Protein AF-Q22CD1-F1 (afdb_monomer_lite)

Organism: Tetrahymena thermophila (strain SB210) (NCBI:txid312017)

Foldseek 3Di:
DVPVVVVVVVVVVVVVVVVVVVVVVVVVVVVVVVVVVVVVVVVVVVVVVVVVVVVVVVVVVVVVVVVVVVVVVVVVVVVVVVVVVVVVVVVVPPDDDPVDDDPDPPPDPPPVVPPPDADADPVRHGDDDPDPDDDDDQDDDPDCVNDPHNPDDPCVPPPDDDPVVVVVVVVVVVVVPPDPVVPDPDPPDPPPPPPDPDDDDPPDDDDDDPQADPVRDGVDDPPPDDVDPDDDPPVPDDPDDPDPPCPVVVVVVVVVVVVCVVPVPDPPDQDPDPPRDHPDDVCRVVVVVPPPPPPDPPPPPPDPPPDPPDPDDPPPVDPPDPPDDPDDDDDDDPDDDDDDDDDDDDDPDDPDDDPDDPCPPPPPPPPCPPPVVVVVCVVVVNDDD

InterPro domains:
  IPR029358 Cilia-and flagella-associated protein 96 [PF15239] (91-375)
  IPR029358 Cilia-and flagella-associated protein 96 [PTHR31144] (89-378)

Radius of gyration: 51.58 Å; chains: 1; bounding box: 142×87×104 Å

Secondary structure (DSSP, 8-state):
--HHHHHHHHHHHHHHHHHHHHHHHHHHHHHHHHHHHHHHHHHHHHHHHHHHHHHHHHHHHHHHHHHHHHHHHHHHHHHHHHHHHHHHHHHHS-----SSPPPPTT-S-GGGG---PPPB-TTS-B-PPPPPP-PPPPPPSS-GGGSSS-PPPTTTTPPP--HHHHHHHHHHHHHHHS-GGGTT----S-------SS----SS-------B-TTS-B-----S--S-TTSS-TTSPPP--PPPTTHHHHHHHHHHHHHHHHTSS--TT--SSTT---SS-HHHHTT-TT-----------------TTS----S-TT--STT-TTSPPPP---SPPPPPPP------------TTSS---PPPPPGGG-HHHHHHHHHTT----

Sequence (385 aa):
MKVLFLQSKASKNIYLLKRRLIDIYKVIQLVNQFISTKQLISCKQGLIKQNQAIPLYILEIKQLMTSRSQDRDQMMATLRQQALEDAEKFADKQRFALFSQPPSLATGDDKQYEMKLHPRDETGKPVTLPKNVQAGAPKQGKVKDSYFSVLGFTTIGDPFVDPDSIRRQYELEKKKLVTQEAVFKPASGYKTIINSSYKNEPEYVHKEKNYLDSEGKVITAPRNITTNPKNGPLQKHAPYIPDPYERQRELRIKEMEEHKKKLAEKQAFRTTHHGGGAFNTGRKVFGEEGIDIKKRPQTVTKYNIIKHENPFKPSNPAKKGFNGTISKFPEYKPDPLKPLKRVDKPKDKDPFKPKHCGNLTRPTPTITCNAINIRKDIMNGRVYF

Structure (mmCIF, N/CA/C/O backbone):
data_AF-Q22CD1-F1
#
_entry.id   AF-Q22CD1-F1
#
loop_
_atom_site.group_PDB
_atom_site.id
_atom_site.type_symbol
_atom_site.label_atom_id
_atom_site.label_alt_id
_atom_site.label_comp_id
_atom_site.label_asym_id
_atom_site.label_entity_id
_atom_site.label_seq_id
_atom_site.pdbx_PDB_ins_code
_atom_site.Cartn_x
_atom_site.Cartn_y
_atom_site.Cartn_z
_atom_site.occupancy
_atom_site.B_iso_or_equiv
_atom_site.auth_seq_id
_atom_site.auth_comp_id
_atom_site.auth_asym_id
_atom_site.auth_atom_id
_atom_site.pdbx_PDB_model_num
ATOM 1 N N . MET A 1 1 ? -75.965 48.605 -46.222 1.00 50.19 1 MET A N 1
ATOM 2 C CA . MET A 1 1 ? -75.463 47.366 -46.871 1.00 50.19 1 MET A CA 1
ATOM 3 C C . MET A 1 1 ? -74.102 47.473 -47.592 1.00 50.19 1 MET A C 1
ATOM 5 O O . MET A 1 1 ? -73.558 46.432 -47.925 1.00 50.19 1 MET A O 1
ATOM 9 N N . LYS A 1 2 ? -73.479 48.650 -47.802 1.00 47.72 2 LYS A N 1
ATOM 10 C CA . LYS A 1 2 ? -72.165 48.738 -48.498 1.00 47.72 2 LYS A CA 1
ATOM 11 C C . LYS A 1 2 ? -70.929 48.353 -47.657 1.00 47.72 2 LYS A C 1
ATOM 13 O O . LYS A 1 2 ? -69.894 48.035 -48.229 1.00 47.72 2 LYS A O 1
ATOM 18 N N . VAL A 1 3 ? -71.024 48.323 -46.324 1.00 50.22 3 VAL A N 1
ATOM 19 C CA . VAL A 1 3 ? -69.860 48.082 -45.439 1.00 50.22 3 VAL A CA 1
ATOM 20 C C . VAL A 1 3 ? -69.483 46.594 -45.336 1.00 50.22 3 VAL A C 1
ATOM 22 O O . VAL A 1 3 ? -68.304 46.259 -45.274 1.00 50.22 3 VAL A O 1
ATOM 25 N N . LEU A 1 4 ? -70.453 45.677 -45.434 1.00 51.88 4 LEU A N 1
ATOM 26 C CA . LEU A 1 4 ? -70.193 44.233 -45.317 1.00 51.88 4 LEU A CA 1
ATOM 27 C C . LEU A 1 4 ? -69.525 43.624 -46.563 1.00 51.88 4 LEU A C 1
ATOM 29 O O . LEU A 1 4 ? -68.856 42.597 -46.470 1.00 51.88 4 LEU A O 1
ATOM 33 N N . PHE A 1 5 ? -69.629 44.273 -47.728 1.00 50.91 5 PHE A N 1
ATOM 34 C CA . PHE A 1 5 ? -69.023 43.756 -48.959 1.00 50.91 5 PHE A CA 1
ATOM 35 C C . PHE A 1 5 ? -67.511 44.034 -49.047 1.00 50.91 5 PHE A C 1
ATOM 37 O O . PHE A 1 5 ? -66.763 43.258 -49.644 1.00 50.91 5 PHE A O 1
ATOM 44 N N . LEU A 1 6 ? -67.034 45.109 -48.407 1.00 53.94 6 LEU A N 1
ATOM 45 C CA . LEU A 1 6 ? -65.612 45.465 -48.388 1.00 53.94 6 LEU A CA 1
ATOM 46 C C . LEU A 1 6 ? -64.797 44.569 -47.440 1.00 53.94 6 LEU A C 1
ATOM 48 O O . LEU A 1 6 ? -63.672 44.199 -47.779 1.00 53.94 6 LEU A O 1
ATOM 52 N N . GLN A 1 7 ? -65.376 44.114 -46.323 1.00 55.97 7 GLN A N 1
ATOM 53 C CA . GLN A 1 7 ? -64.688 43.190 -45.409 1.00 55.97 7 GLN A CA 1
ATOM 54 C C . GLN A 1 7 ? -64.480 41.786 -46.013 1.00 55.97 7 GLN A C 1
ATOM 56 O O . GLN A 1 7 ? -63.470 41.140 -45.732 1.00 55.97 7 GLN A O 1
ATOM 61 N N . SER A 1 8 ? -65.365 41.332 -46.909 1.00 56.78 8 SER A N 1
ATOM 62 C CA . SER A 1 8 ? -65.244 40.016 -47.561 1.00 56.78 8 SER A CA 1
ATOM 63 C C . SER A 1 8 ? -64.134 39.956 -48.626 1.00 56.78 8 SER A C 1
ATOM 65 O O . SER A 1 8 ? -63.458 38.935 -48.776 1.00 56.78 8 SER A O 1
ATOM 67 N N . LYS A 1 9 ? -63.886 41.052 -49.357 1.00 59.69 9 LYS A N 1
ATOM 68 C CA . LYS A 1 9 ? -62.790 41.100 -50.346 1.00 59.69 9 LYS A CA 1
ATOM 69 C C . LYS A 1 9 ? -61.413 41.196 -49.682 1.00 59.69 9 LYS A C 1
ATOM 71 O O . LYS A 1 9 ? -60.468 40.566 -50.157 1.00 59.69 9 LYS A O 1
ATOM 76 N N . ALA A 1 10 ? -61.307 41.919 -48.566 1.00 64.19 10 ALA A N 1
ATOM 77 C CA . ALA A 1 10 ? -60.058 42.031 -47.815 1.00 64.19 10 ALA A CA 1
ATOM 78 C C . ALA A 1 10 ? -59.622 40.683 -47.210 1.00 64.19 10 ALA A C 1
ATOM 80 O O . ALA A 1 10 ? -58.455 40.306 -47.319 1.00 64.19 10 ALA A O 1
ATOM 81 N N . SER A 1 11 ? -60.556 39.904 -46.652 1.00 64.69 11 SER A N 1
ATOM 82 C CA . SER A 1 11 ? -60.237 38.608 -46.037 1.00 64.69 11 SER A CA 1
ATOM 83 C C . SER A 1 11 ? -59.786 37.550 -47.053 1.00 64.69 11 SER A C 1
ATOM 85 O O . SER A 1 11 ? -58.837 36.809 -46.782 1.00 64.69 11 SER A O 1
ATOM 87 N N . LYS A 1 12 ? -60.375 37.523 -48.259 1.00 68.38 12 LYS A N 1
ATOM 88 C CA . LYS A 1 12 ? -59.941 36.620 -49.343 1.00 68.38 12 LYS A CA 1
ATOM 89 C C . LYS A 1 12 ? -58.530 36.939 -49.848 1.00 68.38 12 LYS A C 1
ATOM 91 O O . LYS A 1 12 ? -57.743 36.017 -50.064 1.00 68.38 12 LYS A O 1
ATOM 96 N N . ASN A 1 13 ? -58.180 38.221 -49.972 1.00 72.88 13 ASN A N 1
ATOM 97 C CA . ASN A 1 13 ? -56.830 38.623 -50.381 1.00 72.88 13 ASN A CA 1
ATOM 98 C C . ASN A 1 13 ? -55.772 38.281 -49.325 1.00 72.88 13 ASN A C 1
ATOM 100 O O . ASN A 1 13 ? -54.697 37.798 -49.679 1.00 72.88 13 ASN A O 1
ATOM 104 N N . ILE A 1 14 ? -56.086 38.442 -48.036 1.00 77.31 14 ILE A N 1
ATOM 105 C CA . ILE A 1 14 ? -55.176 38.058 -46.944 1.00 77.31 14 ILE A CA 1
ATOM 106 C C . ILE A 1 14 ? -54.930 36.542 -46.943 1.00 77.31 14 ILE A C 1
ATOM 108 O O . ILE A 1 14 ? -53.797 36.101 -46.745 1.00 77.31 14 ILE A O 1
ATOM 112 N N . TYR A 1 15 ? -55.961 35.734 -47.203 1.00 78.12 15 TYR A N 1
ATOM 113 C CA . TYR A 1 15 ? -55.813 34.280 -47.270 1.00 78.12 15 TYR A CA 1
ATOM 114 C C . TYR A 1 15 ? -54.927 33.836 -48.448 1.00 78.12 15 TYR A C 1
ATOM 116 O O . TYR A 1 15 ? -54.036 33.001 -48.277 1.00 78.12 15 TYR A O 1
ATOM 124 N N . LEU A 1 16 ? -55.107 34.442 -49.626 1.00 79.12 16 LEU A N 1
ATOM 125 C CA . LEU A 1 16 ? -54.266 34.187 -50.802 1.00 79.12 16 LEU A CA 1
ATOM 126 C C . LEU A 1 16 ? -52.798 34.576 -50.570 1.00 79.12 16 LEU A C 1
ATOM 128 O O . LEU A 1 16 ? -51.899 33.824 -50.949 1.00 79.12 16 LEU A O 1
ATOM 132 N N . LEU A 1 17 ? -52.550 35.703 -49.897 1.00 80.50 17 LEU A N 1
ATOM 133 C CA . LEU A 1 17 ? -51.204 36.142 -49.514 1.00 80.50 17 LEU A CA 1
ATOM 134 C C . LEU A 1 17 ? -50.538 35.176 -48.528 1.00 80.50 17 LEU A C 1
ATOM 136 O O . LEU A 1 17 ? -49.388 34.791 -48.734 1.00 80.50 17 LEU A O 1
ATOM 140 N N . LYS A 1 18 ? -51.267 34.722 -47.500 1.00 82.06 18 LYS A N 1
ATOM 141 C CA . LYS A 1 18 ? -50.746 33.737 -46.537 1.00 82.06 18 LYS A CA 1
ATOM 142 C C . LYS A 1 18 ? -50.394 32.409 -47.207 1.00 82.06 18 LYS A C 1
ATOM 144 O O . LYS A 1 18 ? -49.344 31.847 -46.908 1.00 82.06 18 LYS A O 1
ATOM 149 N N . ARG A 1 19 ? -51.222 31.930 -48.141 1.00 84.56 19 ARG A N 1
ATOM 150 C CA . ARG A 1 19 ? -50.946 30.688 -48.879 1.00 84.56 19 ARG A CA 1
ATOM 151 C C . ARG A 1 19 ? -49.685 30.810 -49.739 1.00 84.56 19 ARG A C 1
ATOM 153 O O . ARG A 1 19 ? -48.816 29.950 -49.651 1.00 84.56 19 ARG A O 1
ATOM 160 N N . ARG A 1 20 ? -49.529 31.921 -50.471 1.00 85.38 20 ARG A N 1
ATOM 161 C CA . ARG A 1 20 ? -48.319 32.181 -51.273 1.00 85.38 20 ARG A CA 1
ATOM 162 C C . ARG A 1 20 ? -47.053 32.279 -50.419 1.00 85.38 20 ARG A C 1
ATOM 164 O O . ARG A 1 20 ? -46.021 31.753 -50.818 1.00 85.38 20 ARG A O 1
ATOM 171 N N . LEU A 1 21 ? -47.126 32.895 -49.238 1.00 84.88 21 LEU A N 1
ATOM 172 C CA . LEU A 1 21 ? -45.987 32.968 -48.315 1.00 84.88 21 LEU A CA 1
ATOM 173 C C . LEU A 1 21 ? -45.558 31.588 -47.796 1.00 84.88 21 LEU A C 1
ATOM 175 O O . LEU A 1 21 ? -44.362 31.316 -47.711 1.00 84.88 21 LEU A O 1
ATOM 179 N N . ILE A 1 22 ? -46.514 30.704 -47.495 1.00 86.31 22 ILE A N 1
ATOM 180 C CA . ILE A 1 22 ? -46.220 29.328 -47.064 1.00 86.31 22 ILE A CA 1
ATOM 181 C C . ILE A 1 22 ? -45.537 28.540 -48.188 1.00 86.31 22 ILE A C 1
ATOM 183 O O . ILE A 1 22 ? -44.567 27.825 -47.930 1.00 86.31 22 ILE A O 1
ATOM 187 N N . ASP A 1 23 ? -46.005 28.689 -49.426 1.00 86.81 23 ASP A N 1
ATOM 188 C CA . ASP A 1 23 ? -45.422 27.988 -50.572 1.00 86.81 23 ASP A CA 1
ATOM 189 C C . ASP A 1 23 ? -43.992 28.478 -50.860 1.00 86.81 23 ASP A C 1
ATOM 191 O O . ASP A 1 23 ? -43.090 27.662 -51.052 1.00 86.81 23 ASP A O 1
ATOM 195 N N . ILE A 1 24 ? -43.738 29.790 -50.767 1.00 87.31 24 ILE A N 1
ATOM 196 C CA . ILE A 1 24 ? -42.384 30.362 -50.884 1.00 87.31 24 ILE A CA 1
ATOM 197 C C . ILE A 1 24 ? -41.462 29.811 -49.789 1.00 87.31 24 ILE A C 1
ATOM 199 O O . ILE A 1 24 ? -40.334 29.406 -50.074 1.00 87.31 24 ILE A O 1
ATOM 203 N N . TYR A 1 25 ? -41.937 29.736 -48.543 1.00 87.12 25 TYR A N 1
ATOM 204 C CA . TYR A 1 25 ? -41.134 29.220 -47.434 1.00 87.12 25 TYR A CA 1
ATOM 205 C C . TYR A 1 25 ? -40.755 27.742 -47.624 1.00 87.12 25 TYR A C 1
ATOM 207 O O . TYR A 1 25 ? -39.617 27.350 -47.358 1.00 87.12 25 TYR A O 1
ATOM 215 N N . LYS A 1 26 ? -41.674 26.921 -48.152 1.00 86.94 26 LYS A N 1
ATOM 216 C CA . LYS A 1 26 ? -41.397 25.513 -48.485 1.00 86.94 26 LYS A CA 1
ATOM 217 C C . LYS A 1 26 ? -40.354 25.370 -49.593 1.00 86.94 26 LYS A C 1
ATOM 219 O O . LYS A 1 26 ? -39.478 24.513 -49.486 1.00 86.94 26 LYS A O 1
ATOM 224 N N . VAL A 1 27 ? -40.407 26.220 -50.620 1.00 86.75 27 VAL A N 1
ATOM 225 C CA . VAL A 1 27 ? -39.402 26.224 -51.697 1.00 86.75 27 VAL A CA 1
ATOM 226 C C . VAL A 1 27 ? -38.024 26.598 -51.148 1.00 86.75 27 VAL A C 1
ATOM 228 O O . VAL A 1 27 ? -37.047 25.916 -51.451 1.00 86.75 27 VAL A O 1
ATOM 231 N N . ILE A 1 28 ? -37.938 27.608 -50.277 1.00 84.81 28 ILE A N 1
ATOM 232 C CA . ILE A 1 28 ? -36.673 28.008 -49.638 1.00 84.81 28 ILE A CA 1
ATOM 233 C C . ILE A 1 28 ? -36.089 26.859 -48.799 1.00 84.81 28 ILE A C 1
ATOM 235 O O . ILE A 1 28 ? -34.891 26.583 -48.882 1.00 84.81 28 ILE A O 1
ATOM 239 N N . GLN A 1 29 ? -36.919 26.147 -48.031 1.00 81.50 29 GLN A N 1
ATOM 240 C CA . GLN A 1 29 ? -36.463 24.985 -47.259 1.00 81.50 29 GLN A CA 1
ATOM 241 C C . GLN A 1 29 ? -35.907 23.863 -48.148 1.00 81.50 29 GLN A C 1
ATOM 243 O O . GLN A 1 29 ? -34.841 23.323 -47.845 1.00 81.50 29 GLN A O 1
ATOM 248 N N . LEU A 1 30 ? -36.575 23.548 -49.261 1.00 81.62 30 LEU A N 1
ATOM 249 C CA . LEU A 1 30 ? -36.109 22.527 -50.205 1.00 81.62 30 LEU A CA 1
ATOM 250 C C . LEU A 1 30 ? -34.791 22.920 -50.884 1.00 81.62 30 LEU A C 1
ATOM 252 O O . LEU A 1 30 ? -33.890 22.089 -51.001 1.00 81.62 30 LEU A O 1
ATOM 256 N N . VAL A 1 31 ? -34.637 24.188 -51.276 1.00 80.12 31 VAL A N 1
ATOM 257 C CA . VAL A 1 31 ? -33.388 24.692 -51.873 1.00 80.12 31 VAL A CA 1
ATOM 258 C C . VAL A 1 31 ? -32.229 24.589 -50.877 1.00 80.12 31 VAL A C 1
ATOM 260 O O . VAL A 1 31 ? -31.155 24.104 -51.236 1.00 80.12 31 VAL A O 1
ATOM 263 N N . ASN A 1 32 ? -32.452 24.945 -49.610 1.00 76.00 32 ASN A N 1
ATOM 264 C CA . ASN A 1 32 ? -31.426 24.835 -48.570 1.00 76.00 32 ASN A CA 1
ATOM 265 C C . ASN A 1 32 ? -31.007 23.376 -48.307 1.00 76.00 32 ASN A C 1
ATOM 267 O O . ASN A 1 32 ? -29.815 23.093 -48.160 1.00 76.00 32 ASN A O 1
ATOM 271 N N . GLN A 1 33 ? -31.953 22.430 -48.323 1.00 74.44 33 GLN A N 1
ATOM 272 C CA . GLN A 1 33 ? -31.639 20.997 -48.225 1.00 74.44 33 GLN A CA 1
ATOM 273 C C . GLN A 1 33 ? -30.827 20.497 -49.434 1.00 74.44 33 GLN A C 1
ATOM 275 O O . GLN A 1 33 ? -29.895 19.701 -49.281 1.00 74.44 33 GLN A O 1
ATOM 280 N N . PHE A 1 34 ? -31.118 20.995 -50.637 1.00 72.62 34 PHE A N 1
ATOM 281 C CA . PHE A 1 34 ? -30.403 20.599 -51.854 1.00 72.62 34 PHE A CA 1
ATOM 282 C C . PHE A 1 34 ? -28.965 21.143 -51.910 1.00 72.62 34 PHE A C 1
ATOM 284 O O . PHE A 1 34 ? -28.048 20.458 -52.369 1.00 72.62 34 PHE A O 1
ATOM 291 N N . ILE A 1 35 ? -28.735 22.357 -51.399 1.00 72.69 35 ILE A N 1
ATOM 292 C CA . ILE A 1 35 ? -27.390 22.948 -51.310 1.00 72.69 35 ILE A CA 1
ATOM 293 C C . ILE A 1 35 ? -26.523 22.166 -50.310 1.00 72.69 35 ILE A C 1
ATOM 295 O O . ILE A 1 35 ? -25.377 21.832 -50.620 1.00 72.69 35 ILE A O 1
ATOM 299 N N . SER A 1 36 ? -27.083 21.798 -49.152 1.00 65.62 36 SER A N 1
ATOM 300 C CA . SER A 1 36 ? -26.368 21.029 -48.123 1.00 65.62 36 SER A CA 1
ATOM 301 C C . SER A 1 36 ? -25.927 19.646 -48.624 1.00 65.62 36 SER A C 1
ATOM 303 O O . SER A 1 36 ? -24.785 19.235 -48.412 1.00 65.62 36 SER A O 1
ATOM 305 N N . THR A 1 37 ? -26.790 18.945 -49.367 1.00 66.31 37 THR A N 1
ATOM 306 C CA . THR A 1 37 ? -26.483 17.599 -49.882 1.00 66.31 37 THR A CA 1
ATOM 307 C C . THR A 1 37 ? -25.410 17.605 -50.973 1.00 66.31 37 THR A C 1
ATOM 309 O O . THR A 1 37 ? -24.531 16.739 -50.959 1.00 66.31 37 THR A O 1
ATOM 312 N N . LYS A 1 38 ? -25.392 18.604 -51.868 1.00 65.75 38 LYS A N 1
ATOM 313 C CA . LYS A 1 38 ? -24.334 18.732 -52.889 1.00 65.75 38 LYS A CA 1
ATOM 314 C C . LYS A 1 38 ? -22.950 18.987 -52.289 1.00 65.75 38 LYS A C 1
ATOM 316 O O . LYS A 1 38 ? -21.978 18.371 -52.730 1.00 65.75 38 LYS A O 1
ATOM 321 N N . GLN A 1 39 ? -22.854 19.838 -51.267 1.00 64.62 39 GLN A N 1
ATOM 322 C CA . GLN A 1 39 ? -21.579 20.096 -50.585 1.00 64.62 39 GLN A CA 1
ATOM 323 C C . GLN A 1 39 ? -21.048 18.835 -49.884 1.00 64.62 39 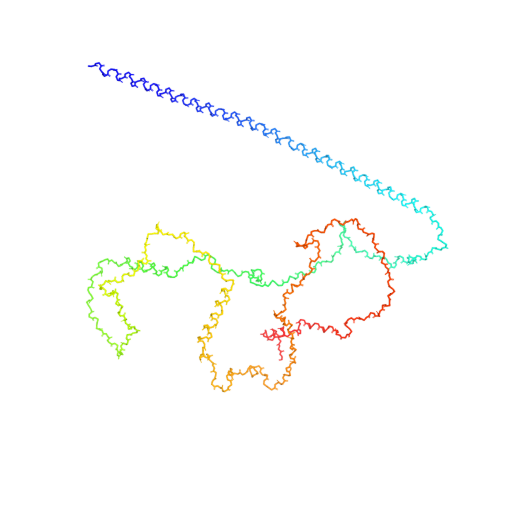GLN A C 1
ATOM 325 O O . GLN A 1 39 ? -19.860 18.523 -49.970 1.00 64.62 39 GLN A O 1
ATOM 330 N N . LEU A 1 40 ? -21.936 18.047 -49.272 1.00 61.41 40 LEU A N 1
ATOM 331 C CA . LEU A 1 40 ? -21.574 16.809 -48.577 1.00 61.41 40 LEU A CA 1
ATOM 332 C C . LEU A 1 40 ? -21.062 15.713 -49.529 1.00 61.41 40 LEU A C 1
ATOM 334 O O . LEU A 1 40 ? -20.121 14.991 -49.191 1.00 61.41 40 LEU A O 1
ATOM 338 N N . ILE A 1 41 ? -21.637 15.609 -50.732 1.00 67.62 41 ILE A N 1
ATOM 339 C CA . ILE A 1 41 ? -21.188 14.655 -51.761 1.00 67.62 41 ILE A CA 1
ATOM 340 C C . ILE A 1 41 ? -19.804 15.046 -52.302 1.00 67.62 41 ILE A C 1
ATOM 342 O O . ILE A 1 41 ? -18.929 14.183 -52.409 1.00 67.62 41 ILE A O 1
ATOM 346 N N . SER A 1 42 ? -19.567 16.338 -52.556 1.00 62.28 42 SER A N 1
ATOM 347 C CA . SER A 1 42 ? -18.259 16.838 -53.008 1.00 62.28 42 SER A CA 1
ATOM 348 C C . SER A 1 42 ? -17.151 16.577 -51.976 1.00 62.28 42 SER A C 1
ATOM 350 O O . SER A 1 42 ? -16.064 16.126 -52.337 1.00 62.28 42 SER A O 1
ATOM 352 N N . CYS A 1 43 ? -17.426 16.783 -50.682 1.00 55.88 43 CYS A N 1
ATOM 353 C CA . CYS A 1 43 ? -16.456 16.510 -49.614 1.00 55.88 43 CYS A CA 1
ATOM 354 C C . CYS A 1 43 ? -16.140 15.012 -49.463 1.00 55.88 43 CYS A C 1
ATOM 356 O O . CYS A 1 43 ? -14.978 14.641 -49.280 1.00 55.88 43 CYS A O 1
ATOM 358 N N . LYS A 1 44 ? -17.140 14.127 -49.587 1.00 60.34 44 LYS A N 1
ATOM 359 C CA . LYS A 1 44 ? -16.916 12.671 -49.511 1.00 60.34 44 LYS A CA 1
ATOM 360 C C . LYS A 1 44 ? -16.057 12.149 -50.665 1.00 60.34 44 LYS A C 1
ATOM 362 O O . LYS A 1 44 ? -15.192 11.308 -50.437 1.00 60.34 44 LYS A O 1
ATOM 367 N N . GLN A 1 45 ? -16.245 12.661 -51.881 1.00 61.44 45 GLN A N 1
ATOM 368 C CA . GLN A 1 45 ? -15.442 12.242 -53.037 1.00 61.44 45 GLN A CA 1
ATOM 369 C C . GLN A 1 45 ? -13.970 12.684 -52.929 1.00 61.44 45 GLN A C 1
ATOM 371 O O . GLN A 1 45 ? -13.085 11.941 -53.354 1.00 61.44 45 GLN A O 1
ATOM 376 N N . GLY A 1 46 ? -13.688 13.835 -52.306 1.00 55.16 46 GLY A N 1
ATOM 377 C CA . GLY A 1 46 ? -12.316 14.276 -52.019 1.00 55.16 46 GLY A CA 1
ATOM 378 C C . GLY A 1 46 ? -11.590 13.377 -51.009 1.00 55.16 46 GLY A C 1
ATOM 379 O O . GLY A 1 46 ? -10.453 12.970 -51.247 1.00 55.16 46 GLY A O 1
ATOM 380 N N . LEU A 1 47 ? -12.269 12.994 -49.923 1.00 54.59 47 LEU A N 1
ATOM 381 C CA . LEU A 1 47 ? -11.700 12.132 -48.876 1.00 54.59 47 LEU A CA 1
ATOM 382 C C . LEU A 1 47 ? -11.405 10.705 -49.362 1.00 54.59 47 LEU A C 1
ATOM 384 O O . LEU A 1 47 ? -10.407 10.110 -48.960 1.00 54.59 47 LEU A O 1
ATOM 388 N N . ILE A 1 48 ? -12.229 10.159 -50.262 1.00 60.66 48 ILE A N 1
ATOM 389 C CA . ILE A 1 48 ? -12.001 8.821 -50.833 1.00 60.66 48 ILE A CA 1
ATOM 390 C C . ILE A 1 48 ? -10.736 8.805 -51.705 1.00 60.66 48 ILE A C 1
ATOM 392 O O . ILE A 1 48 ? -9.945 7.868 -51.609 1.00 60.66 48 ILE A O 1
ATOM 396 N N . LYS A 1 49 ? -10.489 9.862 -52.491 1.00 59.62 49 LYS A N 1
ATOM 397 C CA . LYS A 1 49 ? -9.270 9.969 -53.313 1.00 59.62 49 LYS A CA 1
ATOM 398 C C . LYS A 1 49 ? -8.003 10.131 -52.467 1.00 59.62 49 LYS A C 1
ATOM 400 O O . LYS A 1 49 ? -6.979 9.545 -52.801 1.00 59.62 49 LYS A O 1
ATOM 405 N N . GLN A 1 50 ? -8.070 10.864 -51.352 1.00 58.12 50 GLN A N 1
ATOM 406 C CA . GLN A 1 50 ? -6.926 11.002 -50.440 1.00 58.12 50 GLN A CA 1
ATOM 407 C C . GLN A 1 50 ? -6.608 9.694 -49.700 1.00 58.12 50 GLN A C 1
ATOM 409 O O . GLN A 1 50 ? -5.442 9.316 -49.602 1.00 58.12 50 GLN A O 1
ATOM 414 N N . ASN A 1 51 ? -7.626 8.949 -49.259 1.00 57.59 51 ASN A N 1
ATOM 415 C CA . ASN A 1 51 ? -7.413 7.688 -48.543 1.00 57.59 51 ASN A CA 1
ATOM 416 C C . ASN A 1 51 ? -6.874 6.549 -49.424 1.00 57.59 51 ASN A C 1
ATOM 418 O O . ASN A 1 51 ? -6.237 5.640 -48.899 1.00 57.59 51 ASN A O 1
ATOM 422 N N . GLN A 1 52 ? -7.073 6.594 -50.745 1.00 62.25 52 GLN A N 1
ATOM 423 C CA . GLN A 1 52 ? -6.495 5.605 -51.667 1.00 62.25 52 GLN A CA 1
ATOM 424 C C . GLN A 1 52 ? -5.022 5.885 -52.021 1.00 62.25 52 GLN A C 1
ATOM 426 O O . GLN A 1 52 ? -4.291 4.948 -52.328 1.00 62.25 52 GLN A O 1
ATOM 431 N N . ALA A 1 53 ? -4.555 7.136 -51.930 1.00 59.06 53 ALA A N 1
ATOM 432 C CA . ALA A 1 53 ? -3.169 7.499 -52.250 1.00 59.06 53 ALA A CA 1
ATOM 433 C C . ALA A 1 53 ? -2.178 7.174 -51.114 1.00 59.06 53 ALA A C 1
ATOM 435 O O . ALA A 1 53 ? -1.048 6.761 -51.365 1.00 59.06 53 ALA A O 1
ATOM 436 N N . ILE A 1 54 ? -2.607 7.309 -49.855 1.00 65.19 54 ILE A N 1
ATOM 437 C CA . ILE A 1 54 ? -1.772 7.071 -48.664 1.00 65.19 54 ILE A CA 1
ATOM 438 C C . ILE A 1 54 ? -1.131 5.663 -48.620 1.00 65.19 54 ILE A C 1
ATOM 440 O O . ILE A 1 54 ? 0.073 5.584 -48.363 1.00 65.19 54 ILE A O 1
ATOM 444 N N . PRO A 1 55 ? -1.842 4.544 -48.877 1.00 68.81 55 PRO A N 1
ATOM 445 C CA . PRO A 1 55 ? -1.229 3.215 -48.803 1.00 68.81 55 PRO A CA 1
ATOM 446 C C . PRO A 1 55 ? -0.163 2.964 -49.881 1.00 68.81 55 PRO A C 1
ATOM 448 O O . PRO A 1 55 ? 0.784 2.222 -49.618 1.00 68.81 55 PRO A O 1
ATOM 451 N N . LEU A 1 56 ? -0.266 3.602 -51.054 1.00 71.62 56 LEU A N 1
ATOM 452 C CA . LEU A 1 56 ? 0.721 3.459 -52.132 1.00 71.62 56 LEU A CA 1
ATOM 453 C C . LEU A 1 56 ? 2.050 4.141 -51.777 1.00 71.62 56 LEU A C 1
ATOM 455 O O . LEU A 1 56 ? 3.102 3.515 -51.885 1.00 71.62 56 LEU A O 1
ATOM 459 N N . TYR A 1 57 ? 2.004 5.360 -51.230 1.00 69.31 57 TYR A N 1
ATOM 460 C CA . TYR A 1 57 ? 3.208 6.057 -50.757 1.00 69.31 57 TYR A CA 1
ATOM 461 C C . TYR A 1 57 ? 3.912 5.319 -49.609 1.00 69.31 57 TYR A C 1
ATOM 463 O O . TYR A 1 57 ? 5.140 5.291 -49.535 1.00 69.31 57 TYR A O 1
ATOM 471 N N . ILE A 1 58 ? 3.154 4.680 -48.712 1.00 70.62 58 ILE A N 1
ATOM 472 C CA . ILE A 1 58 ? 3.735 3.902 -47.606 1.00 70.62 58 ILE A CA 1
ATOM 473 C C . ILE A 1 58 ? 4.488 2.666 -48.125 1.00 70.62 58 ILE A C 1
ATOM 475 O O . ILE A 1 58 ? 5.524 2.303 -47.562 1.00 70.62 58 ILE A O 1
ATOM 479 N N . LEU A 1 59 ? 3.993 2.014 -49.181 1.00 73.75 59 LEU A N 1
ATOM 480 C CA . LEU A 1 59 ? 4.670 0.874 -49.810 1.00 73.75 59 LEU A CA 1
ATOM 481 C C . LEU A 1 59 ? 5.984 1.290 -50.481 1.00 73.75 59 LEU A C 1
ATOM 483 O O . LEU A 1 59 ? 6.999 0.621 -50.287 1.00 73.75 59 LEU A O 1
ATOM 487 N N . GLU A 1 60 ? 5.989 2.422 -51.179 1.00 74.75 60 GLU A N 1
ATOM 488 C CA . GLU A 1 60 ? 7.178 2.956 -51.853 1.00 74.75 60 GLU A CA 1
ATOM 489 C C . GLU A 1 60 ? 8.277 3.362 -50.852 1.00 74.75 60 GLU A C 1
ATOM 491 O O . GLU A 1 60 ? 9.443 2.990 -51.003 1.00 74.75 60 GLU A O 1
ATOM 496 N N . ILE A 1 61 ? 7.908 4.020 -49.745 1.00 76.00 61 ILE A N 1
ATOM 497 C CA . ILE A 1 61 ? 8.855 4.368 -48.669 1.00 76.00 61 ILE A CA 1
ATOM 498 C C . ILE A 1 61 ? 9.446 3.108 -48.021 1.00 76.00 61 ILE A C 1
ATOM 500 O O . ILE A 1 61 ? 10.641 3.070 -47.716 1.00 76.00 61 ILE A O 1
ATOM 504 N N . LYS A 1 62 ? 8.641 2.056 -47.819 1.00 73.00 62 LYS A N 1
ATOM 505 C CA . LYS A 1 62 ? 9.139 0.781 -47.277 1.00 73.00 62 LYS A CA 1
ATOM 506 C C . LYS A 1 62 ? 10.151 0.127 -48.214 1.00 73.00 62 LYS A C 1
ATOM 508 O O . LYS A 1 62 ? 11.189 -0.317 -47.730 1.00 73.00 62 LYS A O 1
ATOM 513 N N . GLN A 1 63 ? 9.889 0.124 -49.522 1.00 74.50 63 GLN A N 1
ATOM 514 C CA . GLN A 1 63 ? 10.816 -0.414 -50.523 1.00 74.50 63 GLN A CA 1
ATOM 515 C C . GLN A 1 63 ? 12.151 0.352 -50.541 1.00 74.50 63 GLN A C 1
ATOM 517 O O . GLN A 1 63 ? 13.216 -0.270 -50.538 1.00 74.50 63 GLN A O 1
ATOM 522 N N . LEU A 1 64 ? 12.110 1.687 -50.445 1.00 72.19 64 LEU A N 1
ATOM 523 C CA . LEU A 1 64 ? 13.311 2.531 -50.365 1.00 72.19 64 LEU A CA 1
ATOM 524 C C . LEU A 1 64 ? 14.124 2.324 -49.077 1.00 72.19 64 LEU A C 1
ATOM 526 O O . LEU A 1 64 ? 15.351 2.430 -49.090 1.00 72.19 64 LEU A O 1
ATOM 530 N N . MET A 1 65 ? 13.471 2.039 -47.947 1.00 71.12 65 MET A N 1
ATOM 531 C CA . MET A 1 65 ? 14.190 1.737 -46.703 1.00 71.12 65 MET A CA 1
ATOM 532 C C . MET A 1 65 ? 14.847 0.355 -46.735 1.00 71.12 65 MET A C 1
ATOM 534 O O . MET A 1 65 ? 15.952 0.197 -46.214 1.00 71.12 65 MET A O 1
ATOM 538 N N . THR A 1 66 ? 14.210 -0.636 -47.367 1.00 76.81 66 THR A N 1
ATOM 539 C CA . THR A 1 66 ? 14.790 -1.980 -47.497 1.00 76.81 66 THR A CA 1
ATOM 540 C C . THR A 1 66 ? 16.006 -2.010 -48.419 1.00 76.81 66 THR A C 1
ATOM 542 O O . THR A 1 66 ? 16.993 -2.653 -48.064 1.00 76.81 66 THR A O 1
ATOM 545 N N . SER A 1 67 ? 15.995 -1.275 -49.537 1.00 75.31 67 SER A N 1
ATOM 546 C CA . SER A 1 67 ? 17.155 -1.212 -50.441 1.00 75.31 67 SER A CA 1
ATOM 547 C C . SER A 1 67 ? 18.359 -0.535 -49.780 1.00 75.31 67 SER A C 1
ATOM 549 O O . SER A 1 67 ? 19.455 -1.086 -49.793 1.00 75.31 67 SER A O 1
ATOM 551 N N . ARG A 1 68 ? 18.143 0.575 -49.055 1.00 76.69 68 ARG A N 1
ATOM 552 C CA . ARG A 1 68 ? 19.211 1.237 -48.278 1.00 76.69 68 ARG A CA 1
ATOM 553 C C . ARG A 1 68 ? 19.847 0.338 -47.213 1.00 76.69 68 ARG A C 1
ATOM 555 O O . ARG A 1 68 ? 21.022 0.515 -46.896 1.00 76.69 68 ARG A O 1
ATOM 562 N N . SER A 1 69 ? 19.086 -0.591 -46.629 1.00 80.12 69 SER A N 1
ATOM 563 C CA . SER A 1 69 ? 19.634 -1.560 -45.672 1.00 80.12 69 SER A CA 1
ATOM 564 C C . SER A 1 69 ? 20.553 -2.563 -46.366 1.00 80.12 69 SER A C 1
ATOM 566 O O . SER A 1 69 ? 21.645 -2.825 -45.870 1.00 80.12 69 SER A O 1
ATOM 568 N N . GLN A 1 70 ? 20.139 -3.078 -47.527 1.00 84.94 70 GLN A N 1
ATOM 569 C CA . GLN A 1 70 ? 20.913 -4.059 -48.289 1.00 84.94 70 GLN A CA 1
ATOM 570 C C . GLN A 1 70 ? 22.251 -3.479 -48.765 1.00 84.94 70 GLN A C 1
ATOM 572 O O . GLN A 1 70 ? 23.282 -4.127 -48.598 1.00 84.94 70 GLN A O 1
ATOM 577 N N . ASP A 1 71 ? 22.258 -2.235 -49.252 1.00 85.12 71 ASP A N 1
ATOM 578 C CA . ASP A 1 71 ? 23.483 -1.555 -49.696 1.00 85.12 71 ASP A CA 1
ATOM 579 C C . ASP A 1 71 ? 24.488 -1.373 -48.547 1.00 85.12 71 ASP A C 1
ATOM 581 O O . ASP A 1 71 ? 25.695 -1.576 -48.702 1.00 85.12 71 ASP A O 1
ATOM 585 N N . ARG A 1 72 ? 23.991 -1.030 -47.351 1.00 81.25 72 ARG A N 1
ATOM 586 C CA . ARG A 1 72 ? 24.828 -0.875 -46.157 1.00 81.25 72 ARG A CA 1
ATOM 587 C C . ARG A 1 72 ? 25.428 -2.207 -45.709 1.00 81.25 72 ARG A C 1
ATOM 589 O O . ARG A 1 72 ? 26.597 -2.241 -45.322 1.00 81.25 72 ARG A O 1
ATOM 596 N N . ASP A 1 73 ? 24.654 -3.285 -45.752 1.00 85.69 73 ASP A N 1
ATOM 597 C CA . ASP A 1 73 ? 25.133 -4.615 -45.370 1.00 85.69 73 ASP A CA 1
ATOM 598 C C . ASP A 1 73 ? 26.194 -5.131 -46.353 1.00 85.69 73 ASP A C 1
ATOM 600 O O . ASP A 1 73 ? 27.212 -5.680 -45.922 1.00 85.69 73 ASP A O 1
ATOM 604 N N . GLN A 1 74 ? 26.022 -4.866 -47.652 1.00 93.06 74 GLN A N 1
ATOM 605 C CA . GLN A 1 74 ? 27.036 -5.152 -48.672 1.00 93.06 74 GLN A CA 1
ATOM 606 C C . GLN A 1 74 ? 28.321 -4.348 -48.431 1.00 93.06 74 GLN A C 1
ATOM 608 O O . GLN A 1 74 ? 29.407 -4.926 -48.422 1.00 93.06 74 GLN A O 1
ATOM 613 N N . MET A 1 75 ? 28.214 -3.048 -48.136 1.00 92.12 75 MET A N 1
ATOM 614 C CA . MET A 1 75 ? 29.370 -2.203 -47.803 1.00 92.12 75 MET A CA 1
ATOM 615 C C . MET A 1 75 ? 30.102 -2.672 -46.530 1.00 92.12 75 MET A C 1
ATOM 617 O O . MET A 1 75 ? 31.327 -2.615 -46.441 1.00 92.12 75 MET A O 1
ATOM 621 N N . MET A 1 76 ? 29.373 -3.160 -45.524 1.00 87.44 76 MET A N 1
ATOM 622 C CA . MET A 1 76 ? 29.987 -3.718 -44.314 1.00 87.44 76 MET A CA 1
ATOM 623 C C . MET A 1 76 ? 30.661 -5.070 -44.575 1.00 87.44 76 MET A C 1
ATOM 625 O O . MET A 1 76 ? 31.672 -5.376 -43.941 1.00 87.44 76 MET A O 1
ATOM 629 N N . ALA A 1 77 ? 30.122 -5.882 -45.486 1.00 91.50 77 ALA A N 1
ATOM 630 C CA . ALA A 1 77 ? 30.730 -7.148 -45.884 1.00 91.50 77 ALA A CA 1
ATOM 631 C C . ALA A 1 77 ? 32.056 -6.929 -46.630 1.00 91.50 77 ALA A C 1
ATOM 633 O O . ALA A 1 77 ? 33.044 -7.590 -46.306 1.00 91.50 77 ALA A O 1
ATOM 634 N N . THR A 1 78 ? 32.111 -5.955 -47.543 1.00 95.06 78 THR A N 1
ATOM 635 C CA . THR A 1 78 ? 33.346 -5.614 -48.269 1.00 95.06 78 THR A CA 1
ATOM 636 C C . THR A 1 78 ? 34.419 -5.045 -47.341 1.00 95.06 78 THR A C 1
ATOM 638 O O . THR A 1 78 ? 35.565 -5.481 -47.403 1.00 95.06 78 THR A O 1
ATOM 641 N N . LEU A 1 79 ? 34.057 -4.163 -46.398 1.00 93.06 79 LEU A N 1
ATOM 642 C CA . LEU A 1 79 ? 34.994 -3.657 -45.382 1.00 93.06 79 LEU A CA 1
ATOM 643 C C . LEU A 1 79 ? 35.580 -4.773 -44.505 1.00 93.06 79 LEU A C 1
ATOM 645 O O . LEU A 1 79 ? 36.754 -4.721 -44.140 1.00 93.06 79 LEU A O 1
ATOM 649 N N . ARG A 1 80 ? 34.781 -5.792 -44.159 1.00 90.94 80 ARG A N 1
ATOM 650 C CA . ARG A 1 80 ? 35.269 -6.956 -43.400 1.00 90.94 80 ARG A CA 1
ATOM 651 C C . ARG A 1 80 ? 36.258 -7.789 -44.209 1.00 90.94 80 ARG A C 1
ATOM 653 O O . ARG A 1 80 ? 37.268 -8.198 -43.649 1.00 90.94 80 ARG A O 1
ATOM 660 N N . GLN A 1 81 ? 35.980 -8.025 -45.490 1.00 95.06 81 GLN A N 1
ATOM 661 C CA . GLN A 1 81 ? 36.900 -8.744 -46.377 1.00 95.06 81 GLN A CA 1
ATOM 662 C C . GLN A 1 81 ? 38.223 -7.987 -46.522 1.00 95.06 81 GLN A C 1
ATOM 664 O O . GLN A 1 81 ? 39.280 -8.566 -46.294 1.00 95.06 81 GLN A O 1
ATOM 669 N N . GLN A 1 82 ? 38.164 -6.675 -46.757 1.00 95.94 82 GLN A N 1
ATOM 670 C CA . GLN A 1 82 ? 39.355 -5.832 -46.854 1.00 95.94 82 GLN A CA 1
ATOM 671 C C . GLN A 1 82 ? 40.197 -5.857 -45.566 1.00 95.94 82 GLN A C 1
ATOM 673 O O . GLN A 1 82 ? 41.418 -5.965 -45.627 1.00 95.94 82 GLN A O 1
ATOM 678 N N . ALA A 1 83 ? 39.558 -5.803 -44.393 1.00 92.31 83 ALA A N 1
ATOM 679 C CA . ALA A 1 83 ? 40.263 -5.872 -43.115 1.00 92.31 83 ALA A CA 1
ATOM 680 C C . ALA A 1 83 ? 40.975 -7.221 -42.892 1.00 92.31 83 ALA A C 1
ATOM 682 O O . ALA A 1 83 ? 42.046 -7.246 -42.284 1.00 92.31 83 ALA A O 1
ATOM 683 N N . LEU A 1 84 ? 40.395 -8.329 -43.369 1.00 92.19 84 LEU A N 1
ATOM 684 C CA . LEU A 1 84 ? 41.020 -9.654 -43.304 1.00 92.19 84 LEU A CA 1
ATOM 685 C C . LEU A 1 84 ? 42.219 -9.747 -44.252 1.00 92.19 84 LEU A C 1
ATOM 687 O O . LEU A 1 84 ? 43.297 -10.143 -43.817 1.00 92.19 84 LEU A O 1
ATOM 691 N N . GLU A 1 85 ? 42.068 -9.296 -45.497 1.00 95.38 85 GLU A N 1
ATOM 692 C CA . GLU A 1 85 ? 43.169 -9.264 -46.468 1.00 95.38 85 GLU A CA 1
ATOM 693 C C . GLU A 1 85 ? 44.339 -8.391 -45.993 1.00 95.38 85 GLU A C 1
ATOM 695 O O . GLU A 1 85 ? 45.505 -8.749 -46.168 1.00 95.38 85 GLU A O 1
ATOM 700 N N . ASP A 1 86 ? 44.057 -7.238 -45.379 1.00 92.94 86 ASP A N 1
ATOM 701 C CA . ASP A 1 86 ? 45.098 -6.371 -44.827 1.00 92.94 86 ASP A CA 1
ATOM 702 C C . ASP A 1 86 ? 45.820 -7.036 -43.649 1.00 92.94 86 ASP A C 1
ATOM 704 O O . ASP A 1 86 ? 47.042 -6.916 -43.536 1.00 92.94 86 ASP A O 1
ATOM 708 N N . ALA A 1 87 ? 45.098 -7.764 -42.789 1.00 86.06 87 ALA A N 1
ATOM 709 C CA . ALA A 1 87 ? 45.690 -8.513 -41.684 1.00 86.06 87 ALA A CA 1
ATOM 710 C C . ALA A 1 87 ? 46.621 -9.632 -42.182 1.00 86.06 87 ALA A C 1
ATOM 712 O O . ALA A 1 87 ? 47.724 -9.771 -41.650 1.00 86.06 87 ALA A O 1
ATOM 713 N N . GLU A 1 88 ? 46.228 -10.362 -43.228 1.00 88.44 88 GLU A N 1
ATOM 714 C CA . GLU A 1 88 ? 47.068 -11.379 -43.879 1.00 88.44 88 GLU A CA 1
ATOM 715 C C . GLU A 1 88 ? 48.325 -10.751 -44.493 1.00 88.44 88 GLU A C 1
ATOM 717 O O . GLU A 1 88 ? 49.446 -11.142 -44.160 1.00 88.44 88 GLU A O 1
ATOM 722 N N . LYS A 1 89 ? 48.174 -9.661 -45.258 1.00 89.75 89 LYS A N 1
ATOM 723 C CA . LYS A 1 89 ? 49.318 -8.902 -45.801 1.00 89.75 89 LYS A CA 1
ATOM 724 C C . LYS A 1 89 ? 50.240 -8.359 -44.705 1.00 89.75 89 LYS A C 1
ATOM 726 O O . LYS A 1 89 ? 51.432 -8.156 -44.943 1.00 89.75 89 LYS A O 1
ATOM 731 N N . PHE A 1 90 ? 49.713 -8.049 -43.519 1.00 83.25 90 PHE A N 1
ATOM 732 C CA . PHE A 1 90 ? 50.517 -7.628 -42.371 1.00 83.25 90 PHE A CA 1
ATOM 733 C C . PHE A 1 90 ? 51.230 -8.784 -41.672 1.00 83.25 90 PHE A C 1
ATOM 735 O O . PHE A 1 90 ? 52.311 -8.542 -41.132 1.00 83.25 90 PHE A O 1
ATOM 742 N N . ALA A 1 91 ? 50.653 -9.986 -41.676 1.00 78.94 91 ALA A N 1
ATOM 743 C CA . ALA A 1 91 ? 51.274 -11.195 -41.146 1.00 78.94 91 ALA A CA 1
ATOM 744 C C . ALA A 1 91 ? 52.440 -11.664 -42.032 1.00 78.94 91 ALA A C 1
ATOM 746 O O . ALA A 1 91 ? 53.499 -12.012 -41.508 1.00 78.94 91 ALA A O 1
ATOM 747 N N . ASP A 1 92 ? 52.285 -11.576 -43.356 1.00 79.94 92 ASP A N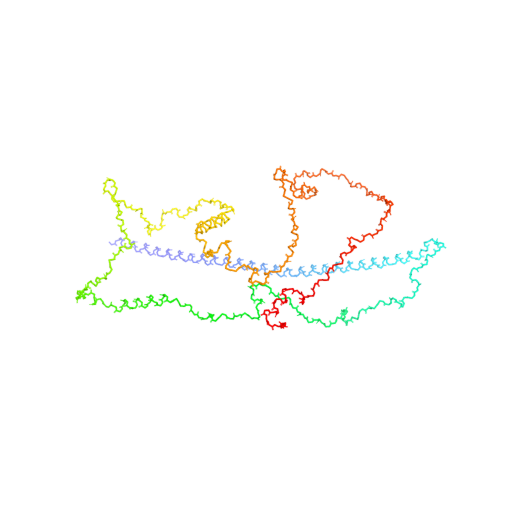 1
ATOM 748 C CA . ASP A 1 92 ? 53.317 -11.970 -44.328 1.00 79.94 92 ASP A CA 1
ATOM 749 C C . ASP A 1 92 ? 54.522 -11.029 -44.344 1.00 79.94 92 ASP A C 1
ATOM 751 O O . ASP A 1 92 ? 55.650 -11.426 -44.650 1.00 79.94 92 ASP A O 1
ATOM 755 N N . LYS A 1 93 ? 54.309 -9.759 -43.984 1.00 81.12 93 LYS A N 1
ATOM 756 C CA . LYS A 1 93 ? 55.409 -8.828 -43.735 1.00 81.12 93 LYS A CA 1
ATOM 757 C C . LYS A 1 93 ? 56.158 -9.325 -42.503 1.00 81.12 93 LYS A C 1
ATOM 759 O O . LYS A 1 93 ? 55.789 -8.972 -41.386 1.00 81.12 93 LYS A O 1
ATOM 764 N N . GLN A 1 94 ? 57.226 -10.100 -42.713 1.00 63.16 94 GLN A N 1
ATOM 765 C CA . GLN A 1 94 ? 58.227 -10.454 -41.704 1.00 63.16 94 GLN A CA 1
ATOM 766 C C . GLN A 1 94 ? 58.709 -9.178 -41.002 1.00 63.16 94 GLN A C 1
ATOM 768 O O . GLN A 1 94 ? 59.653 -8.508 -41.425 1.00 63.16 94 GLN A O 1
ATOM 773 N N . ARG A 1 95 ? 58.033 -8.800 -39.916 1.00 58.84 95 ARG A N 1
ATOM 774 C CA . ARG A 1 95 ? 58.456 -7.703 -39.058 1.00 58.84 95 ARG A CA 1
ATOM 775 C C . ARG A 1 95 ? 59.637 -8.221 -38.249 1.00 58.84 95 ARG A C 1
ATOM 777 O O . ARG A 1 95 ? 59.442 -8.872 -37.235 1.00 58.84 95 ARG A O 1
ATOM 784 N N . PHE A 1 96 ? 60.832 -7.953 -38.769 1.00 53.41 96 PHE A N 1
ATOM 785 C CA . PHE A 1 96 ? 62.110 -7.859 -38.065 1.00 53.41 96 PHE A CA 1
ATOM 786 C C . PHE A 1 96 ? 62.337 -8.878 -36.934 1.00 53.41 96 PHE A C 1
ATOM 788 O O . PHE A 1 96 ? 61.921 -8.671 -35.799 1.00 53.41 96 PHE A O 1
ATOM 795 N N . ALA A 1 97 ? 63.069 -9.942 -37.275 1.00 56.66 97 ALA A N 1
ATOM 796 C CA . ALA A 1 97 ? 63.974 -10.718 -36.421 1.00 56.66 97 ALA A CA 1
ATOM 797 C C . ALA A 1 97 ? 63.857 -10.487 -34.898 1.00 56.66 97 ALA A C 1
ATOM 799 O O . ALA A 1 97 ? 64.648 -9.762 -34.293 1.00 56.66 97 ALA A O 1
ATOM 800 N N . LEU A 1 98 ? 62.928 -11.188 -34.248 1.00 63.56 98 LEU A N 1
ATOM 801 C CA . LEU A 1 98 ? 63.127 -11.548 -32.848 1.00 63.56 98 LEU A CA 1
ATOM 802 C C . LEU A 1 98 ? 64.195 -12.649 -32.830 1.00 63.56 98 LEU A C 1
ATOM 804 O O . LEU A 1 98 ? 63.949 -13.751 -33.310 1.00 63.56 98 LEU A O 1
ATOM 808 N N . PHE A 1 99 ? 65.385 -12.345 -32.300 1.00 61.69 99 PHE A N 1
ATOM 809 C CA . PHE A 1 99 ? 66.530 -13.271 -32.205 1.00 61.69 99 PHE A CA 1
ATOM 810 C C . PHE A 1 99 ? 66.231 -14.566 -31.425 1.00 61.69 99 PHE A C 1
ATOM 812 O O . PHE A 1 99 ? 67.015 -15.508 -31.455 1.00 61.69 99 PHE A O 1
ATOM 819 N N . SER A 1 100 ? 65.092 -14.634 -30.742 1.00 69.94 100 SER A N 1
ATOM 820 C CA . SER A 1 100 ? 64.494 -15.871 -30.252 1.00 69.94 100 SER A CA 1
ATOM 821 C C . SER A 1 100 ? 62.981 -15.678 -30.167 1.00 69.94 100 SER A C 1
ATOM 823 O O . SER A 1 100 ? 62.505 -14.680 -29.621 1.00 69.94 100 SER A O 1
ATOM 825 N N . GLN A 1 101 ? 62.207 -16.609 -30.727 1.00 69.44 101 GLN A N 1
ATOM 826 C CA . GLN A 1 101 ? 60.789 -16.700 -30.392 1.00 69.44 101 GLN A CA 1
ATOM 827 C C . GLN A 1 101 ? 60.694 -17.155 -28.930 1.00 69.44 101 GLN A C 1
ATOM 829 O O . GLN A 1 101 ? 61.306 -18.170 -28.585 1.00 69.44 101 GLN A O 1
ATOM 834 N N . PRO A 1 102 ? 59.968 -16.439 -28.051 1.00 74.44 102 PRO A N 1
ATOM 835 C CA . PRO A 1 102 ? 59.707 -16.959 -26.719 1.00 74.44 102 PRO A CA 1
ATOM 836 C C . PRO A 1 102 ? 58.958 -18.294 -26.862 1.00 74.44 102 PRO A C 1
ATOM 838 O O . PRO A 1 102 ? 58.071 -18.390 -27.717 1.00 74.44 102 PRO A O 1
ATOM 841 N N . PRO A 1 103 ? 59.297 -19.324 -26.065 1.00 68.25 103 PRO A N 1
ATOM 842 C CA . PRO A 1 103 ? 58.596 -20.599 -26.115 1.00 68.25 103 PRO A CA 1
ATOM 843 C C . PRO A 1 103 ? 57.110 -20.336 -25.889 1.00 68.25 103 PRO A C 1
ATOM 845 O O . PRO A 1 103 ? 56.725 -19.679 -24.916 1.00 68.25 103 PRO A O 1
ATOM 848 N N . SER A 1 104 ? 56.271 -20.774 -26.827 1.00 72.31 104 SER A N 1
ATOM 849 C CA . SER A 1 104 ? 54.846 -20.505 -26.708 1.00 72.31 104 SER A CA 1
ATOM 850 C C . SER A 1 104 ? 54.309 -21.271 -25.499 1.00 72.31 104 SER A C 1
ATOM 852 O O . SER A 1 104 ? 54.562 -22.464 -25.347 1.00 72.31 104 SER A O 1
ATOM 854 N N . LEU A 1 105 ? 53.540 -20.592 -24.650 1.00 69.62 105 LEU A N 1
ATOM 855 C CA . LEU A 1 105 ? 52.887 -21.194 -23.482 1.00 69.62 105 LEU A CA 1
ATOM 856 C C . LEU A 1 105 ? 51.856 -22.281 -23.851 1.00 69.62 105 LEU A C 1
ATOM 858 O O . LEU A 1 105 ? 51.293 -22.900 -22.956 1.00 69.62 105 LEU A O 1
ATOM 862 N N . ALA A 1 106 ? 51.595 -22.490 -25.144 1.00 67.75 106 ALA A N 1
ATOM 863 C CA . ALA A 1 106 ? 50.558 -23.365 -25.674 1.00 67.75 106 ALA A CA 1
ATOM 864 C C . ALA A 1 106 ? 51.102 -24.456 -26.623 1.00 67.75 106 ALA A C 1
ATOM 866 O O . ALA A 1 106 ? 50.349 -24.972 -27.438 1.00 67.75 106 ALA A O 1
ATOM 867 N N . THR A 1 107 ? 52.394 -24.818 -26.564 1.00 57.38 107 THR A N 1
ATOM 868 C CA . THR A 1 107 ? 52.903 -25.997 -27.299 1.00 57.38 107 THR A CA 1
ATOM 869 C C . THR A 1 107 ? 52.970 -27.202 -26.370 1.00 57.38 107 THR A C 1
ATOM 871 O O . THR A 1 107 ? 53.947 -27.388 -25.649 1.00 57.38 107 THR A O 1
ATOM 874 N N . GLY A 1 108 ? 51.929 -28.028 -26.384 1.00 59.69 108 GLY A N 1
ATOM 875 C CA . GLY A 1 108 ? 51.941 -29.320 -25.702 1.00 59.69 108 GLY A CA 1
ATOM 876 C C . GLY A 1 108 ? 50.541 -29.778 -25.324 1.00 59.69 108 GLY A C 1
ATOM 877 O O . GLY A 1 108 ? 50.015 -29.349 -24.307 1.00 59.69 108 GLY A O 1
ATOM 878 N N . ASP A 1 109 ? 49.979 -30.671 -26.138 1.00 56.47 109 ASP A N 1
ATOM 879 C CA . ASP A 1 109 ? 48.726 -31.399 -25.905 1.00 56.47 109 ASP A CA 1
ATOM 880 C C . ASP A 1 109 ? 47.423 -30.576 -25.851 1.00 56.47 109 ASP A C 1
ATOM 882 O O . ASP A 1 109 ? 46.717 -30.530 -24.842 1.00 56.47 109 ASP A O 1
ATOM 886 N N . ASP A 1 110 ? 46.980 -30.092 -27.017 1.00 58.41 110 ASP A N 1
ATOM 887 C CA . ASP A 1 110 ? 45.596 -29.616 -27.223 1.00 58.41 110 ASP A CA 1
ATOM 888 C C . ASP A 1 110 ? 44.540 -30.690 -26.882 1.00 58.41 110 ASP A C 1
ATOM 890 O O . ASP A 1 110 ? 43.390 -30.376 -26.575 1.00 58.41 110 ASP A O 1
ATOM 894 N N . LYS A 1 111 ? 44.932 -31.973 -26.874 1.00 65.19 111 LYS A N 1
ATOM 895 C CA . LYS A 1 111 ? 44.056 -33.107 -26.539 1.00 65.19 111 LYS A CA 1
ATOM 896 C C . LYS A 1 111 ? 43.688 -33.183 -25.055 1.00 65.19 111 LYS A C 1
ATOM 898 O O . LYS A 1 111 ? 42.659 -33.764 -24.719 1.00 65.19 111 LYS A O 1
ATOM 903 N N . GLN A 1 112 ? 44.493 -32.612 -24.155 1.00 65.31 112 GLN A N 1
ATOM 904 C CA . GLN A 1 112 ? 44.163 -32.592 -22.720 1.00 65.31 112 GLN A CA 1
ATOM 905 C C . GLN A 1 112 ? 43.129 -31.513 -22.374 1.00 65.31 112 GLN A C 1
ATOM 907 O O . GLN A 1 112 ? 42.435 -31.624 -21.361 1.00 65.31 112 GLN A O 1
ATOM 912 N N . TYR A 1 113 ? 42.987 -30.504 -23.237 1.00 67.44 113 TYR A N 1
ATOM 913 C CA . TYR A 1 113 ? 42.060 -29.388 -23.074 1.00 67.44 113 TYR A CA 1
ATOM 914 C C . TYR A 1 113 ? 40.976 -29.369 -24.155 1.00 67.44 113 TYR A C 1
ATOM 916 O O . TYR A 1 113 ? 40.503 -28.298 -24.539 1.00 67.44 113 TYR A O 1
ATOM 924 N N . GLU A 1 114 ? 40.513 -30.540 -24.606 1.00 74.44 114 GLU A N 1
ATOM 925 C CA . GLU A 1 114 ? 39.254 -30.607 -25.344 1.00 74.44 114 GLU A CA 1
ATOM 926 C C . GLU A 1 114 ? 38.142 -30.049 -24.447 1.00 74.44 114 GLU A C 1
ATOM 928 O O . GLU A 1 114 ? 37.693 -30.675 -23.479 1.00 74.44 114 GLU A O 1
ATOM 933 N N . MET A 1 115 ? 37.723 -28.813 -24.733 1.00 72.00 115 MET A N 1
ATOM 934 C CA . MET A 1 115 ? 36.599 -28.195 -24.051 1.00 72.00 115 MET A CA 1
ATOM 935 C C . MET A 1 115 ? 35.388 -29.091 -24.280 1.00 72.00 115 MET A C 1
ATOM 937 O O . MET A 1 115 ? 34.877 -29.178 -25.394 1.00 72.00 115 MET A O 1
ATOM 941 N N . LYS A 1 116 ? 34.920 -29.761 -23.223 1.00 81.31 116 LYS A N 1
ATOM 942 C CA . LYS A 1 116 ? 33.692 -30.556 -23.272 1.00 81.31 116 LYS A CA 1
ATOM 943 C C . LYS A 1 116 ? 32.532 -29.628 -23.621 1.00 81.31 116 LYS A C 1
ATOM 945 O O . LYS A 1 116 ? 31.999 -28.933 -22.756 1.00 81.31 116 LYS A O 1
ATOM 950 N N . LEU A 1 117 ? 32.165 -29.590 -24.898 1.00 81.62 117 LEU A N 1
ATOM 951 C CA . LEU A 1 117 ? 31.001 -28.855 -25.365 1.00 81.62 117 LEU A CA 1
ATOM 952 C C . LEU A 1 117 ? 29.761 -29.548 -24.801 1.00 81.62 117 LEU A C 1
ATOM 954 O O . LEU A 1 117 ? 29.597 -30.760 -24.933 1.00 81.62 117 LEU A O 1
ATOM 958 N N . HIS A 1 118 ? 28.886 -28.787 -24.148 1.00 85.81 118 HIS A N 1
ATOM 959 C CA . HIS A 1 118 ? 27.600 -29.325 -23.721 1.00 85.81 118 HIS A CA 1
ATOM 960 C C . HIS A 1 118 ? 26.810 -29.776 -24.959 1.00 85.81 118 HIS A C 1
ATOM 962 O O . HIS A 1 118 ? 26.766 -29.014 -25.933 1.00 85.81 118 HIS A O 1
ATOM 968 N N . PRO A 1 119 ? 26.186 -30.971 -24.938 1.00 88.56 119 PRO A N 1
ATOM 969 C CA . PRO A 1 119 ? 25.368 -31.430 -26.053 1.00 88.56 119 PRO A CA 1
ATOM 970 C C . PRO A 1 119 ? 24.291 -30.385 -26.352 1.00 88.56 119 PRO A C 1
ATOM 972 O O . PRO A 1 119 ? 23.725 -29.783 -25.433 1.00 88.56 119 PRO A O 1
ATOM 975 N N . ARG A 1 120 ? 24.045 -30.135 -27.638 1.00 92.06 120 ARG A N 1
ATOM 976 C CA . ARG A 1 120 ? 23.005 -29.224 -28.120 1.00 92.06 120 ARG A CA 1
ATOM 977 C C . ARG A 1 120 ? 21.982 -30.014 -28.927 1.00 92.06 120 ARG A C 1
ATOM 979 O O . ARG A 1 120 ? 22.365 -30.921 -29.656 1.00 92.06 120 ARG A O 1
ATOM 986 N N . ASP A 1 121 ? 20.714 -29.651 -28.797 1.00 91.31 121 ASP A N 1
ATOM 987 C CA . ASP A 1 121 ? 19.624 -30.194 -29.608 1.00 91.31 121 ASP A CA 1
ATOM 988 C C . ASP A 1 121 ? 19.748 -29.745 -31.078 1.00 91.31 121 ASP A C 1
ATOM 990 O O . ASP A 1 121 ? 20.502 -28.821 -31.391 1.00 91.31 121 ASP A O 1
ATOM 994 N N . GLU A 1 122 ? 18.930 -30.309 -31.974 1.00 93.31 122 GLU A N 1
ATOM 995 C CA . GLU A 1 122 ? 18.822 -29.908 -33.395 1.00 93.31 122 GLU A CA 1
ATOM 996 C C . GLU A 1 122 ? 18.545 -28.401 -33.584 1.00 93.31 122 GLU A C 1
ATOM 998 O O . GLU A 1 122 ? 18.876 -27.806 -34.605 1.00 93.31 122 GLU A O 1
ATOM 1003 N N . THR A 1 123 ? 17.980 -27.750 -32.562 1.00 89.06 123 THR A N 1
ATOM 1004 C CA . THR A 1 123 ? 17.704 -26.303 -32.524 1.00 89.06 123 THR A CA 1
ATOM 1005 C C . THR A 1 123 ? 18.867 -25.458 -31.986 1.00 89.06 123 THR A C 1
ATOM 1007 O O . THR A 1 123 ? 18.728 -24.245 -31.815 1.00 89.06 123 THR A O 1
ATOM 1010 N N . GLY A 1 124 ? 20.008 -26.076 -31.668 1.00 90.38 124 GLY A N 1
ATOM 1011 C CA . GLY A 1 124 ? 21.203 -25.409 -31.147 1.00 90.38 124 GLY A CA 1
ATOM 1012 C C . GLY A 1 124 ? 21.126 -24.992 -29.673 1.00 90.38 124 GLY A C 1
ATOM 1013 O O . GLY A 1 124 ? 22.032 -24.308 -29.189 1.00 90.38 124 GLY A O 1
ATOM 1014 N N . LYS A 1 125 ? 20.076 -25.385 -28.941 1.00 90.19 125 LYS A N 1
ATOM 1015 C CA . LYS A 1 125 ? 19.946 -25.136 -27.495 1.00 90.19 125 LYS A CA 1
ATOM 1016 C C . LYS A 1 125 ? 20.672 -26.223 -26.696 1.00 90.19 125 LYS A C 1
ATOM 1018 O O . LYS A 1 125 ? 20.647 -27.372 -27.114 1.00 90.19 125 LYS A O 1
ATOM 1023 N N . PRO A 1 126 ? 21.326 -25.897 -25.568 1.00 90.56 126 PRO A N 1
ATOM 1024 C CA . PRO A 1 126 ? 21.970 -26.900 -24.726 1.00 90.56 126 PRO A CA 1
ATOM 1025 C C . PRO A 1 126 ? 20.932 -27.866 -24.139 1.00 90.56 126 PRO A C 1
ATOM 1027 O O . PRO A 1 126 ? 19.926 -27.415 -23.586 1.00 90.56 126 PRO A O 1
ATOM 1030 N N . VAL A 1 127 ? 21.201 -29.172 -24.225 1.00 91.06 127 VAL A N 1
ATOM 1031 C CA . VAL A 1 127 ? 20.361 -30.218 -23.628 1.00 91.06 127 VAL A CA 1
ATOM 1032 C C . VAL A 1 127 ? 20.416 -30.054 -22.114 1.00 91.06 127 VAL A C 1
ATOM 1034 O O . VAL A 1 127 ? 21.423 -30.339 -21.464 1.00 91.06 127 VAL A O 1
ATOM 1037 N N . THR A 1 128 ? 19.337 -29.528 -21.548 1.00 86.06 128 THR A N 1
ATOM 1038 C CA . THR A 1 128 ? 19.185 -29.360 -20.099 1.00 86.06 128 THR A CA 1
ATOM 1039 C C . THR A 1 128 ? 18.455 -30.566 -19.523 1.00 86.06 128 THR A C 1
ATOM 1041 O O . THR A 1 128 ? 17.546 -31.103 -20.150 1.00 86.06 128 THR A O 1
ATOM 1044 N N . LEU A 1 129 ? 18.852 -31.004 -18.326 1.00 85.19 129 LEU A N 1
ATOM 1045 C CA . LEU A 1 129 ? 18.120 -32.035 -17.586 1.00 85.19 129 LEU A CA 1
ATOM 1046 C C . LEU A 1 129 ? 16.657 -31.597 -17.374 1.00 85.19 129 LEU A C 1
ATOM 1048 O O . LEU A 1 129 ? 16.396 -30.390 -17.283 1.00 85.19 129 LEU A O 1
ATOM 1052 N N . PRO A 1 130 ? 15.701 -32.542 -17.264 1.00 86.56 130 PRO A N 1
ATOM 1053 C CA . PRO A 1 130 ? 14.317 -32.206 -16.955 1.00 86.56 130 PRO A CA 1
ATOM 1054 C C . PRO A 1 130 ? 14.259 -31.328 -15.702 1.00 86.56 130 PRO A C 1
ATOM 1056 O O . PRO A 1 130 ? 14.973 -31.549 -14.723 1.00 86.56 130 PRO A O 1
ATOM 1059 N N . LYS A 1 131 ? 13.432 -30.282 -15.758 1.00 87.25 131 LYS A N 1
ATOM 1060 C CA . LYS A 1 131 ? 13.343 -29.276 -14.699 1.00 87.25 131 LYS A CA 1
ATOM 1061 C C . LYS A 1 131 ? 12.987 -29.955 -13.373 1.00 87.25 131 LYS A C 1
ATOM 1063 O O . LYS A 1 131 ? 11.987 -30.663 -13.297 1.00 87.25 131 LYS A O 1
ATOM 1068 N N . ASN A 1 132 ? 13.782 -29.707 -12.331 1.00 89.56 132 ASN A N 1
ATOM 1069 C CA . ASN A 1 132 ? 13.486 -30.187 -10.978 1.00 89.56 132 ASN A CA 1
ATOM 1070 C C . ASN A 1 132 ? 12.073 -29.764 -10.539 1.00 89.56 132 ASN A C 1
ATOM 1072 O O . ASN A 1 132 ? 11.577 -28.710 -10.957 1.00 89.56 132 ASN A O 1
ATOM 1076 N N . VAL A 1 133 ? 11.452 -30.567 -9.664 1.00 89.12 133 VAL A N 1
ATOM 1077 C CA . VAL A 1 133 ? 10.124 -30.296 -9.091 1.00 89.12 133 VAL A CA 1
ATOM 1078 C C . VAL A 1 133 ? 10.083 -28.865 -8.554 1.00 89.12 133 VAL A C 1
ATOM 1080 O O . VAL A 1 133 ? 10.846 -28.494 -7.661 1.00 89.12 133 VAL A O 1
ATOM 1083 N N . GLN A 1 134 ? 9.207 -28.038 -9.125 1.00 87.69 134 GLN A N 1
ATOM 1084 C CA . GLN A 1 134 ? 9.087 -26.641 -8.728 1.00 87.69 134 GLN A CA 1
ATOM 1085 C C . GLN A 1 134 ? 8.264 -26.542 -7.441 1.00 87.69 134 GLN A C 1
ATOM 1087 O O . GLN A 1 134 ? 7.038 -26.593 -7.476 1.00 87.69 134 GLN A O 1
ATOM 1092 N N . ALA A 1 135 ? 8.933 -26.365 -6.304 1.00 89.56 135 ALA A N 1
ATOM 1093 C CA . ALA A 1 135 ? 8.283 -25.960 -5.063 1.00 89.56 135 ALA A CA 1
ATOM 1094 C C . ALA A 1 135 ? 8.243 -24.424 -4.983 1.00 89.56 135 ALA A C 1
ATOM 1096 O O . ALA A 1 135 ? 9.283 -23.765 -4.959 1.00 89.56 135 ALA A O 1
ATOM 1097 N N . GLY A 1 136 ? 7.042 -23.841 -4.969 1.00 90.62 136 GLY A N 1
ATOM 1098 C CA . GLY A 1 136 ? 6.859 -22.412 -4.711 1.00 90.62 136 GLY A CA 1
ATOM 1099 C C . GLY A 1 136 ? 7.037 -22.085 -3.226 1.00 90.62 136 GLY A C 1
ATOM 1100 O O . GLY A 1 136 ? 6.708 -22.895 -2.362 1.00 90.62 136 GLY A O 1
ATOM 1101 N N . ALA A 1 137 ? 7.532 -20.886 -2.915 1.00 92.75 137 ALA A N 1
ATOM 1102 C CA . ALA A 1 137 ? 7.553 -20.405 -1.535 1.00 92.75 137 ALA A CA 1
ATOM 1103 C C . ALA A 1 137 ? 6.112 -20.223 -1.010 1.00 92.75 137 ALA A C 1
ATOM 1105 O O . ALA A 1 137 ? 5.251 -19.753 -1.763 1.00 92.75 137 ALA A O 1
ATOM 1106 N N . PRO A 1 138 ? 5.827 -20.550 0.266 1.00 93.62 138 PRO A N 1
ATOM 1107 C CA . PRO A 1 138 ? 4.503 -20.333 0.835 1.00 93.62 138 PRO A CA 1
ATOM 1108 C C . PRO A 1 138 ? 4.181 -18.835 0.845 1.00 93.62 138 PRO A C 1
ATOM 1110 O O . PRO A 1 138 ? 4.952 -18.022 1.362 1.00 93.62 138 PRO A O 1
ATOM 1113 N N . LYS A 1 139 ? 3.032 -18.462 0.274 1.00 95.06 139 LYS A N 1
ATOM 1114 C CA . LYS A 1 139 ? 2.545 -17.079 0.298 1.00 95.06 139 LYS A CA 1
ATOM 1115 C C . LYS A 1 139 ? 2.187 -16.700 1.741 1.00 95.06 139 LYS A C 1
ATOM 1117 O O . LYS A 1 139 ? 1.456 -17.425 2.409 1.00 95.06 139 LYS A O 1
ATOM 1122 N N . GLN A 1 140 ? 2.702 -15.570 2.222 1.00 92.44 140 GLN A N 1
ATOM 1123 C CA . GLN A 1 140 ? 2.400 -15.036 3.555 1.00 92.44 140 GLN A CA 1
ATOM 1124 C C . GLN A 1 140 ? 1.331 -13.937 3.473 1.00 92.44 140 GLN A C 1
ATOM 1126 O O . GLN A 1 140 ? 1.291 -13.181 2.505 1.00 92.44 140 GLN A O 1
ATOM 1131 N N . GLY A 1 141 ? 0.499 -13.816 4.510 1.00 92.19 141 GLY A N 1
ATOM 1132 C CA . GLY A 1 141 ? -0.490 -12.742 4.651 1.00 92.19 141 GLY A CA 1
ATOM 1133 C C . GLY A 1 141 ? -1.939 -13.228 4.679 1.00 92.19 141 GLY A C 1
ATOM 1134 O O . GLY A 1 141 ? -2.207 -14.420 4.753 1.00 92.19 141 GLY A O 1
ATOM 1135 N N . LYS A 1 142 ? -2.881 -12.276 4.661 1.00 90.12 142 LYS A N 1
ATOM 1136 C CA . LYS A 1 142 ? -4.333 -12.524 4.574 1.00 90.12 142 LYS A CA 1
ATOM 1137 C C . LYS A 1 142 ? -4.815 -12.309 3.135 1.00 90.12 142 LYS A C 1
ATOM 1139 O O . LYS A 1 142 ? -5.670 -11.465 2.881 1.00 90.12 142 LYS A O 1
ATOM 1144 N N . VAL A 1 143 ? -4.193 -13.002 2.182 1.00 91.25 143 VAL A N 1
ATOM 1145 C CA . VAL A 1 143 ? -4.505 -12.895 0.744 1.00 91.25 143 VAL A CA 1
ATOM 1146 C C . VAL A 1 143 ? -5.237 -14.166 0.319 1.00 91.25 143 VAL A C 1
ATOM 1148 O O . VAL A 1 143 ? -4.936 -15.235 0.829 1.00 91.25 143 VAL A O 1
ATOM 1151 N N . LYS A 1 144 ? -6.198 -14.094 -0.611 1.00 90.69 144 LYS A N 1
ATOM 1152 C CA . LYS A 1 144 ? -6.969 -15.283 -1.039 1.00 90.69 144 LYS A CA 1
ATOM 1153 C C . LYS A 1 144 ? -6.063 -16.451 -1.464 1.00 90.69 144 LYS A C 1
ATOM 1155 O O . LYS A 1 144 ? -6.315 -17.586 -1.084 1.00 90.69 144 LYS A O 1
ATOM 1160 N N . ASP A 1 145 ? -4.959 -16.141 -2.136 1.00 92.00 145 ASP A N 1
ATOM 1161 C CA . ASP A 1 145 ? -3.970 -17.109 -2.614 1.00 92.00 145 ASP A CA 1
ATOM 1162 C C . ASP A 1 145 ? -3.116 -17.781 -1.526 1.00 92.00 145 ASP A C 1
ATOM 1164 O O . ASP A 1 145 ? -2.389 -18.725 -1.830 1.00 92.00 145 ASP A O 1
ATOM 1168 N N . SER A 1 146 ? -3.103 -17.266 -0.291 1.00 93.81 146 SER A N 1
ATOM 1169 C CA . SER A 1 146 ? -2.368 -17.913 0.806 1.00 93.81 146 SER A CA 1
ATOM 1170 C C . SER A 1 146 ? -3.154 -19.058 1.443 1.00 93.81 146 SER A C 1
ATOM 1172 O O . SER A 1 146 ? -2.587 -19.823 2.219 1.00 93.81 146 SER A O 1
ATOM 1174 N N . TYR A 1 147 ? -4.450 -19.171 1.147 1.00 93.31 147 TYR A N 1
ATOM 1175 C CA . TYR A 1 147 ? -5.293 -20.265 1.619 1.00 93.31 147 TYR A CA 1
ATOM 1176 C C . TYR A 1 147 ? -5.272 -21.421 0.612 1.00 93.31 147 TYR A C 1
ATOM 1178 O O . TYR A 1 147 ? -5.201 -21.201 -0.593 1.00 93.31 147 TYR A O 1
ATOM 1186 N N . PHE A 1 148 ? -5.359 -22.661 1.101 1.00 92.69 148 PHE A N 1
ATOM 1187 C CA . PHE A 1 148 ? -5.416 -23.857 0.244 1.00 92.69 148 PHE A CA 1
ATOM 1188 C C . PHE A 1 148 ? -6.657 -23.884 -0.654 1.00 92.69 148 PHE A C 1
ATOM 1190 O O . PHE A 1 148 ? -6.616 -24.378 -1.776 1.00 92.69 148 PHE A O 1
ATOM 1197 N N . SER A 1 149 ? -7.757 -23.334 -0.154 1.00 92.31 149 SER A N 1
ATOM 1198 C CA . SER A 1 149 ? -8.990 -23.089 -0.884 1.00 92.31 149 SER A CA 1
ATOM 1199 C C . SER A 1 149 ? -9.609 -21.802 -0.353 1.00 92.31 149 SER A C 1
ATOM 1201 O O . SER A 1 149 ? -9.486 -21.466 0.829 1.00 92.31 149 SER A O 1
ATOM 1203 N N . VAL A 1 150 ? -10.257 -21.047 -1.236 1.00 87.69 150 VAL A N 1
ATOM 1204 C CA . VAL A 1 150 ? -11.080 -19.917 -0.810 1.00 87.69 150 VAL A CA 1
ATOM 1205 C C . VAL A 1 150 ? -12.335 -20.522 -0.197 1.00 87.69 150 VAL A C 1
ATOM 1207 O O . VAL A 1 150 ? -13.140 -21.106 -0.919 1.00 87.69 150 VAL A O 1
ATOM 1210 N N . LEU A 1 151 ? -12.482 -20.427 1.126 1.00 84.50 151 LEU A N 1
ATOM 1211 C CA . LEU A 1 151 ? -13.721 -20.818 1.796 1.00 84.50 151 LEU A CA 1
ATOM 1212 C C . LEU A 1 151 ? -14.877 -20.063 1.130 1.00 84.50 151 LEU A C 1
ATOM 1214 O O . LEU A 1 151 ? -14.889 -18.830 1.114 1.00 84.50 151 LEU A O 1
ATOM 1218 N N . GLY A 1 152 ? -15.811 -20.802 0.533 1.00 82.00 152 GLY A N 1
ATOM 1219 C CA . GLY A 1 152 ? -17.045 -20.223 0.024 1.00 82.00 152 GLY A CA 1
ATOM 1220 C C . GLY A 1 152 ? -17.811 -19.621 1.195 1.00 82.00 152 GLY A C 1
ATOM 1221 O O . GLY A 1 152 ? -18.004 -20.279 2.215 1.00 82.00 152 GLY A O 1
ATOM 1222 N N . PHE A 1 153 ? -18.216 -18.360 1.080 1.00 85.81 153 PHE A N 1
ATOM 1223 C CA . PHE A 1 153 ? -19.129 -17.786 2.057 1.00 85.81 153 PHE A CA 1
ATOM 1224 C C . PHE A 1 153 ? -20.491 -18.449 1.854 1.00 85.81 153 PHE A C 1
ATOM 1226 O O . PHE A 1 153 ? -21.057 -18.370 0.765 1.00 85.81 153 PHE A O 1
ATOM 1233 N N . THR A 1 154 ? -21.014 -19.097 2.895 1.00 85.69 154 THR A N 1
ATOM 1234 C CA . THR A 1 154 ? -22.337 -19.746 2.878 1.00 85.69 154 THR A CA 1
ATOM 1235 C C . THR A 1 154 ? -23.478 -18.760 2.646 1.00 85.69 154 THR A C 1
ATOM 1237 O O . THR A 1 154 ? -24.576 -19.171 2.317 1.00 85.69 154 THR A O 1
ATOM 1240 N N . THR A 1 155 ? -23.207 -17.465 2.794 1.00 82.88 155 THR A N 1
ATOM 1241 C CA . THR A 1 155 ? -24.171 -16.370 2.675 1.00 82.88 155 THR A CA 1
ATOM 1242 C C . THR A 1 155 ? -24.249 -15.764 1.271 1.00 82.88 155 THR A C 1
ATOM 1244 O O . THR A 1 155 ? -24.976 -14.794 1.065 1.00 82.88 155 THR A O 1
ATOM 1247 N N . ILE A 1 156 ? -23.497 -16.274 0.287 1.00 83.75 156 ILE A N 1
ATOM 1248 C CA . ILE A 1 156 ? -23.607 -15.790 -1.098 1.00 83.75 156 ILE A CA 1
ATOM 1249 C C . ILE A 1 156 ? -24.907 -16.332 -1.695 1.00 83.75 156 ILE A C 1
ATOM 1251 O O . ILE A 1 156 ? -24.984 -17.505 -2.044 1.00 83.75 156 ILE A O 1
ATOM 1255 N N . GLY A 1 157 ? -25.902 -15.458 -1.841 1.00 89.06 157 GLY A N 1
ATOM 1256 C CA . GLY A 1 157 ? -27.211 -15.786 -2.416 1.00 89.06 157 GLY A CA 1
ATOM 1257 C C . GLY A 1 157 ? -28.372 -15.649 -1.435 1.00 89.06 157 GLY A C 1
ATOM 1258 O O . GLY A 1 157 ? -29.510 -15.525 -1.880 1.00 89.06 157 GLY A O 1
ATOM 1259 N N . ASP A 1 158 ? -28.092 -15.572 -0.134 1.00 90.62 158 ASP A N 1
ATOM 1260 C CA . ASP A 1 158 ? -29.125 -15.342 0.871 1.00 90.62 158 ASP A CA 1
ATOM 1261 C C . ASP A 1 158 ? -29.434 -13.840 0.968 1.00 90.62 158 ASP A C 1
ATOM 1263 O O . ASP A 1 158 ? -28.540 -13.046 1.293 1.00 90.62 158 ASP A O 1
ATOM 1267 N N . PRO A 1 159 ? -30.676 -13.402 0.683 1.00 89.50 159 PRO A N 1
ATOM 1268 C CA . PRO A 1 159 ? -31.056 -12.018 0.900 1.00 89.50 159 PRO A CA 1
ATOM 1269 C C . PRO A 1 159 ? -30.974 -11.718 2.396 1.00 89.50 159 PRO A C 1
ATOM 1271 O O . PRO A 1 159 ? -31.564 -12.406 3.226 1.00 89.50 159 PRO A O 1
ATOM 1274 N N . PHE A 1 160 ? -30.232 -10.674 2.748 1.00 91.88 160 PHE A N 1
ATOM 1275 C CA . PHE A 1 160 ? -30.140 -10.224 4.128 1.00 91.88 160 PHE A CA 1
ATOM 1276 C C . PHE A 1 160 ? -31.508 -9.719 4.613 1.00 91.88 160 PHE A C 1
ATOM 1278 O O . PHE A 1 160 ? -32.086 -8.814 4.007 1.00 91.88 160 PHE A O 1
ATOM 1285 N N . VAL A 1 161 ? -32.013 -10.292 5.710 1.00 90.69 161 VAL A N 1
ATOM 1286 C CA . VAL A 1 161 ? -33.269 -9.875 6.346 1.00 90.69 161 VAL A CA 1
ATOM 1287 C C . VAL A 1 161 ? -32.980 -9.344 7.746 1.00 90.69 161 VAL A C 1
ATOM 1289 O O . VAL A 1 161 ? -32.591 -10.094 8.639 1.00 90.69 161 VAL A O 1
ATOM 1292 N N . ASP A 1 162 ? -33.205 -8.046 7.944 1.00 90.38 162 ASP A N 1
ATOM 1293 C CA . ASP A 1 162 ? -33.082 -7.413 9.255 1.00 90.38 162 ASP A CA 1
ATOM 1294 C C . ASP A 1 162 ? -34.174 -7.924 10.216 1.00 90.38 162 ASP A C 1
ATOM 1296 O O . ASP A 1 162 ? -35.366 -7.732 9.937 1.00 90.38 162 ASP A O 1
ATOM 1300 N N . PRO A 1 163 ? -33.825 -8.496 11.386 1.00 89.69 163 PRO A N 1
ATOM 1301 C CA .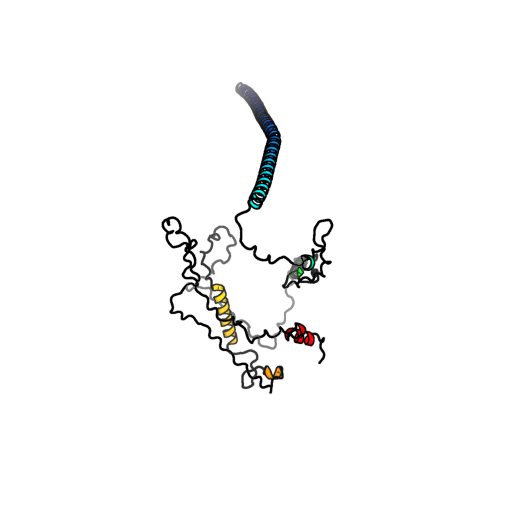 PRO A 1 163 ? -34.817 -8.988 12.347 1.00 89.69 163 PRO A CA 1
ATOM 1302 C C . PRO A 1 163 ? -35.713 -7.860 12.881 1.00 89.69 163 PRO A C 1
ATOM 1304 O O . PRO A 1 163 ? -36.894 -8.069 13.167 1.00 89.69 163 PRO A O 1
ATOM 1307 N N . ASP A 1 164 ? -35.181 -6.640 12.956 1.00 90.94 164 ASP A N 1
ATOM 1308 C CA . ASP A 1 164 ? -35.938 -5.455 13.360 1.00 90.94 164 ASP A CA 1
ATOM 1309 C C . ASP A 1 164 ? -36.951 -5.012 12.299 1.00 90.94 164 ASP A C 1
ATOM 1311 O O . ASP A 1 164 ? -38.018 -4.504 12.646 1.00 90.94 164 ASP A O 1
ATOM 1315 N N . SER A 1 165 ? -36.656 -5.225 11.012 1.00 91.81 165 SER A N 1
ATOM 1316 C CA . SER A 1 165 ? -37.597 -4.936 9.924 1.00 91.81 165 SER A CA 1
ATOM 1317 C C . SER A 1 165 ? -38.838 -5.826 10.039 1.00 91.81 165 SER A C 1
ATOM 1319 O O . SER A 1 165 ? -39.961 -5.318 10.023 1.00 91.81 165 SER A O 1
ATOM 1321 N N . ILE A 1 166 ? -38.636 -7.128 10.287 1.00 91.81 166 ILE A N 1
ATOM 1322 C CA . ILE A 1 166 ? -39.721 -8.096 10.530 1.00 91.81 166 ILE A CA 1
ATOM 1323 C C . ILE A 1 166 ? -40.575 -7.658 11.728 1.00 91.81 166 ILE A C 1
ATOM 1325 O O . ILE A 1 166 ? -41.802 -7.618 11.638 1.00 91.81 166 ILE A O 1
ATOM 1329 N N . ARG A 1 167 ? -39.943 -7.275 12.847 1.00 91.25 167 ARG A N 1
ATOM 1330 C CA . ARG A 1 167 ? -40.662 -6.808 14.047 1.00 91.25 167 ARG A CA 1
ATOM 1331 C C . ARG A 1 167 ? -41.486 -5.550 13.780 1.00 91.25 167 ARG A C 1
ATOM 1333 O O . ARG A 1 167 ? -42.637 -5.486 14.200 1.00 91.25 167 ARG A O 1
ATOM 1340 N N . ARG A 1 168 ? -40.938 -4.570 13.053 1.00 93.00 168 ARG A N 1
ATOM 1341 C CA . ARG A 1 168 ? -41.669 -3.340 12.700 1.00 93.00 168 ARG A CA 1
ATOM 1342 C C . ARG A 1 168 ? -42.864 -3.621 11.796 1.00 93.00 168 ARG A C 1
ATOM 1344 O O . ARG A 1 168 ? -43.919 -3.024 11.999 1.00 93.00 168 ARG A O 1
ATOM 1351 N N . GLN A 1 169 ? -42.711 -4.509 10.815 1.00 93.06 169 GLN A N 1
ATOM 1352 C CA . GLN A 1 169 ? -43.814 -4.920 9.944 1.00 93.06 169 GLN A CA 1
ATOM 1353 C C . GLN A 1 169 ? -44.911 -5.622 10.746 1.00 93.06 169 GLN A C 1
ATOM 1355 O O . GLN A 1 169 ? -46.072 -5.234 10.646 1.00 93.06 169 GLN A O 1
ATOM 1360 N N . TYR A 1 170 ? -44.531 -6.542 11.633 1.00 95.56 170 TYR A N 1
ATOM 1361 C CA . TYR A 1 170 ? -45.460 -7.209 12.541 1.00 95.56 170 TYR A CA 1
ATOM 1362 C C . TYR A 1 170 ? -46.206 -6.220 13.452 1.00 95.56 170 TYR A C 1
ATOM 1364 O O . TYR A 1 170 ? -47.424 -6.301 13.608 1.00 95.56 170 TYR A O 1
ATOM 1372 N N . GLU A 1 171 ? -45.514 -5.235 14.030 1.00 93.38 171 GLU A N 1
ATOM 1373 C CA . GLU A 1 171 ? -46.155 -4.190 14.838 1.00 93.38 171 GLU A CA 1
ATOM 1374 C C . GLU A 1 171 ? -47.104 -3.306 14.022 1.00 93.38 171 GLU A C 1
ATOM 1376 O O . GLU A 1 171 ? -48.160 -2.913 14.522 1.00 93.38 171 GLU A O 1
ATOM 1381 N N . LEU A 1 172 ? -46.744 -2.981 12.778 1.00 93.69 172 LEU A N 1
ATOM 1382 C CA . LEU A 1 172 ? -47.598 -2.223 11.864 1.00 93.69 172 LEU A CA 1
ATOM 1383 C C . LEU A 1 172 ? -48.861 -3.006 11.506 1.00 93.69 172 LEU A C 1
ATOM 1385 O O . LEU A 1 172 ? -49.950 -2.436 11.540 1.00 93.69 172 LEU A O 1
ATOM 1389 N N . GLU A 1 173 ? -48.741 -4.294 11.198 1.00 93.81 173 GLU A N 1
ATOM 1390 C CA . GLU A 1 173 ? -49.881 -5.177 10.935 1.00 93.81 173 GLU A CA 1
ATOM 1391 C C . GLU A 1 173 ? -50.768 -5.322 12.171 1.00 93.81 173 GLU A C 1
ATOM 1393 O O . GLU A 1 173 ? -51.983 -5.144 12.085 1.00 93.81 173 GLU A O 1
ATOM 1398 N N . LYS A 1 174 ? -50.164 -5.511 13.347 1.00 92.12 174 LYS A N 1
ATOM 1399 C CA . LYS A 1 174 ? -50.888 -5.549 14.620 1.00 92.12 174 LYS A CA 1
ATOM 1400 C C . LYS A 1 174 ? -51.649 -4.249 14.881 1.00 92.12 174 LYS A C 1
ATOM 1402 O O . LYS A 1 174 ? -52.795 -4.300 15.311 1.00 92.12 174 LYS A O 1
ATOM 1407 N N . LYS A 1 175 ? -51.047 -3.088 14.601 1.00 86.12 175 LYS A N 1
ATOM 1408 C CA . LYS A 1 175 ? -51.713 -1.778 14.726 1.00 86.12 175 LYS A CA 1
ATOM 1409 C C . LYS A 1 175 ? -52.851 -1.605 13.719 1.00 86.12 175 LYS A C 1
ATOM 1411 O O . LYS A 1 175 ? -53.867 -1.028 14.081 1.00 86.12 175 LYS A O 1
ATOM 1416 N N . LYS A 1 176 ? -52.710 -2.117 12.491 1.00 87.62 176 LYS A N 1
ATOM 1417 C CA . LYS A 1 176 ? -53.778 -2.100 11.472 1.00 87.62 176 LYS A CA 1
ATOM 1418 C C . LYS A 1 176 ? -54.972 -2.977 11.856 1.00 87.62 176 LYS A C 1
ATOM 1420 O O . LYS A 1 176 ? -56.094 -2.644 11.497 1.00 87.62 176 LYS A O 1
ATOM 1425 N N . LEU A 1 177 ? -54.734 -4.072 12.581 1.00 83.19 177 LEU A N 1
ATOM 1426 C CA . LEU A 1 177 ? -55.781 -4.978 13.066 1.00 83.19 177 LEU A CA 1
ATOM 1427 C C . LEU A 1 177 ? -56.587 -4.405 14.244 1.00 83.19 177 LEU A C 1
ATOM 1429 O O . LEU A 1 177 ? -57.672 -4.903 14.533 1.00 83.19 177 LEU A O 1
ATOM 1433 N N . VAL A 1 178 ? -56.093 -3.362 14.921 1.00 77.38 178 VAL A N 1
ATOM 1434 C CA . VAL A 1 178 ? -56.867 -2.645 15.942 1.00 77.38 178 VAL A CA 1
ATOM 1435 C C . VAL A 1 178 ? -57.864 -1.725 15.234 1.00 77.38 178 VAL A C 1
ATOM 1437 O O . VAL A 1 178 ? -57.537 -0.606 14.842 1.00 77.38 178 VAL A O 1
ATOM 1440 N N . THR A 1 179 ? -59.092 -2.207 15.051 1.00 70.62 179 THR A N 1
ATOM 1441 C CA . THR A 1 179 ? -60.212 -1.408 14.546 1.00 70.62 179 THR A CA 1
ATOM 1442 C C . THR A 1 179 ? -60.584 -0.313 15.554 1.00 70.62 179 THR A C 1
ATOM 1444 O O . THR A 1 179 ? -60.532 -0.511 16.770 1.00 70.62 179 THR A O 1
ATOM 1447 N N . GLN A 1 180 ? -60.949 0.875 15.058 1.00 64.25 180 GLN A N 1
ATOM 1448 C CA . GLN A 1 180 ? -61.224 2.068 15.879 1.00 64.25 180 GLN A CA 1
ATOM 1449 C C . GLN A 1 180 ? -62.375 1.885 16.891 1.00 64.25 180 GLN A C 1
ATOM 1451 O O . GLN A 1 180 ? -62.464 2.643 17.853 1.00 64.25 180 GLN A O 1
ATOM 1456 N N . GLU A 1 181 ? -63.209 0.853 16.739 1.00 60.56 181 GLU A N 1
ATOM 1457 C CA . GLU A 1 181 ? -64.287 0.519 17.681 1.00 60.56 181 GLU A CA 1
ATOM 1458 C C . GLU A 1 181 ? -63.783 -0.027 19.031 1.00 60.56 181 GLU A C 1
ATOM 1460 O O . GLU A 1 181 ? -64.514 -0.009 20.019 1.00 60.56 181 GLU A O 1
ATOM 1465 N N . ALA A 1 182 ? -62.519 -0.453 19.131 1.00 60.81 182 ALA A N 1
ATOM 1466 C CA . ALA A 1 182 ? -61.938 -0.928 20.390 1.00 60.81 182 ALA A CA 1
ATOM 1467 C C . ALA A 1 182 ? -61.458 0.202 21.336 1.00 60.81 182 ALA A C 1
ATOM 1469 O O . ALA A 1 182 ? -60.950 -0.087 22.422 1.00 60.81 182 ALA A O 1
ATOM 1470 N N . VAL A 1 183 ? -61.587 1.481 20.952 1.00 59.25 183 VAL A N 1
ATOM 1471 C CA . VAL A 1 183 ? -60.859 2.606 21.585 1.00 59.25 183 VAL A CA 1
ATOM 1472 C C . VAL A 1 183 ? -61.538 3.206 22.824 1.00 59.25 183 VAL A C 1
ATOM 1474 O O . VAL A 1 183 ? -60.969 4.087 23.461 1.00 59.25 183 VAL A O 1
ATOM 1477 N N . PHE A 1 184 ? -62.683 2.703 23.283 1.00 53.62 184 PHE A N 1
ATOM 1478 C CA . PHE A 1 184 ? -63.218 3.187 24.562 1.00 53.62 184 PHE A CA 1
ATOM 1479 C C . PHE A 1 184 ? -63.861 2.100 25.411 1.00 53.62 184 PHE A C 1
ATOM 1481 O O . PHE A 1 184 ? -65.035 2.158 25.762 1.00 53.62 184 PHE A O 1
ATOM 1488 N N . LYS A 1 185 ? -63.056 1.117 25.820 1.00 65.62 185 LYS A N 1
ATOM 1489 C CA . LYS A 1 185 ? -63.299 0.507 27.128 1.00 65.62 185 LYS A CA 1
ATOM 1490 C C . LYS A 1 185 ? -62.625 1.416 28.161 1.00 65.62 185 LYS A C 1
ATOM 1492 O O . LYS A 1 185 ? -61.393 1.384 28.232 1.00 65.62 185 LYS A O 1
ATOM 1497 N N . PRO A 1 186 ? -63.363 2.253 28.928 1.00 60.53 186 PRO A N 1
ATOM 1498 C CA . PRO A 1 186 ? -62.769 2.878 30.104 1.00 60.53 186 PRO A CA 1
ATOM 1499 C C . PRO A 1 186 ? -62.164 1.751 30.938 1.00 60.53 186 PRO A C 1
ATOM 1501 O O . PRO A 1 186 ? -62.713 0.650 30.952 1.00 60.53 186 PRO A O 1
ATOM 1504 N N . ALA A 1 187 ? 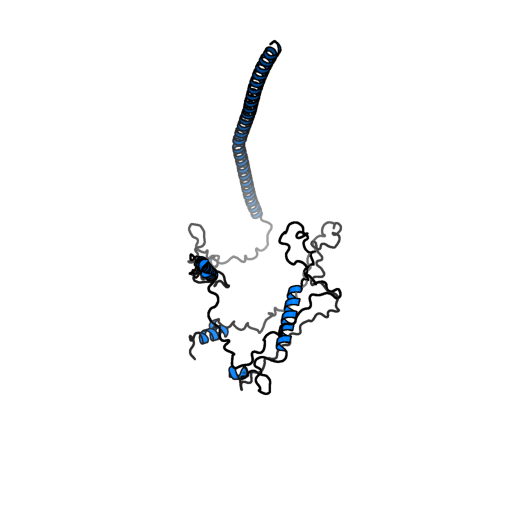-61.010 1.987 31.559 1.00 58.66 187 ALA A N 1
ATOM 1505 C CA . ALA A 1 187 ? -60.317 0.987 32.361 1.00 58.66 187 ALA A CA 1
ATOM 1506 C C . ALA A 1 187 ? -61.198 0.568 33.557 1.00 58.66 187 ALA A C 1
ATOM 1508 O O . ALA A 1 187 ? -61.018 1.047 34.672 1.00 58.66 187 ALA A O 1
ATOM 1509 N N . SER A 1 188 ? -62.186 -0.300 33.326 1.00 54.81 188 SER A N 1
ATOM 1510 C CA . SER A 1 188 ? -63.147 -0.796 34.309 1.00 54.81 188 SER A CA 1
ATOM 1511 C C . SER A 1 188 ? -62.496 -1.918 35.108 1.00 54.81 188 SER A C 1
ATOM 1513 O O . SER A 1 188 ? -62.895 -3.080 35.080 1.00 54.81 188 SER A O 1
ATOM 1515 N N . GLY A 1 189 ? -61.408 -1.563 35.764 1.00 55.81 189 GLY A N 1
ATOM 1516 C CA . GLY A 1 189 ? -60.648 -2.435 36.623 1.00 55.81 189 GLY A CA 1
ATOM 1517 C C . GLY A 1 189 ? -59.790 -1.529 37.463 1.00 55.81 189 GLY A C 1
ATOM 1518 O O . GLY A 1 189 ? -58.745 -1.072 37.004 1.00 55.81 189 GLY A O 1
ATOM 1519 N N . TYR A 1 190 ? -60.275 -1.228 38.664 1.00 59.06 190 TYR A N 1
ATOM 1520 C CA . TYR A 1 190 ? -59.496 -0.624 39.731 1.00 59.06 190 TYR A CA 1
ATOM 1521 C C . TYR A 1 190 ? -58.175 -1.389 39.818 1.00 59.06 190 TYR A C 1
ATOM 1523 O O . TYR A 1 190 ? -58.127 -2.508 40.327 1.00 59.06 190 TYR A O 1
ATOM 1531 N N . LYS A 1 191 ? -57.102 -0.835 39.246 1.00 60.19 191 LYS A N 1
ATOM 1532 C CA . LYS A 1 191 ? -55.765 -1.378 39.452 1.00 60.19 191 LYS A CA 1
ATOM 1533 C C . LYS A 1 191 ? -55.452 -1.079 40.905 1.00 60.19 191 LYS A C 1
ATOM 1535 O O . LYS A 1 191 ? -55.063 0.037 41.237 1.00 60.19 191 LYS A O 1
ATOM 1540 N N . THR A 1 192 ? -55.695 -2.055 41.772 1.00 56.69 192 THR A N 1
ATOM 1541 C CA . THR A 1 192 ? -55.163 -2.054 43.128 1.00 56.69 192 THR A CA 1
ATOM 1542 C C . THR A 1 192 ? -53.666 -1.850 42.987 1.00 56.69 192 THR A C 1
ATOM 1544 O O . THR A 1 192 ? -52.978 -2.690 42.405 1.00 56.69 192 THR A O 1
ATOM 1547 N N . ILE A 1 193 ? -53.184 -0.689 43.418 1.00 61.50 193 ILE A N 1
ATOM 1548 C CA . ILE A 1 193 ? -51.762 -0.378 43.440 1.00 61.50 193 ILE A CA 1
ATOM 1549 C C . ILE A 1 193 ? -51.159 -1.397 44.405 1.00 61.50 193 ILE A C 1
ATOM 1551 O O . ILE A 1 193 ? -51.344 -1.300 45.616 1.00 61.50 193 ILE A O 1
ATOM 1555 N N . ILE A 1 194 ? -50.529 -2.440 43.864 1.00 59.25 194 ILE A N 1
ATOM 1556 C CA . ILE A 1 194 ? -49.780 -3.404 44.663 1.00 59.25 194 ILE A CA 1
ATOM 1557 C C . ILE A 1 194 ? -48.547 -2.638 45.129 1.00 59.25 194 ILE A C 1
ATOM 1559 O O . ILE A 1 194 ? -47.559 -2.523 44.406 1.00 59.25 194 ILE A O 1
ATOM 1563 N N . ASN A 1 195 ? -48.657 -2.026 46.306 1.00 60.44 195 ASN A N 1
ATOM 1564 C CA . ASN A 1 195 ? -47.544 -1.365 46.963 1.00 60.44 195 ASN A CA 1
ATOM 1565 C C . ASN A 1 195 ? -46.468 -2.427 47.209 1.00 60.44 195 ASN A C 1
ATOM 1567 O O . ASN A 1 195 ? -46.691 -3.381 47.953 1.00 60.44 195 ASN A O 1
ATOM 1571 N N . SER A 1 196 ? -45.312 -2.289 46.562 1.00 67.00 196 SER A N 1
ATOM 1572 C CA . SER A 1 196 ? -44.143 -3.103 46.883 1.00 67.00 196 SER A CA 1
ATOM 1573 C C . SER A 1 196 ? -43.794 -2.920 48.361 1.00 67.00 196 SER A C 1
ATOM 1575 O O . SER A 1 196 ? -43.809 -1.798 48.863 1.00 67.00 196 SER A O 1
ATOM 1577 N N . SER A 1 197 ? -43.432 -4.000 49.058 1.00 76.00 197 SER A N 1
ATOM 1578 C CA . SER A 1 197 ? -43.052 -3.979 50.483 1.00 76.00 197 SER A CA 1
ATOM 1579 C C . SER A 1 197 ? -41.812 -3.125 50.793 1.00 76.00 197 SER A C 1
ATOM 1581 O O . SER A 1 197 ? -41.489 -2.899 51.955 1.00 76.00 197 SER A O 1
ATOM 1583 N N . TYR A 1 198 ? -41.118 -2.649 49.761 1.00 73.25 198 TYR A N 1
ATOM 1584 C CA . TYR A 1 198 ? -39.960 -1.776 49.857 1.00 73.25 198 TYR A CA 1
ATOM 1585 C C . TYR A 1 198 ? -40.352 -0.345 49.488 1.00 73.25 198 TYR A C 1
ATOM 1587 O O . TYR A 1 198 ? -41.065 -0.124 48.503 1.00 73.25 198 TYR A O 1
ATOM 1595 N N . LYS A 1 199 ? -39.869 0.630 50.272 1.00 72.38 199 LYS A N 1
ATOM 1596 C CA . LYS A 1 199 ? -39.948 2.053 49.922 1.00 72.38 199 LYS A CA 1
ATOM 1597 C C . LYS A 1 199 ? -39.231 2.247 48.588 1.00 72.38 199 LYS A C 1
ATOM 1599 O O . LYS A 1 199 ? -38.042 1.974 48.486 1.00 72.38 199 LYS A O 1
ATOM 1604 N N . ASN A 1 200 ? -39.968 2.694 47.578 1.00 72.94 200 ASN A N 1
ATOM 1605 C CA . ASN A 1 200 ? -39.395 3.027 46.285 1.00 72.94 200 ASN A CA 1
ATOM 1606 C C . ASN A 1 200 ? -38.602 4.331 46.444 1.00 72.94 200 ASN A C 1
ATOM 1608 O O . ASN A 1 200 ? -39.193 5.401 46.603 1.00 72.94 200 ASN A O 1
ATOM 1612 N N . GLU A 1 201 ? -37.276 4.233 46.487 1.00 76.88 201 GLU A N 1
ATOM 1613 C CA . GLU A 1 201 ? -36.411 5.405 46.417 1.00 76.88 201 GLU A CA 1
ATOM 1614 C C . GLU A 1 201 ? -36.418 5.896 44.963 1.00 76.88 201 GLU A C 1
ATOM 1616 O O . GLU A 1 201 ? -36.074 5.128 44.064 1.00 76.88 201 GLU A O 1
ATOM 1621 N N . PRO A 1 202 ? -36.854 7.137 44.680 1.00 77.06 202 PRO A N 1
ATOM 1622 C CA . PRO A 1 202 ? -36.877 7.633 43.315 1.00 77.06 202 PRO A CA 1
ATOM 1623 C C . PRO A 1 202 ? -35.442 7.687 42.781 1.00 77.06 202 PRO A C 1
ATOM 1625 O O . PRO A 1 202 ? -34.633 8.500 43.221 1.00 77.06 202 PRO A O 1
ATOM 1628 N N . GLU A 1 203 ? -35.148 6.836 41.798 1.00 76.62 203 GLU A N 1
ATOM 1629 C CA . GLU A 1 203 ? -33.836 6.696 41.144 1.00 76.62 203 GLU A CA 1
ATOM 1630 C C . GLU A 1 203 ? -33.335 8.021 40.527 1.00 76.62 203 GLU A C 1
ATOM 1632 O O . GLU A 1 203 ? -32.147 8.210 40.270 1.00 76.62 203 GLU A O 1
ATOM 1637 N N . TYR A 1 204 ? -34.249 8.977 40.323 1.00 72.69 204 TYR A N 1
ATOM 1638 C CA . TYR A 1 204 ? -33.970 10.300 39.791 1.00 72.69 204 TYR A CA 1
ATOM 1639 C C . TYR A 1 204 ? -34.724 11.383 40.571 1.00 72.69 204 TYR A C 1
ATOM 1641 O O . TYR A 1 204 ? -35.947 11.499 40.490 1.00 72.69 204 TYR A O 1
ATOM 1649 N N . VAL A 1 205 ? -33.987 12.234 41.288 1.00 78.19 205 VAL A N 1
ATOM 1650 C CA . VAL A 1 205 ? -34.541 13.470 41.855 1.00 78.19 205 VAL A CA 1
ATOM 1651 C C . VAL A 1 205 ? -34.755 14.448 40.705 1.00 78.19 205 VAL A C 1
ATOM 1653 O O . VAL A 1 205 ? -33.798 15.022 40.177 1.00 78.19 205 VAL A O 1
ATOM 1656 N N . HIS A 1 206 ? -36.011 14.618 40.287 1.00 75.44 206 HIS A N 1
ATOM 1657 C CA . HIS A 1 206 ? -36.366 15.594 39.266 1.00 75.44 206 HIS A CA 1
ATOM 1658 C C . HIS A 1 206 ? -36.039 16.999 39.779 1.00 75.44 206 HIS A C 1
ATOM 1660 O O . HIS A 1 206 ? -36.723 17.540 40.642 1.00 75.44 206 HIS A O 1
ATOM 1666 N N . LYS A 1 207 ? -34.955 17.586 39.270 1.00 81.19 207 LYS A N 1
ATOM 1667 C CA . LYS A 1 207 ? -34.644 18.993 39.513 1.00 81.19 207 LYS A CA 1
ATOM 1668 C C . LYS A 1 207 ? -35.528 19.821 38.597 1.00 81.19 207 LYS A C 1
ATOM 1670 O O . LYS A 1 207 ? -35.286 19.853 37.388 1.00 81.19 207 LYS A O 1
ATOM 1675 N N . GLU A 1 208 ? -36.532 20.473 39.171 1.00 80.88 208 GLU A N 1
ATOM 1676 C CA . GLU A 1 208 ? -37.319 21.477 38.464 1.00 80.88 208 GLU A CA 1
ATOM 1677 C C . GLU A 1 208 ? -36.367 22.562 37.955 1.00 80.88 208 GLU A C 1
ATOM 1679 O O . GLU A 1 208 ? -35.677 23.240 38.719 1.00 80.88 208 GLU A O 1
ATOM 1684 N N . LYS A 1 209 ? -36.252 22.673 36.633 1.00 79.44 209 LYS A N 1
ATOM 1685 C CA . LYS A 1 209 ? -35.495 23.753 36.010 1.00 79.44 209 LYS A CA 1
ATOM 1686 C C . LYS A 1 209 ? -36.449 24.926 35.859 1.00 79.44 209 LYS A C 1
ATOM 1688 O O . LYS A 1 209 ? -37.412 24.832 35.103 1.00 79.44 209 LYS A O 1
ATOM 1693 N N . ASN A 1 210 ? -36.173 26.025 36.554 1.00 82.19 210 ASN A N 1
ATOM 1694 C CA . ASN A 1 210 ? -36.855 27.285 36.294 1.00 82.19 210 ASN A CA 1
ATOM 1695 C C . ASN A 1 210 ? -36.402 27.804 34.931 1.00 82.19 210 ASN A C 1
ATOM 1697 O O . ASN A 1 210 ? -35.268 28.241 34.763 1.00 82.19 210 ASN A O 1
ATOM 1701 N N . TYR A 1 211 ? -37.299 27.728 33.953 1.00 81.56 211 TYR A N 1
ATOM 1702 C CA . TYR A 1 211 ? -37.107 28.312 32.628 1.00 81.56 211 TYR A CA 1
ATOM 1703 C C . TYR A 1 211 ? -37.588 29.764 32.583 1.00 81.56 211 TYR A C 1
ATOM 1705 O O . TYR A 1 211 ? -37.896 30.242 31.507 1.00 81.56 211 TYR A O 1
ATOM 1713 N N . LEU A 1 212 ? -37.728 30.447 33.719 1.00 89.38 212 LEU A N 1
ATOM 1714 C CA . LEU A 1 212 ? -38.171 31.838 33.784 1.00 89.38 212 LEU A CA 1
ATOM 1715 C C . LEU A 1 212 ? -36.961 32.731 34.059 1.00 89.38 212 LEU A C 1
ATOM 1717 O O . LEU A 1 212 ? -36.209 32.475 34.999 1.00 89.38 212 LEU A O 1
ATOM 1721 N N . ASP A 1 213 ? -36.788 33.767 33.246 1.00 84.69 213 ASP A N 1
ATOM 1722 C CA . ASP A 1 213 ? -35.827 34.841 33.491 1.00 84.69 213 ASP A CA 1
ATOM 1723 C C . ASP A 1 213 ? -36.258 35.700 34.691 1.00 84.69 213 ASP A C 1
ATOM 1725 O O . ASP A 1 213 ? -37.403 35.637 35.148 1.00 84.69 213 ASP A O 1
ATOM 1729 N N . SER A 1 214 ? -35.364 36.566 35.175 1.00 88.19 214 SER A N 1
ATOM 1730 C CA . SER A 1 214 ? -35.642 37.517 36.266 1.00 88.19 214 SER A CA 1
ATOM 1731 C C . SER A 1 214 ? -36.825 38.460 35.997 1.00 88.19 214 SER A C 1
ATOM 1733 O O . SER A 1 214 ? -37.364 39.044 36.929 1.00 88.19 214 SER A O 1
ATOM 1735 N N . GLU A 1 215 ? -37.248 38.592 34.739 1.00 84.19 215 GLU A N 1
ATOM 1736 C CA . GLU A 1 215 ? -38.406 39.385 34.301 1.00 84.19 215 GLU A CA 1
ATOM 1737 C C . GLU A 1 215 ? -39.693 38.546 34.142 1.00 84.19 215 GLU A C 1
ATOM 1739 O O . GLU A 1 215 ? -40.704 39.039 33.645 1.00 84.19 215 GLU A O 1
ATOM 1744 N N . GLY A 1 216 ? -39.675 37.261 34.523 1.00 88.69 216 GLY A N 1
ATOM 1745 C CA . GLY A 1 216 ? -40.831 36.360 34.423 1.00 88.69 216 GLY A CA 1
ATOM 1746 C C . GLY A 1 216 ? -41.119 35.851 33.006 1.00 88.69 216 GLY A C 1
ATOM 1747 O O . GLY A 1 216 ? -42.184 35.288 32.751 1.00 88.69 216 GLY A O 1
ATOM 1748 N N . LYS A 1 217 ? -40.184 36.030 32.067 1.00 86.31 217 LYS A N 1
ATOM 1749 C CA . LYS A 1 217 ? -40.309 35.545 30.687 1.00 86.31 217 LYS A CA 1
ATOM 1750 C C . LYS A 1 217 ? -39.706 34.149 30.548 1.00 86.31 217 LYS A C 1
ATOM 1752 O O . LYS A 1 217 ? -38.649 33.875 31.102 1.00 86.31 217 LYS A O 1
ATOM 1757 N N . VAL A 1 218 ? -40.364 33.259 29.802 1.00 88.25 218 VAL A N 1
ATOM 1758 C CA . VAL A 1 218 ? -39.860 31.894 29.585 1.00 88.25 218 VAL A CA 1
ATOM 1759 C C . VAL A 1 218 ? -38.643 31.923 28.651 1.00 88.25 218 VAL A C 1
ATOM 1761 O O . VAL A 1 218 ? -38.763 32.345 27.500 1.00 88.25 218 VAL A O 1
ATOM 1764 N N . ILE A 1 219 ? -37.497 31.428 29.125 1.00 81.62 219 ILE A N 1
ATOM 1765 C CA . ILE A 1 219 ? -36.271 31.156 28.370 1.00 81.62 219 ILE A CA 1
ATOM 1766 C C . ILE A 1 219 ? -36.579 30.066 27.344 1.00 81.62 219 ILE A C 1
ATOM 1768 O O . ILE A 1 219 ? -36.392 28.866 27.566 1.00 81.62 219 ILE A O 1
ATOM 1772 N N . THR A 1 220 ? -37.083 30.474 26.187 1.00 79.31 220 THR A N 1
ATOM 1773 C CA . THR A 1 220 ? -37.202 29.585 25.038 1.00 79.31 220 THR A CA 1
ATOM 1774 C C . THR A 1 220 ? -35.805 29.329 24.495 1.00 79.31 220 THR A C 1
ATOM 1776 O O . THR A 1 220 ? -35.166 30.241 23.968 1.00 79.31 220 THR A O 1
ATOM 1779 N N . ALA A 1 221 ? -35.325 28.089 24.614 1.00 77.25 221 ALA A N 1
ATOM 1780 C CA . ALA A 1 221 ? -34.103 27.666 23.945 1.00 77.25 221 ALA A CA 1
ATOM 1781 C C . ALA A 1 221 ? -34.179 28.004 22.440 1.00 77.25 221 ALA A C 1
ATOM 1783 O O . ALA A 1 221 ? -35.268 27.950 21.852 1.00 77.25 221 ALA A O 1
ATOM 1784 N N . PRO A 1 222 ? -33.052 28.347 21.793 1.00 77.19 222 PRO A N 1
ATOM 1785 C CA . PRO A 1 222 ? -33.032 28.597 20.359 1.00 77.19 222 PRO A CA 1
ATOM 1786 C C . PRO A 1 222 ? -33.627 27.398 19.609 1.00 77.19 222 PRO A C 1
ATOM 1788 O O . PRO A 1 222 ? -33.410 26.239 19.964 1.00 77.19 222 PRO A O 1
ATOM 1791 N N . ARG A 1 223 ? -34.433 27.684 18.583 1.00 72.75 223 ARG A N 1
ATOM 1792 C CA . ARG A 1 223 ? -35.207 26.690 17.830 1.00 72.75 223 ARG A CA 1
ATOM 1793 C C . ARG A 1 223 ? -34.245 25.732 17.108 1.00 72.75 223 ARG A C 1
ATOM 1795 O O . ARG A 1 223 ? -33.777 26.036 16.018 1.00 72.75 223 ARG A O 1
ATOM 1802 N N . ASN A 1 224 ? -33.945 24.586 17.722 1.00 65.56 224 ASN A N 1
ATOM 1803 C CA . ASN A 1 224 ? -32.866 23.681 17.292 1.00 65.56 224 ASN A CA 1
ATOM 1804 C C . ASN A 1 224 ? -33.065 23.018 15.917 1.00 65.56 224 ASN A C 1
ATOM 1806 O O . ASN A 1 224 ? -32.120 22.442 15.388 1.00 65.56 224 ASN A O 1
ATOM 1810 N N . ILE A 1 225 ? -34.262 23.070 15.323 1.00 54.69 225 ILE A N 1
ATOM 1811 C CA . ILE A 1 225 ? -34.522 22.518 13.989 1.00 54.69 225 ILE A CA 1
ATOM 1812 C C . ILE A 1 225 ? -35.483 23.452 13.252 1.00 54.69 225 ILE A C 1
ATOM 1814 O O . ILE A 1 225 ? -36.696 23.426 13.463 1.00 54.69 225 ILE A O 1
ATOM 1818 N N . THR A 1 226 ? -34.952 24.283 12.361 1.00 55.50 226 THR A N 1
ATOM 1819 C CA . THR A 1 226 ? -35.732 24.842 11.257 1.00 55.50 226 THR A CA 1
ATOM 1820 C C . THR A 1 226 ? -35.776 23.787 10.155 1.00 55.50 226 THR A C 1
ATOM 1822 O O . THR A 1 226 ? -34.792 23.537 9.469 1.00 55.50 226 THR A O 1
ATOM 1825 N N . THR A 1 227 ? -36.930 23.152 9.954 1.00 57.28 227 THR A N 1
ATOM 1826 C CA . THR A 1 227 ? -37.176 22.143 8.900 1.00 57.28 227 THR A CA 1
ATOM 1827 C C . THR A 1 227 ? -37.111 22.702 7.470 1.00 57.28 227 THR A C 1
ATOM 1829 O O . THR A 1 227 ? -37.490 22.024 6.519 1.00 57.28 227 THR A O 1
ATOM 1832 N N . ASN A 1 228 ? -36.626 23.932 7.288 1.00 60.91 228 ASN A N 1
ATOM 1833 C CA . ASN A 1 228 ? -36.523 24.595 5.999 1.00 60.91 228 ASN A CA 1
ATOM 1834 C C . ASN A 1 228 ? -35.042 24.904 5.696 1.00 60.91 228 ASN A C 1
ATOM 1836 O O . ASN A 1 228 ? -34.529 25.922 6.166 1.00 60.91 228 ASN A O 1
ATOM 1840 N N . PRO A 1 229 ? -34.333 24.062 4.919 1.00 59.22 229 PRO A N 1
ATOM 1841 C CA . PRO A 1 229 ? -32.891 24.196 4.673 1.00 59.22 229 PRO A CA 1
ATOM 1842 C C . PRO A 1 229 ? -32.526 25.353 3.727 1.00 59.22 229 PRO A C 1
ATOM 1844 O O . PRO A 1 229 ? -31.412 25.408 3.214 1.00 59.22 229 PRO A O 1
ATOM 1847 N N . LYS A 1 230 ? -33.456 26.270 3.433 1.00 57.72 230 LYS A N 1
ATOM 1848 C CA . LYS A 1 230 ? -33.350 27.103 2.235 1.00 57.72 230 LYS A CA 1
ATOM 1849 C C . LYS A 1 230 ? -32.441 28.327 2.311 1.00 57.72 230 LYS A C 1
ATOM 1851 O O . LYS A 1 230 ? -32.100 28.783 1.238 1.00 57.72 230 LYS A O 1
ATOM 1856 N N . ASN A 1 231 ? -32.003 28.849 3.462 1.00 52.41 231 ASN A N 1
ATOM 1857 C CA . ASN A 1 231 ? -31.262 30.133 3.474 1.00 52.41 231 ASN A CA 1
ATOM 1858 C C . ASN A 1 231 ? -30.214 30.284 4.599 1.00 52.41 231 ASN A C 1
ATOM 1860 O O . ASN A 1 231 ? -30.083 31.350 5.194 1.00 52.41 231 ASN A O 1
ATOM 1864 N N . GLY A 1 232 ? -29.455 29.231 4.910 1.00 61.53 232 GLY A N 1
ATOM 1865 C CA . GLY A 1 232 ? -28.276 29.339 5.782 1.00 61.53 232 GLY A CA 1
ATOM 1866 C C . GLY A 1 232 ? -26.980 29.168 4.984 1.00 61.53 232 GLY A C 1
ATOM 1867 O O . GLY A 1 232 ? -26.983 28.395 4.026 1.00 61.53 232 GLY A O 1
ATOM 1868 N N . PRO A 1 233 ? -25.857 29.812 5.360 1.00 58.91 233 PRO A N 1
ATOM 1869 C CA . PRO A 1 233 ? -24.549 29.616 4.732 1.00 58.91 233 PRO A CA 1
ATOM 1870 C C . PRO A 1 233 ? -23.944 28.240 5.080 1.00 58.91 233 PRO A C 1
ATOM 1872 O O . PRO A 1 233 ? -22.806 28.144 5.525 1.00 58.91 233 PRO A O 1
ATOM 1875 N N . LEU A 1 234 ? -24.687 27.158 4.840 1.00 57.00 234 LEU A N 1
ATOM 1876 C CA . LEU A 1 234 ? -24.221 25.768 4.908 1.00 57.00 234 LEU A CA 1
ATOM 1877 C C . LEU A 1 234 ? -23.144 25.462 3.846 1.00 57.00 234 LEU A C 1
ATOM 1879 O O . LEU A 1 234 ? -22.531 24.403 3.882 1.00 57.00 234 LEU A O 1
ATOM 1883 N N . GLN A 1 235 ? -22.890 26.397 2.922 1.00 60.12 235 GLN A N 1
ATOM 1884 C CA . GLN A 1 235 ? -21.793 26.352 1.947 1.00 60.12 235 GLN A CA 1
ATOM 1885 C C . GLN A 1 235 ? -20.516 27.066 2.410 1.00 60.12 235 GLN A C 1
ATOM 1887 O O . GLN A 1 235 ? -19.502 26.999 1.716 1.00 60.12 235 GLN A O 1
ATOM 1892 N N . LYS A 1 236 ? -20.515 27.750 3.563 1.00 69.31 236 LYS A N 1
ATOM 1893 C CA . LYS A 1 236 ? -19.253 28.233 4.131 1.00 69.31 236 LYS A CA 1
ATOM 1894 C C . LYS A 1 236 ? -18.552 27.026 4.731 1.00 69.31 236 LYS A C 1
ATOM 1896 O O . LYS A 1 236 ? -18.839 26.634 5.859 1.00 69.31 236 LYS A O 1
ATOM 1901 N N . HIS A 1 237 ? -17.664 26.416 3.949 1.00 73.12 237 HIS A N 1
ATOM 1902 C CA . HIS A 1 237 ? -16.695 25.471 4.481 1.00 73.12 237 HIS A CA 1
ATOM 1903 C C . HIS A 1 237 ? -16.073 26.102 5.727 1.00 73.12 237 HIS A C 1
ATOM 1905 O O . HIS A 1 237 ? -15.676 27.271 5.691 1.00 73.12 237 HIS A O 1
ATOM 1911 N N . ALA A 1 238 ? -16.058 25.360 6.837 1.00 77.75 238 ALA A N 1
ATOM 1912 C CA . ALA A 1 238 ? -15.355 25.811 8.027 1.00 77.75 238 ALA A CA 1
ATOM 1913 C C . ALA A 1 238 ? -13.941 26.242 7.597 1.00 77.75 238 ALA A C 1
ATOM 1915 O O . ALA A 1 238 ? -13.345 25.545 6.765 1.00 77.75 238 ALA A O 1
ATOM 1916 N N . PRO A 1 239 ? -13.430 27.390 8.083 1.00 80.12 239 PRO A N 1
ATOM 1917 C CA . PRO A 1 239 ? -12.081 27.818 7.745 1.00 80.12 239 PRO A CA 1
ATOM 1918 C C . PRO A 1 239 ? -11.145 26.639 7.997 1.00 80.12 239 PRO A C 1
ATOM 1920 O O . PRO A 1 239 ? -11.210 26.020 9.059 1.00 80.12 239 PRO A O 1
ATOM 1923 N N . TYR A 1 240 ? -10.360 26.271 6.983 1.00 78.12 240 TYR A N 1
ATOM 1924 C CA . TYR A 1 240 ? -9.447 25.140 7.067 1.00 78.12 240 TYR A CA 1
ATOM 1925 C C . TYR A 1 240 ? -8.448 25.414 8.191 1.00 78.12 240 TYR A C 1
ATOM 1927 O O . TYR A 1 240 ? -7.517 26.201 8.038 1.00 78.12 240 TYR A O 1
ATOM 1935 N N . ILE A 1 241 ? -8.684 24.795 9.345 1.00 83.38 241 ILE A N 1
ATOM 1936 C CA . ILE A 1 241 ? -7.726 24.749 10.439 1.00 83.38 241 ILE A CA 1
ATOM 1937 C C . ILE A 1 241 ? -6.800 23.586 10.082 1.00 83.38 241 ILE A C 1
ATOM 1939 O O . ILE A 1 241 ? -7.286 22.451 10.031 1.00 83.38 241 ILE A O 1
ATOM 1943 N N . PRO A 1 242 ? -5.513 23.834 9.771 1.00 79.56 242 PRO A N 1
ATOM 1944 C CA . PRO A 1 242 ? -4.580 22.760 9.472 1.00 79.56 242 PRO A CA 1
ATOM 1945 C C . PRO A 1 242 ? -4.558 21.809 10.663 1.00 79.56 242 PRO A C 1
ATOM 1947 O O . PRO A 1 242 ? -4.310 22.234 11.792 1.00 79.56 242 PRO A O 1
ATOM 1950 N N . ASP A 1 243 ? -4.877 20.540 10.412 1.00 80.25 243 ASP A N 1
ATOM 1951 C CA . ASP A 1 243 ? -4.870 19.537 11.466 1.00 80.25 243 ASP A CA 1
ATOM 1952 C C . ASP A 1 243 ? -3.425 19.434 11.974 1.00 80.25 243 ASP A C 1
ATOM 1954 O O . ASP A 1 243 ? -2.533 19.154 11.161 1.00 80.25 243 ASP A O 1
ATOM 1958 N N . PRO A 1 244 ? -3.136 19.739 13.256 1.00 85.19 244 PRO A N 1
ATOM 1959 C CA . PRO A 1 244 ? -1.783 19.610 13.764 1.00 85.19 244 PRO A CA 1
ATOM 1960 C C . PRO A 1 244 ? -1.309 18.191 13.461 1.00 85.19 244 PRO A C 1
ATOM 1962 O O . PRO A 1 244 ? -1.992 17.219 13.778 1.00 85.19 244 PRO A O 1
ATOM 1965 N N . TYR A 1 245 ? -0.147 18.074 12.812 1.00 82.06 245 TYR A N 1
ATOM 1966 C CA . TYR A 1 245 ? 0.406 16.801 12.330 1.00 82.06 245 TYR A CA 1
ATOM 1967 C C . TYR A 1 245 ? 0.452 15.724 13.434 1.00 82.06 245 TYR A C 1
ATOM 1969 O O . TYR A 1 245 ? 0.403 14.525 13.164 1.00 82.06 245 TYR A O 1
ATOM 1977 N N . GLU A 1 246 ? 0.486 16.157 14.698 1.00 87.62 246 GLU A N 1
ATOM 1978 C CA . GLU A 1 246 ? 0.507 15.309 15.883 1.00 87.62 246 GLU A CA 1
ATOM 1979 C C . GLU A 1 246 ? -0.865 15.043 16.537 1.00 87.62 246 GLU A C 1
ATOM 1981 O O . GLU A 1 246 ? -0.897 14.357 17.556 1.00 87.62 246 GLU A O 1
ATOM 1986 N N . ARG A 1 247 ? -2.012 15.464 15.973 1.00 86.50 247 ARG A N 1
ATOM 1987 C CA . ARG A 1 247 ? -3.343 15.281 16.604 1.00 86.50 247 ARG A CA 1
ATOM 1988 C C . ARG A 1 247 ? -3.611 13.830 17.010 1.00 86.50 247 ARG A C 1
ATOM 1990 O O . ARG A 1 247 ? -4.076 13.565 18.115 1.00 86.50 247 ARG A O 1
ATOM 1997 N N . GLN A 1 248 ? -3.302 12.871 16.136 1.00 82.12 248 GLN A N 1
ATOM 1998 C CA . GLN A 1 248 ? -3.482 11.446 16.446 1.00 82.12 248 GLN A CA 1
ATOM 1999 C C . GLN A 1 248 ? -2.567 10.972 17.583 1.00 82.12 248 GLN A C 1
ATOM 2001 O O . GLN A 1 248 ? -2.944 10.100 18.368 1.00 82.12 248 GLN A O 1
ATOM 2006 N N . ARG A 1 249 ? -1.359 11.534 17.679 1.00 88.44 249 ARG A N 1
ATOM 2007 C CA . ARG A 1 249 ? -0.409 11.230 18.750 1.00 88.44 249 ARG A CA 1
ATOM 2008 C C . ARG A 1 249 ? -0.888 11.822 20.073 1.00 88.44 249 ARG A C 1
ATOM 2010 O O . ARG A 1 249 ? -0.873 11.114 21.074 1.00 88.44 249 ARG A O 1
ATOM 2017 N N . GLU A 1 250 ? -1.360 13.064 20.065 1.00 91.25 250 GLU A N 1
ATOM 2018 C CA . GLU A 1 250 ? -1.929 13.735 21.237 1.00 91.25 250 GLU A CA 1
ATOM 2019 C C . GLU A 1 250 ? -3.183 13.025 21.755 1.00 91.25 250 GLU A C 1
ATOM 2021 O O . GLU A 1 250 ? -3.299 12.802 22.959 1.00 91.25 250 GLU A O 1
ATOM 2026 N N . LEU A 1 251 ? -4.088 12.607 20.862 1.00 92.56 251 LEU A N 1
ATOM 2027 C CA . LEU A 1 251 ? -5.267 11.814 21.230 1.00 92.56 251 LEU A CA 1
ATOM 2028 C C . LEU A 1 251 ? -4.866 10.500 21.903 1.00 92.56 251 LEU A C 1
ATOM 2030 O O . LEU A 1 251 ? -5.372 10.182 22.974 1.00 92.56 251 LEU A O 1
ATOM 2034 N N . ARG A 1 252 ? -3.884 9.786 21.340 1.00 90.38 252 ARG A N 1
ATOM 2035 C CA . ARG A 1 252 ? -3.372 8.541 21.929 1.00 90.38 252 ARG A CA 1
ATOM 2036 C C . ARG A 1 252 ? -2.743 8.761 23.308 1.00 90.38 252 ARG A C 1
ATOM 2038 O O . ARG A 1 252 ? -2.873 7.906 24.182 1.00 90.38 252 ARG A O 1
ATOM 2045 N N . ILE A 1 253 ? -2.041 9.878 23.508 1.00 94.50 253 ILE A N 1
ATOM 2046 C CA . ILE A 1 253 ? -1.459 10.237 24.809 1.00 94.50 253 ILE A CA 1
ATOM 2047 C C . ILE A 1 253 ? -2.576 10.519 25.820 1.00 94.50 253 ILE A C 1
ATOM 2049 O O . ILE A 1 253 ? -2.567 9.924 26.896 1.00 94.50 253 ILE A O 1
ATOM 2053 N N . LYS A 1 254 ? -3.577 11.328 25.448 1.00 96.44 254 LYS A N 1
ATOM 2054 C CA . LYS A 1 254 ? -4.731 11.643 26.306 1.00 96.44 254 LYS A CA 1
ATOM 2055 C C . LYS A 1 254 ? -5.530 10.401 26.689 1.00 96.44 254 LYS A C 1
ATOM 2057 O O . LYS A 1 254 ? -5.822 10.215 27.864 1.00 96.44 254 LYS A O 1
ATOM 2062 N N . GLU A 1 255 ? -5.819 9.509 25.744 1.00 94.81 255 GLU A N 1
ATOM 2063 C CA . GLU A 1 255 ? -6.499 8.236 26.027 1.00 94.81 255 GLU A CA 1
ATOM 2064 C C . GLU A 1 255 ? -5.704 7.371 27.015 1.00 94.81 255 GLU A C 1
ATOM 2066 O O . GLU A 1 255 ? -6.272 6.780 27.935 1.00 94.81 255 GLU A O 1
ATOM 2071 N N . MET A 1 256 ? -4.377 7.318 26.865 1.00 92.31 256 MET A N 1
ATOM 2072 C CA . MET A 1 256 ? -3.506 6.566 27.768 1.00 92.31 256 MET A CA 1
ATOM 2073 C C . MET A 1 256 ? -3.469 7.177 29.173 1.00 92.31 256 MET A C 1
ATOM 2075 O O . MET A 1 256 ? -3.460 6.442 30.162 1.00 92.31 256 MET A O 1
ATOM 2079 N N . GLU A 1 257 ? -3.448 8.503 29.273 1.00 93.38 257 GLU A N 1
ATOM 2080 C CA . GLU A 1 257 ? -3.509 9.231 30.541 1.00 93.38 257 GLU A CA 1
ATOM 2081 C C . GLU A 1 257 ? -4.865 9.062 31.225 1.00 93.38 257 GLU A C 1
ATOM 2083 O O . GLU A 1 257 ? -4.907 8.742 32.412 1.00 93.38 257 GLU A O 1
ATOM 2088 N N . GLU A 1 258 ? -5.970 9.182 30.488 1.00 93.56 258 GLU A N 1
ATOM 2089 C CA . GLU A 1 258 ? -7.317 8.921 30.999 1.00 93.56 258 GLU A CA 1
ATOM 2090 C C . GLU A 1 258 ? -7.470 7.478 31.469 1.00 93.56 258 GLU A C 1
ATOM 2092 O O . GLU A 1 258 ? -8.044 7.234 32.529 1.00 93.56 258 GLU A O 1
ATOM 2097 N N . HIS A 1 259 ? -6.933 6.516 30.720 1.00 86.56 259 HIS A N 1
ATOM 2098 C CA . HIS A 1 259 ? -6.931 5.114 31.115 1.00 86.56 259 HIS A CA 1
ATOM 2099 C C . HIS A 1 259 ? -6.116 4.896 32.397 1.00 86.56 259 HIS A C 1
ATOM 2101 O O . HIS A 1 259 ? -6.598 4.259 33.333 1.00 86.56 259 HIS A O 1
ATOM 2107 N N . LYS A 1 260 ? -4.917 5.484 32.500 1.00 84.06 260 LYS A N 1
ATOM 2108 C CA . LYS A 1 260 ? -4.101 5.439 33.727 1.00 84.06 260 LYS A CA 1
ATOM 2109 C C . LYS A 1 260 ? -4.794 6.116 34.911 1.00 84.06 260 LYS A C 1
ATOM 2111 O O . LYS A 1 260 ? -4.730 5.595 36.019 1.00 84.06 260 LYS A O 1
ATOM 2116 N N . LYS A 1 261 ? -5.489 7.232 34.681 1.00 89.19 261 LYS A N 1
ATOM 2117 C CA . LYS A 1 261 ? -6.263 7.953 35.699 1.00 89.19 261 LYS A CA 1
ATOM 2118 C C . LYS A 1 261 ? -7.495 7.161 36.145 1.00 89.19 261 LYS A C 1
ATOM 2120 O O . LYS A 1 261 ? -7.798 7.135 37.329 1.00 89.19 261 LYS A O 1
ATOM 2125 N N . LYS A 1 262 ? -8.175 6.461 35.232 1.00 86.12 262 LYS A N 1
ATOM 2126 C CA . LYS A 1 262 ? -9.268 5.526 35.563 1.00 86.12 262 LYS A CA 1
ATOM 2127 C C . LYS A 1 262 ? -8.761 4.304 36.341 1.00 86.12 262 LYS A C 1
ATOM 2129 O O . LYS A 1 262 ? -9.488 3.772 37.171 1.00 86.12 262 LYS A O 1
ATOM 2134 N N . LEU A 1 263 ? -7.508 3.900 36.119 1.00 76.56 263 LEU A N 1
ATOM 2135 C CA . LEU A 1 263 ? -6.821 2.836 36.860 1.00 76.56 263 LEU A CA 1
ATOM 2136 C C . LEU A 1 263 ? -6.224 3.281 38.211 1.00 76.56 263 LEU A C 1
ATOM 2138 O O . LEU A 1 263 ? -5.638 2.440 38.889 1.00 76.56 263 LEU A O 1
ATOM 2142 N N . ALA A 1 264 ? -6.349 4.562 38.591 1.00 64.31 264 ALA A N 1
ATOM 2143 C CA . ALA A 1 264 ? -5.518 5.229 39.602 1.00 64.31 264 ALA A CA 1
ATOM 2144 C C . ALA A 1 264 ? -5.319 4.477 40.933 1.00 64.31 264 ALA A C 1
ATOM 2146 O O . ALA A 1 264 ? -4.220 4.531 41.472 1.00 64.31 264 ALA A O 1
ATOM 2147 N N . GLU A 1 265 ? -6.323 3.769 41.462 1.00 61.69 265 GLU A N 1
ATOM 2148 C CA . GLU A 1 265 ? -6.227 3.180 42.816 1.00 61.69 265 GLU A CA 1
ATOM 2149 C C . GLU A 1 265 ? -6.616 1.702 42.906 1.00 61.69 265 GLU A C 1
ATOM 2151 O O . GLU A 1 265 ? -6.130 0.977 43.773 1.00 61.69 265 GLU A O 1
ATOM 2156 N N . LYS A 1 266 ? -7.440 1.206 41.983 1.00 61.66 266 LYS A N 1
ATOM 2157 C CA . LYS A 1 266 ? -7.815 -0.209 41.924 1.00 61.66 266 LYS A CA 1
ATOM 2158 C C . LYS A 1 266 ? -7.061 -0.854 40.773 1.00 61.66 266 LYS A C 1
ATOM 2160 O O . LYS A 1 266 ? -7.603 -1.018 39.683 1.00 61.66 266 LYS A O 1
ATOM 2165 N N . GLN A 1 267 ? -5.806 -1.238 41.013 1.00 60.53 267 GLN A N 1
ATOM 2166 C CA . GLN A 1 267 ? -5.183 -2.254 40.166 1.00 60.53 267 GLN A CA 1
ATOM 2167 C C . GLN A 1 267 ? -6.063 -3.499 40.250 1.00 60.53 267 GLN A C 1
ATOM 2169 O O . GLN A 1 267 ? -6.085 -4.182 41.275 1.00 60.53 267 GLN A O 1
ATOM 2174 N N . ALA A 1 268 ? -6.835 -3.750 39.192 1.00 59.78 268 ALA A N 1
ATOM 2175 C CA . ALA A 1 268 ? -7.638 -4.949 39.083 1.00 59.78 268 ALA A CA 1
ATOM 2176 C C . ALA A 1 268 ? -6.688 -6.139 39.278 1.00 59.78 268 ALA A C 1
ATOM 2178 O O . ALA A 1 268 ? -5.744 -6.315 38.509 1.00 59.78 268 ALA A O 1
ATOM 2179 N N . PHE A 1 269 ? -6.917 -6.903 40.349 1.00 58.50 269 PHE A N 1
ATOM 2180 C CA . PHE A 1 269 ? -6.191 -8.130 40.689 1.00 58.50 269 PHE A CA 1
ATOM 2181 C C . PHE A 1 269 ? -4.776 -7.971 41.274 1.00 58.50 269 PHE A C 1
ATOM 2183 O O . PHE A 1 269 ? -3.922 -8.832 41.055 1.00 58.50 269 PHE A O 1
ATOM 2190 N N . ARG A 1 270 ? -4.511 -6.940 42.091 1.00 53.19 270 ARG A N 1
ATOM 2191 C CA . ARG A 1 270 ? -3.372 -7.030 43.023 1.00 53.19 270 ARG A CA 1
ATOM 2192 C C . ARG A 1 270 ? -3.686 -8.046 44.123 1.00 53.19 270 ARG A C 1
ATOM 2194 O O . ARG A 1 270 ? -4.638 -7.880 44.878 1.00 53.19 270 ARG A O 1
ATOM 2201 N N . THR A 1 271 ? -2.883 -9.100 44.208 1.00 59.19 271 THR A N 1
ATOM 2202 C CA . THR A 1 271 ? -2.955 -10.066 45.309 1.00 59.19 271 THR A CA 1
ATOM 2203 C C . THR A 1 271 ? -2.585 -9.373 46.620 1.00 59.19 271 THR A C 1
ATOM 2205 O O . THR A 1 271 ? -1.671 -8.550 46.623 1.00 59.19 271 THR A O 1
ATOM 2208 N N . THR A 1 272 ? -3.217 -9.737 47.737 1.00 65.19 272 THR A N 1
ATOM 2209 C CA . THR A 1 272 ? -2.891 -9.232 49.088 1.00 65.19 272 THR A CA 1
ATOM 2210 C C . THR A 1 272 ? -1.512 -9.672 49.605 1.00 65.19 272 THR A C 1
ATOM 2212 O O . THR A 1 272 ? -1.121 -9.300 50.707 1.00 65.19 272 THR A O 1
ATOM 2215 N N . HIS A 1 273 ? -0.748 -10.444 48.825 1.00 66.19 273 HIS A N 1
ATOM 2216 C CA . HIS A 1 273 ? 0.592 -10.891 49.184 1.00 66.19 273 HIS A CA 1
ATOM 2217 C C . HIS A 1 273 ? 1.594 -9.722 49.183 1.00 66.19 273 HIS A C 1
ATOM 2219 O O . HIS A 1 273 ? 1.696 -8.963 48.211 1.00 66.19 273 HIS A O 1
ATOM 2225 N N . HIS A 1 274 ? 2.389 -9.604 50.254 1.00 63.50 274 HIS A N 1
ATOM 2226 C CA . HIS A 1 274 ? 3.503 -8.655 50.327 1.00 63.50 274 HIS A CA 1
ATOM 2227 C C . HIS A 1 274 ? 4.449 -8.874 49.134 1.00 63.50 274 HIS A C 1
ATOM 2229 O O . HIS A 1 274 ? 4.967 -9.972 48.943 1.00 63.50 274 HIS A O 1
ATOM 2235 N N . GLY A 1 275 ? 4.634 -7.846 48.302 1.00 70.31 275 GLY A N 1
ATOM 2236 C CA . GLY A 1 275 ? 5.498 -7.897 47.114 1.00 70.31 275 GLY A CA 1
ATOM 2237 C C . GLY A 1 275 ? 4.809 -7.550 45.792 1.00 70.31 275 GLY A C 1
ATOM 2238 O O . GLY A 1 275 ? 5.501 -7.311 44.807 1.00 70.31 275 GLY A O 1
ATOM 2239 N N . GLY A 1 276 ? 3.472 -7.463 45.752 1.00 60.12 276 GLY A N 1
ATOM 2240 C CA . GLY A 1 276 ? 2.738 -6.910 44.602 1.00 60.12 276 GLY A CA 1
ATOM 2241 C C . GLY A 1 276 ? 2.912 -7.668 43.275 1.00 60.12 276 GLY A C 1
ATOM 2242 O O . GLY A 1 276 ? 2.680 -7.081 42.217 1.00 60.12 276 GLY A O 1
ATOM 2243 N N . GLY A 1 277 ? 3.340 -8.933 43.323 1.00 65.12 277 GLY A N 1
ATOM 2244 C CA . GLY A 1 277 ? 3.446 -9.827 42.168 1.00 65.12 277 GLY A CA 1
ATOM 2245 C C . GLY A 1 277 ? 2.143 -10.582 41.887 1.00 65.12 277 GLY A C 1
ATOM 2246 O O . GLY A 1 277 ? 1.220 -10.570 42.695 1.00 65.12 277 GLY A O 1
ATOM 2247 N N . ALA A 1 278 ? 2.056 -11.245 40.733 1.00 69.31 278 ALA A N 1
ATOM 2248 C CA . ALA A 1 278 ? 0.987 -12.209 40.464 1.00 69.31 278 ALA A CA 1
ATOM 2249 C C . ALA A 1 278 ? 1.112 -13.438 41.390 1.00 69.31 278 ALA A C 1
ATOM 2251 O O . ALA A 1 278 ? 2.212 -13.738 41.853 1.00 69.31 278 ALA A O 1
ATOM 2252 N N . PHE A 1 279 ? 0.009 -14.173 41.612 1.00 62.16 279 PHE A N 1
ATOM 2253 C CA . PHE A 1 279 ? -0.068 -15.339 42.519 1.00 62.16 279 PHE A CA 1
ATOM 2254 C C . PHE A 1 279 ? 1.043 -16.384 42.320 1.00 62.16 279 PHE A C 1
ATOM 2256 O O . PHE A 1 279 ? 1.409 -17.067 43.270 1.00 62.16 279 PHE A O 1
ATOM 2263 N N . ASN A 1 280 ? 1.607 -16.478 41.114 1.00 74.88 280 ASN A N 1
ATOM 2264 C CA . ASN A 1 280 ? 2.799 -17.265 40.837 1.00 74.88 280 ASN A CA 1
ATOM 2265 C C . ASN A 1 280 ? 3.854 -16.375 40.171 1.00 74.88 280 ASN A C 1
ATOM 2267 O O . ASN A 1 280 ? 3.579 -15.712 39.167 1.00 74.88 280 ASN A O 1
ATOM 2271 N N . THR A 1 281 ? 5.082 -16.378 40.693 1.00 74.00 281 THR A N 1
ATOM 2272 C CA . THR A 1 281 ? 6.217 -15.785 39.980 1.00 74.00 281 THR A CA 1
ATOM 2273 C C . THR A 1 281 ? 6.410 -16.563 38.678 1.00 74.00 281 THR A C 1
ATOM 2275 O O . THR A 1 281 ? 6.306 -17.787 38.668 1.00 74.00 281 THR A O 1
ATOM 2278 N N . GLY A 1 282 ? 6.681 -15.881 37.557 1.00 73.81 282 GLY A N 1
ATOM 2279 C CA . GLY A 1 282 ? 6.883 -16.567 36.269 1.00 73.81 282 GLY A CA 1
ATOM 2280 C C . GLY A 1 282 ? 7.918 -17.693 36.372 1.00 73.81 282 GLY A C 1
ATOM 2281 O O . GLY A 1 282 ? 7.724 -18.761 35.808 1.00 73.81 282 GLY A O 1
ATOM 2282 N N . ARG A 1 283 ? 8.944 -17.505 37.213 1.00 76.62 283 ARG A N 1
ATOM 2283 C CA . ARG A 1 283 ? 9.928 -18.541 37.551 1.00 76.62 283 ARG A CA 1
ATOM 2284 C C . ARG A 1 283 ? 9.300 -19.811 38.122 1.00 76.62 283 ARG A C 1
ATOM 2286 O O . ARG A 1 283 ? 9.650 -20.892 37.671 1.00 76.62 283 ARG A O 1
ATOM 2293 N N . LYS A 1 284 ? 8.354 -19.692 39.055 1.00 80.19 284 LYS A N 1
ATOM 2294 C CA . LYS A 1 284 ? 7.634 -20.834 39.628 1.00 80.19 284 LYS A CA 1
ATOM 2295 C C . LYS A 1 284 ? 6.727 -21.518 38.603 1.00 80.19 284 LYS A C 1
ATOM 2297 O O . LYS A 1 284 ? 6.693 -22.739 38.545 1.00 80.19 284 LYS A O 1
ATOM 2302 N N . VAL A 1 285 ? 6.044 -20.746 37.748 1.00 82.75 285 VAL A N 1
ATOM 2303 C CA . VAL A 1 285 ? 5.188 -21.299 36.673 1.00 82.75 285 VAL A CA 1
ATOM 2304 C C . VAL A 1 285 ? 6.001 -22.102 35.656 1.00 82.75 285 VAL A C 1
ATOM 2306 O O . VAL A 1 285 ? 5.544 -23.140 35.189 1.00 82.75 285 VAL A O 1
ATOM 2309 N N . PHE A 1 286 ? 7.204 -21.637 35.319 1.00 80.38 286 PHE A N 1
ATOM 2310 C CA . PHE A 1 286 ? 8.075 -22.287 34.339 1.00 80.38 286 PHE A CA 1
ATOM 2311 C C . PHE A 1 286 ? 9.076 -23.281 34.953 1.00 80.38 286 PHE A C 1
ATOM 2313 O O . PHE A 1 286 ? 9.934 -23.780 34.231 1.00 80.38 286 PHE A O 1
ATOM 2320 N N . GLY A 1 287 ? 8.987 -23.581 36.257 1.00 84.00 287 GLY A N 1
ATOM 2321 C CA . GLY A 1 287 ? 9.909 -24.507 36.929 1.00 84.00 287 GLY A CA 1
ATOM 2322 C C . GLY A 1 287 ? 11.366 -24.023 36.978 1.00 84.00 287 GLY A C 1
ATOM 2323 O O . GLY A 1 287 ? 12.279 -24.823 37.140 1.00 84.00 287 GLY A O 1
ATOM 2324 N N . GLU A 1 288 ? 11.601 -22.717 36.831 1.00 77.88 288 GLU A N 1
ATOM 2325 C CA . GLU A 1 288 ? 12.928 -22.087 36.907 1.00 77.88 288 GLU A CA 1
ATOM 2326 C C . GLU A 1 288 ? 13.335 -21.741 38.354 1.00 77.88 288 GLU A C 1
ATOM 2328 O O . GLU A 1 288 ? 14.380 -21.128 38.590 1.00 77.88 288 GLU A O 1
ATOM 2333 N N . GLU A 1 289 ? 12.504 -22.088 39.340 1.00 77.69 289 GLU A N 1
ATOM 2334 C CA . GLU A 1 289 ? 12.841 -21.973 40.759 1.00 77.69 289 GLU A CA 1
ATOM 2335 C C . GLU A 1 289 ? 13.997 -22.935 41.091 1.00 77.69 289 GLU A C 1
ATOM 2337 O O . GLU A 1 289 ? 13.869 -24.146 40.959 1.00 77.69 289 GLU A O 1
ATOM 2342 N N . GLY A 1 290 ? 15.154 -22.384 41.477 1.00 78.81 290 GLY A N 1
ATOM 2343 C CA . GLY A 1 290 ? 16.368 -23.150 41.798 1.00 78.81 290 GLY A CA 1
ATOM 2344 C C . GLY A 1 290 ? 17.395 -23.264 40.665 1.00 78.81 290 GLY A C 1
ATOM 2345 O O . GLY A 1 290 ? 18.507 -23.727 40.907 1.00 78.81 290 GLY A O 1
ATOM 2346 N N . ILE A 1 291 ? 17.083 -22.797 39.449 1.00 74.31 291 ILE A N 1
ATOM 2347 C CA . ILE A 1 291 ? 18.055 -22.761 38.348 1.00 74.31 291 ILE A CA 1
ATOM 2348 C C . ILE A 1 291 ? 18.758 -21.400 38.349 1.00 74.31 291 ILE A C 1
ATOM 2350 O O . ILE A 1 291 ? 18.196 -20.386 37.924 1.00 74.31 291 ILE A O 1
ATOM 2354 N N . ASP A 1 292 ? 20.017 -21.378 38.790 1.00 77.62 292 ASP A N 1
ATOM 2355 C CA . ASP A 1 292 ? 20.885 -20.198 38.722 1.00 77.62 292 ASP A CA 1
ATOM 2356 C C . ASP A 1 292 ? 21.322 -19.923 37.273 1.00 77.62 292 ASP A C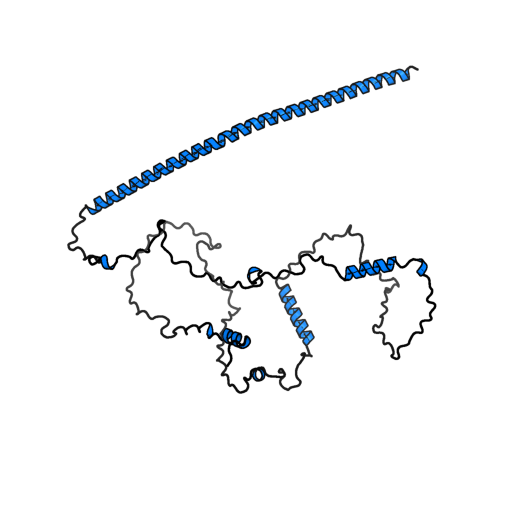 1
ATOM 2358 O O . ASP A 1 292 ? 22.454 -20.167 36.841 1.00 77.62 292 ASP A O 1
ATOM 2362 N N . ILE A 1 293 ? 20.394 -19.393 36.472 1.00 77.56 293 ILE A N 1
ATOM 2363 C CA . ILE A 1 293 ? 20.702 -18.892 35.135 1.00 77.56 293 ILE A CA 1
ATOM 2364 C C . ILE A 1 293 ? 21.558 -17.636 35.314 1.00 77.56 293 ILE A C 1
ATOM 2366 O O . ILE A 1 293 ? 21.040 -16.541 35.559 1.00 77.56 293 ILE A O 1
ATOM 2370 N N . LYS A 1 294 ? 22.882 -17.782 35.167 1.00 79.25 294 LYS A N 1
ATOM 2371 C CA . LYS A 1 294 ? 23.813 -16.648 35.083 1.00 79.25 294 LYS A CA 1
ATOM 2372 C C . LYS A 1 294 ? 23.315 -15.706 33.987 1.00 79.25 294 LYS A C 1
ATOM 2374 O O . LYS A 1 294 ? 23.402 -16.021 32.798 1.00 79.25 294 LYS A O 1
ATOM 2379 N N . LYS A 1 295 ? 22.758 -14.554 34.382 1.00 74.50 295 LYS A N 1
ATOM 2380 C CA . LYS A 1 295 ? 22.316 -13.526 33.434 1.00 74.50 295 LYS A CA 1
ATOM 2381 C C . LYS A 1 295 ? 23.521 -13.174 32.572 1.00 74.50 295 LYS A C 1
ATOM 2383 O O . LYS A 1 295 ? 24.561 -12.781 33.099 1.00 74.50 295 LYS A O 1
ATOM 2388 N N . ARG A 1 296 ? 23.398 -13.346 31.252 1.00 72.06 296 ARG A N 1
ATOM 2389 C CA . ARG A 1 296 ? 24.442 -12.893 30.328 1.00 72.06 296 ARG A CA 1
ATOM 2390 C C . ARG A 1 296 ? 24.703 -11.415 30.625 1.00 72.06 296 ARG A C 1
ATOM 2392 O O . ARG A 1 296 ? 23.719 -10.683 30.773 1.00 72.06 296 ARG A O 1
ATOM 2399 N N . PRO A 1 297 ? 25.970 -10.981 30.734 1.00 79.12 297 PRO A N 1
ATOM 2400 C CA . PRO A 1 297 ? 26.268 -9.573 30.932 1.00 79.12 297 PRO A CA 1
ATOM 2401 C C . PRO A 1 297 ? 25.580 -8.805 29.806 1.00 79.12 297 PRO A C 1
ATOM 2403 O O . PRO A 1 297 ? 25.860 -9.034 28.628 1.00 79.12 297 PRO A O 1
ATOM 2406 N N . GLN A 1 298 ? 24.604 -7.967 30.159 1.00 74.38 298 GLN A N 1
ATOM 2407 C CA . GLN A 1 298 ? 23.964 -7.112 29.175 1.00 74.38 298 GLN A CA 1
ATOM 2408 C C . GLN A 1 298 ? 25.033 -6.143 28.688 1.00 74.38 298 GLN A C 1
ATOM 2410 O O . GLN A 1 298 ? 25.490 -5.274 29.428 1.00 74.38 298 GLN A O 1
ATOM 2415 N N . THR A 1 299 ? 25.462 -6.315 27.442 1.00 71.25 299 THR A N 1
ATOM 2416 C CA . THR A 1 299 ? 26.252 -5.307 26.750 1.00 71.25 299 THR A CA 1
ATOM 2417 C C . THR A 1 299 ? 25.391 -4.060 26.662 1.00 71.25 299 THR A C 1
ATOM 2419 O O . THR A 1 299 ? 24.461 -4.006 25.857 1.00 71.25 299 THR A O 1
ATOM 2422 N N . VAL A 1 300 ? 25.662 -3.078 27.520 1.00 74.44 300 VAL A N 1
ATOM 2423 C CA . VAL A 1 300 ? 25.028 -1.765 27.436 1.00 74.44 300 VAL A CA 1
ATOM 2424 C C . VAL A 1 300 ? 25.475 -1.174 26.106 1.00 74.44 300 VAL A C 1
ATOM 2426 O O . VAL A 1 300 ? 26.608 -0.707 25.970 1.00 74.44 300 VAL A O 1
ATOM 2429 N N . THR A 1 301 ? 24.623 -1.259 25.086 1.00 69.69 301 THR A N 1
ATOM 2430 C CA . THR A 1 301 ? 24.844 -0.565 23.822 1.00 69.69 301 THR A CA 1
ATOM 2431 C C . THR A 1 301 ? 24.864 0.918 24.142 1.00 69.69 301 THR A C 1
ATOM 2433 O O . THR A 1 301 ? 23.826 1.520 24.408 1.00 69.69 301 THR A O 1
ATOM 2436 N N . LYS A 1 302 ? 26.067 1.498 24.174 1.00 72.81 302 LYS A N 1
ATOM 2437 C CA . LYS A 1 302 ? 26.254 2.941 24.288 1.00 72.81 302 LYS A CA 1
ATOM 2438 C C . LYS A 1 302 ? 25.667 3.563 23.026 1.00 72.81 302 LYS A C 1
ATOM 2440 O O . LYS A 1 302 ? 26.321 3.601 21.986 1.00 72.81 302 LYS A O 1
ATOM 2445 N N . TYR A 1 303 ? 24.409 3.986 23.096 1.00 70.94 303 TYR A N 1
ATOM 2446 C CA . TYR A 1 303 ? 23.815 4.789 22.042 1.00 70.94 303 TYR A CA 1
ATOM 2447 C C . TYR A 1 303 ? 24.623 6.076 21.951 1.00 70.94 303 TYR A C 1
ATOM 2449 O O . TYR A 1 303 ? 24.847 6.751 22.957 1.00 70.94 303 TYR A O 1
ATOM 2457 N N . ASN A 1 304 ? 25.103 6.391 20.752 1.00 70.19 304 ASN A N 1
ATOM 2458 C CA . ASN A 1 304 ? 25.817 7.631 20.497 1.00 70.19 304 ASN A CA 1
ATOM 2459 C C . ASN A 1 304 ? 24.771 8.757 20.465 1.00 70.19 304 ASN A C 1
ATOM 2461 O O . ASN A 1 304 ? 24.318 9.168 19.399 1.00 70.19 304 ASN A O 1
ATOM 2465 N N . ILE A 1 305 ? 24.288 9.157 21.646 1.00 74.81 305 ILE A N 1
ATOM 2466 C CA . ILE A 1 305 ? 23.312 10.234 21.804 1.00 74.81 305 ILE A CA 1
ATOM 2467 C C . ILE A 1 305 ? 24.018 11.507 21.350 1.00 74.81 305 ILE A C 1
ATOM 2469 O O . ILE A 1 305 ? 24.923 12.015 22.014 1.00 74.81 305 ILE A O 1
ATOM 2473 N N . ILE A 1 306 ? 23.646 11.973 20.162 1.00 66.25 306 ILE A N 1
ATOM 2474 C CA . ILE A 1 306 ? 24.135 13.222 19.593 1.00 66.25 306 ILE A CA 1
ATOM 2475 C C . ILE A 1 306 ? 23.737 14.324 20.577 1.00 66.25 306 ILE A C 1
ATOM 2477 O O . ILE A 1 306 ? 22.553 14.544 20.812 1.00 66.25 306 ILE A O 1
ATOM 2481 N N . LYS A 1 307 ? 24.721 14.991 21.187 1.00 77.38 307 LYS A N 1
ATOM 2482 C CA . LYS A 1 307 ? 24.478 16.150 22.055 1.00 77.38 307 LYS A CA 1
ATOM 2483 C C . LYS A 1 307 ? 23.740 17.209 21.227 1.00 77.38 307 LYS A C 1
ATOM 2485 O O . LYS A 1 307 ? 24.298 17.693 20.244 1.00 77.38 307 LYS A O 1
ATOM 2490 N N . HIS A 1 308 ? 22.505 17.538 21.609 1.00 66.94 308 HIS A N 1
ATOM 2491 C CA . HIS A 1 308 ? 21.611 18.447 20.873 1.00 66.94 308 HIS A CA 1
ATOM 2492 C C . HIS A 1 308 ? 22.150 19.883 20.718 1.00 66.94 308 HIS A C 1
ATOM 2494 O O . HIS A 1 308 ? 21.633 20.640 19.908 1.00 66.94 308 HIS A O 1
ATOM 2500 N N . GLU A 1 309 ? 23.211 20.231 21.449 1.00 74.56 309 GLU A N 1
ATOM 2501 C CA . GLU A 1 309 ? 23.929 21.511 21.368 1.00 74.56 309 GLU A CA 1
ATOM 2502 C C . GLU A 1 309 ? 24.811 21.636 20.113 1.00 74.56 309 GLU A C 1
ATOM 2504 O O . GLU A 1 309 ? 25.221 22.732 19.740 1.00 74.56 309 GLU A O 1
ATOM 2509 N N . ASN A 1 310 ? 25.130 20.525 19.438 1.00 72.00 310 ASN A N 1
ATOM 2510 C CA . ASN A 1 310 ? 25.920 20.595 18.216 1.00 72.00 310 ASN A CA 1
ATOM 2511 C C . ASN A 1 310 ? 25.035 21.025 17.035 1.00 72.00 310 ASN A C 1
ATOM 2513 O O . ASN A 1 310 ? 24.017 20.374 16.783 1.00 72.00 310 ASN A O 1
ATOM 2517 N N . PRO A 1 311 ? 25.433 22.051 16.257 1.00 74.81 311 PRO A N 1
ATOM 2518 C CA . PRO A 1 311 ? 24.688 22.467 15.077 1.00 74.81 311 PRO A CA 1
ATOM 2519 C C . PRO A 1 311 ? 24.486 21.277 14.139 1.00 74.81 311 PRO A C 1
ATOM 2521 O O . PRO A 1 311 ? 25.416 20.504 13.882 1.00 74.81 311 PRO A O 1
ATOM 2524 N N . PHE A 1 312 ? 23.248 21.120 13.663 1.00 70.31 312 PHE A N 1
ATOM 2525 C CA . PHE A 1 312 ? 22.818 20.014 12.815 1.00 70.31 312 PHE A CA 1
ATOM 2526 C C . PHE A 1 312 ? 23.736 19.902 11.595 1.00 70.31 312 PHE A C 1
ATOM 2528 O O . PHE A 1 312 ? 23.656 20.694 10.658 1.00 70.31 312 PHE A O 1
ATOM 2535 N N . LYS A 1 313 ? 24.631 18.910 11.604 1.00 68.12 313 LYS A N 1
ATOM 2536 C CA . LYS A 1 313 ? 25.406 18.541 10.422 1.00 68.12 313 LYS A CA 1
ATOM 2537 C C . LYS A 1 313 ? 24.506 17.626 9.592 1.00 68.12 313 LYS A C 1
ATOM 2539 O O . LYS A 1 313 ? 24.290 16.491 10.022 1.00 68.12 313 LYS A O 1
ATOM 2544 N N . PRO A 1 314 ? 23.953 18.073 8.446 1.00 68.06 314 PRO A N 1
ATOM 2545 C CA . PRO A 1 314 ? 23.226 17.170 7.564 1.00 68.06 314 PRO A CA 1
ATOM 2546 C C . PRO A 1 314 ? 24.138 15.985 7.246 1.00 68.06 314 PRO A C 1
ATOM 2548 O O . PRO A 1 314 ? 25.342 16.165 7.075 1.00 68.06 314 PRO A O 1
ATOM 2551 N N . SER A 1 315 ? 23.580 14.776 7.180 1.00 65.31 315 SER A N 1
ATOM 2552 C CA . SER A 1 315 ? 24.328 13.514 7.030 1.00 65.31 315 SER A CA 1
ATOM 2553 C C . SER A 1 315 ? 25.256 13.465 5.810 1.00 65.31 315 SER A C 1
ATOM 2555 O O . SER A 1 315 ? 26.093 12.573 5.702 1.00 65.31 315 SER A O 1
ATOM 2557 N N . ASN A 1 316 ? 25.127 14.427 4.895 1.00 62.12 316 ASN A N 1
ATOM 2558 C CA . ASN A 1 316 ? 25.975 14.577 3.730 1.00 62.12 316 ASN A CA 1
ATOM 2559 C C . ASN A 1 316 ? 26.223 16.073 3.430 1.00 62.12 316 ASN A C 1
ATOM 2561 O O . ASN A 1 316 ? 25.600 16.632 2.525 1.00 62.12 316 ASN A O 1
ATOM 2565 N N . PRO A 1 317 ? 27.095 16.759 4.195 1.00 61.44 317 PRO A N 1
ATOM 2566 C CA . PRO A 1 317 ? 27.265 18.212 4.102 1.00 61.44 317 PRO A CA 1
ATOM 2567 C C . PRO A 1 317 ? 27.983 18.660 2.818 1.00 61.44 317 PRO A C 1
ATOM 2569 O O . PRO A 1 317 ? 28.100 19.852 2.556 1.00 61.44 317 PRO A O 1
ATOM 2572 N N . ALA A 1 318 ? 28.458 17.719 1.998 1.00 51.38 318 ALA A N 1
ATOM 2573 C CA . ALA A 1 318 ? 29.200 17.998 0.780 1.00 51.38 318 ALA A CA 1
ATOM 2574 C C . ALA A 1 318 ? 28.751 17.098 -0.380 1.00 51.38 318 ALA A C 1
ATOM 2576 O O . ALA A 1 318 ? 29.553 16.360 -0.947 1.00 51.38 318 ALA A O 1
ATOM 2577 N N . LYS A 1 319 ? 27.499 17.226 -0.837 1.00 55.88 319 LYS A N 1
ATOM 2578 C CA . LYS A 1 319 ? 27.219 16.975 -2.263 1.00 55.88 319 LYS A CA 1
ATOM 2579 C C . LYS A 1 319 ? 27.794 18.135 -3.092 1.00 55.88 319 LYS A C 1
ATOM 2581 O O . LYS A 1 319 ? 27.058 18.930 -3.664 1.00 55.88 319 LYS A O 1
ATOM 2586 N N . LYS A 1 320 ? 29.125 18.259 -3.116 1.00 52.19 320 LYS A N 1
ATOM 2587 C CA . LYS A 1 320 ?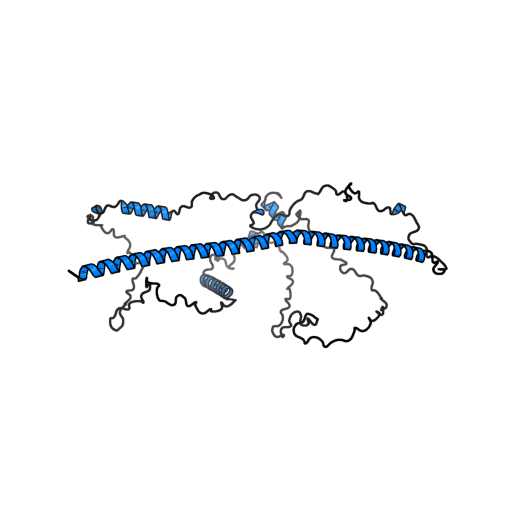 29.849 19.072 -4.100 1.00 52.19 320 LYS A CA 1
ATOM 2588 C C . LYS A 1 320 ? 29.958 18.242 -5.378 1.00 52.19 320 LYS A C 1
ATOM 2590 O O . LYS A 1 320 ? 30.537 17.161 -5.356 1.00 52.19 320 LYS A O 1
ATOM 2595 N N . GLY A 1 321 ? 29.379 18.726 -6.472 1.00 58.78 321 GLY A N 1
ATOM 2596 C CA . GLY A 1 321 ? 29.399 18.049 -7.768 1.00 58.78 321 GLY A CA 1
ATOM 2597 C C . GLY A 1 321 ? 28.319 18.578 -8.709 1.00 58.78 321 GLY A C 1
ATOM 2598 O O . GLY A 1 321 ? 27.487 19.384 -8.307 1.00 58.78 321 GLY A O 1
ATOM 2599 N N . PHE A 1 322 ? 28.331 18.087 -9.948 1.00 52.38 322 PHE A N 1
ATOM 2600 C CA . PHE A 1 322 ? 27.476 18.507 -11.070 1.00 52.38 322 PHE A CA 1
ATOM 2601 C C . PHE A 1 322 ? 25.961 18.533 -10.763 1.00 52.38 322 PHE A C 1
ATOM 2603 O O . PHE A 1 322 ? 25.227 19.303 -11.365 1.00 52.38 322 PHE A O 1
ATOM 2610 N N . ASN A 1 323 ? 25.507 17.757 -9.770 1.00 57.91 323 ASN A N 1
ATOM 2611 C CA . ASN A 1 323 ? 24.097 17.661 -9.370 1.00 57.91 323 ASN A CA 1
ATOM 2612 C C . ASN A 1 323 ? 23.741 18.488 -8.110 1.00 57.91 323 ASN A C 1
ATOM 2614 O O . ASN A 1 323 ? 22.672 18.291 -7.532 1.00 57.91 323 ASN A O 1
ATOM 2618 N N . GLY A 1 324 ? 24.636 19.356 -7.622 1.00 62.31 324 GLY A N 1
ATOM 2619 C CA . GLY A 1 324 ? 24.399 20.218 -6.457 1.00 62.31 324 GLY A CA 1
ATOM 2620 C C . GLY A 1 324 ? 23.775 21.558 -6.856 1.00 62.31 324 GLY A C 1
ATOM 2621 O O . GLY A 1 324 ? 24.453 22.421 -7.398 1.00 62.31 324 GLY A O 1
ATOM 2622 N N . THR A 1 325 ? 22.494 21.753 -6.557 1.00 54.47 325 THR A N 1
ATOM 2623 C CA . THR A 1 325 ? 21.630 22.831 -7.080 1.00 54.47 325 THR A CA 1
ATOM 2624 C C . THR A 1 325 ? 21.808 24.233 -6.467 1.00 54.47 325 THR A C 1
ATOM 2626 O O . THR A 1 325 ? 20.986 25.099 -6.744 1.00 54.47 325 THR A O 1
ATOM 2629 N N . ILE A 1 326 ? 22.830 24.501 -5.637 1.00 57.53 326 ILE A N 1
ATOM 2630 C CA . ILE A 1 326 ? 22.901 25.769 -4.863 1.00 57.53 326 ILE A CA 1
ATOM 2631 C C . ILE A 1 326 ? 24.175 26.609 -5.104 1.00 57.53 326 ILE A C 1
ATOM 2633 O O . ILE A 1 326 ? 24.192 27.794 -4.781 1.00 57.53 326 ILE A O 1
ATOM 2637 N N . SER A 1 327 ? 25.231 26.086 -5.732 1.00 61.56 327 SER A N 1
ATOM 2638 C CA . SER A 1 327 ? 26.390 26.915 -6.125 1.00 61.56 327 SER A CA 1
ATOM 2639 C C . SER A 1 327 ? 26.315 27.323 -7.598 1.00 61.56 327 SER A C 1
ATOM 2641 O O . SER A 1 327 ? 25.933 26.501 -8.428 1.00 61.56 327 SER A O 1
ATOM 2643 N N . LYS A 1 328 ? 26.721 28.564 -7.924 1.00 63.28 328 LYS A N 1
ATOM 2644 C CA . LYS A 1 328 ? 26.874 29.051 -9.310 1.00 63.28 328 LYS A CA 1
ATOM 2645 C C . LYS A 1 328 ? 27.628 28.006 -10.143 1.00 63.28 328 LYS A C 1
ATOM 2647 O O . LYS A 1 328 ? 28.669 27.513 -9.704 1.00 63.28 328 LYS A O 1
ATOM 2652 N N . PHE A 1 329 ? 27.071 27.653 -11.304 1.00 56.03 329 PHE A N 1
ATOM 2653 C CA . PHE A 1 329 ? 27.696 26.743 -12.267 1.00 56.03 329 PHE A CA 1
ATOM 2654 C C . PHE A 1 329 ? 29.151 27.183 -12.507 1.00 56.03 329 PHE A C 1
ATOM 2656 O O . PHE A 1 329 ? 29.381 28.387 -12.641 1.00 56.03 329 PHE A O 1
ATOM 2663 N N . PRO A 1 330 ? 30.137 26.266 -12.505 1.00 65.88 330 PRO A N 1
ATOM 2664 C CA . PRO A 1 330 ? 31.530 26.654 -12.676 1.00 65.88 330 PRO A CA 1
ATOM 2665 C C . PRO A 1 330 ? 31.711 27.360 -14.021 1.00 65.88 330 PRO A C 1
ATOM 2667 O O . PRO A 1 330 ? 31.290 26.846 -15.057 1.00 65.88 330 PRO A O 1
ATOM 2670 N N . GLU A 1 331 ? 32.331 28.538 -13.970 1.00 72.31 331 GLU A N 1
ATOM 2671 C CA . GLU A 1 331 ? 32.768 29.303 -15.133 1.00 72.31 331 GLU A CA 1
ATOM 2672 C C . GLU A 1 331 ? 33.631 28.396 -16.025 1.00 72.31 331 GLU A C 1
ATOM 2674 O O . GLU A 1 331 ? 34.428 27.597 -15.521 1.00 72.31 331 GLU A O 1
ATOM 2679 N N . TYR A 1 332 ? 33.366 28.446 -17.332 1.00 64.31 332 TYR A N 1
ATOM 2680 C CA . TYR A 1 332 ? 33.889 27.546 -18.362 1.00 64.31 332 TYR A CA 1
ATOM 2681 C C . TYR A 1 332 ? 35.350 27.141 -18.109 1.00 64.31 332 TYR A C 1
ATOM 2683 O O . TYR A 1 332 ? 36.247 27.982 -18.079 1.00 64.31 332 TYR A O 1
ATOM 2691 N N . LYS A 1 333 ? 35.594 25.838 -17.916 1.00 62.47 333 LYS A N 1
ATOM 2692 C CA . LYS A 1 333 ? 36.954 25.308 -17.766 1.00 62.47 333 LYS A CA 1
ATOM 2693 C C . LYS A 1 333 ? 37.547 25.052 -19.157 1.00 62.47 333 LYS A C 1
ATOM 2695 O O . LYS A 1 333 ? 36.930 24.289 -19.899 1.00 62.47 333 LYS A O 1
ATOM 2700 N N . PRO A 1 334 ? 38.712 25.633 -19.507 1.00 68.50 334 PRO A N 1
ATOM 2701 C CA . PRO A 1 334 ? 39.421 25.281 -20.736 1.00 68.50 334 PRO A CA 1
ATOM 2702 C C . PRO A 1 334 ? 39.812 23.795 -20.727 1.00 68.50 334 PRO A C 1
ATOM 2704 O O . PRO A 1 334 ? 39.901 23.188 -19.655 1.00 68.50 334 PRO A O 1
ATOM 2707 N N . ASP A 1 335 ? 39.999 23.232 -21.926 1.00 67.38 335 ASP A N 1
ATOM 2708 C CA . ASP A 1 335 ? 40.129 21.794 -22.198 1.00 67.38 335 ASP A CA 1
ATOM 2709 C C . ASP A 1 335 ? 40.957 21.018 -21.157 1.00 67.38 335 ASP A C 1
ATOM 2711 O O . ASP A 1 335 ? 42.002 21.493 -20.695 1.00 67.38 335 ASP A O 1
ATOM 2715 N N . PRO A 1 336 ? 40.511 19.807 -20.766 1.00 70.75 336 PRO A N 1
ATOM 2716 C CA . PRO A 1 336 ? 41.103 19.076 -19.656 1.00 70.75 336 PRO A CA 1
ATOM 2717 C C . PRO A 1 336 ? 42.591 18.796 -19.898 1.00 70.75 336 PRO A C 1
ATOM 2719 O O . PRO A 1 336 ? 42.985 18.223 -20.915 1.00 70.75 336 PRO A O 1
ATOM 2722 N N . LEU A 1 337 ? 43.419 19.169 -18.915 1.00 66.94 337 LEU A N 1
ATOM 2723 C CA . LEU A 1 337 ? 44.851 18.872 -18.892 1.00 66.94 337 LEU A CA 1
ATOM 2724 C C . LEU A 1 337 ? 45.089 17.368 -19.103 1.00 66.94 337 LEU A C 1
ATOM 2726 O O . LEU A 1 337 ? 44.411 16.529 -18.503 1.00 66.94 337 LEU A O 1
ATOM 2730 N N . LYS A 1 338 ? 46.072 17.046 -19.958 1.00 66.62 338 LYS A N 1
ATOM 2731 C CA . LYS A 1 338 ? 46.448 15.674 -20.336 1.00 66.62 338 LYS A CA 1
ATOM 2732 C C . LYS A 1 338 ? 46.571 14.775 -19.092 1.00 66.62 338 LYS A C 1
ATOM 2734 O O . LYS A 1 338 ? 47.151 15.205 -18.093 1.00 66.62 338 LYS A O 1
ATOM 2739 N N . PRO A 1 339 ? 46.064 13.530 -19.140 1.00 67.31 339 PRO A N 1
ATOM 2740 C CA . PRO A 1 339 ? 46.026 12.652 -17.977 1.00 67.31 339 PRO A CA 1
ATOM 2741 C C . PRO A 1 339 ? 47.437 12.406 -17.430 1.00 67.31 339 PRO A C 1
ATOM 2743 O O . PRO A 1 339 ? 48.331 11.969 -18.157 1.00 67.31 339 PRO A O 1
ATOM 2746 N N . LEU A 1 340 ? 47.632 12.682 -16.136 1.00 59.59 340 LEU A N 1
ATOM 2747 C CA . LEU A 1 340 ? 48.886 12.394 -15.443 1.00 59.59 340 LEU A CA 1
ATOM 2748 C C . LEU A 1 340 ? 49.152 10.883 -15.454 1.00 59.59 340 LEU A C 1
ATOM 2750 O O . LEU A 1 340 ? 48.351 10.095 -14.944 1.00 59.59 340 LEU A O 1
ATOM 2754 N N . LYS A 1 341 ? 50.304 10.483 -16.010 1.00 65.44 341 LYS A N 1
ATOM 2755 C CA . LYS A 1 341 ? 50.806 9.108 -15.913 1.00 65.44 341 LYS A CA 1
ATOM 2756 C C . LYS A 1 341 ? 51.022 8.766 -14.438 1.00 65.44 341 LYS A C 1
ATOM 2758 O O . LYS A 1 341 ? 51.724 9.475 -13.721 1.00 65.44 341 LYS A O 1
ATOM 2763 N N . ARG A 1 342 ? 50.386 7.685 -13.986 1.00 54.19 342 ARG A N 1
ATOM 2764 C CA . ARG A 1 342 ? 50.506 7.176 -12.617 1.00 54.19 342 ARG A CA 1
ATOM 2765 C C . ARG A 1 342 ? 51.958 6.758 -12.373 1.00 54.19 342 ARG A C 1
ATOM 2767 O O . ARG A 1 342 ? 52.474 5.915 -13.095 1.00 54.19 342 ARG A O 1
ATOM 2774 N N . VAL A 1 343 ? 52.601 7.350 -11.369 1.00 60.06 343 VAL A N 1
ATOM 2775 C CA . VAL A 1 343 ? 53.895 6.877 -10.865 1.00 60.06 343 VAL A CA 1
ATOM 2776 C C . VAL A 1 343 ? 53.610 5.703 -9.935 1.00 60.06 343 VAL A C 1
ATOM 2778 O O . VAL A 1 343 ? 52.989 5.879 -8.881 1.00 60.06 343 VAL A O 1
ATOM 2781 N N . ASP A 1 344 ? 54.005 4.502 -10.348 1.00 57.28 344 ASP A N 1
ATOM 2782 C CA . ASP A 1 344 ? 53.874 3.298 -9.536 1.00 57.28 344 ASP A CA 1
ATOM 2783 C C . ASP A 1 344 ? 54.823 3.389 -8.340 1.00 57.28 344 ASP A C 1
ATOM 2785 O O . ASP A 1 344 ? 56.043 3.350 -8.476 1.00 57.28 344 ASP A O 1
ATOM 2789 N N . LYS A 1 345 ? 54.256 3.543 -7.141 1.00 61.16 345 LYS A N 1
ATOM 2790 C CA . LYS A 1 345 ? 55.035 3.445 -5.906 1.00 61.16 345 LYS A CA 1
ATOM 2791 C C . LYS A 1 345 ? 55.415 1.976 -5.669 1.00 61.16 345 LYS A C 1
ATOM 2793 O O . LYS A 1 345 ? 54.544 1.114 -5.850 1.00 61.16 345 LYS A O 1
ATOM 2798 N N . PRO A 1 346 ? 56.657 1.678 -5.242 1.00 62.00 346 PRO A N 1
ATOM 2799 C CA . PRO A 1 346 ? 57.074 0.319 -4.914 1.00 62.00 346 PRO A CA 1
ATOM 2800 C C . PRO A 1 346 ? 56.172 -0.224 -3.801 1.00 62.00 346 PRO A C 1
ATOM 2802 O O . PRO A 1 346 ? 55.977 0.412 -2.766 1.00 62.00 346 PRO A O 1
ATOM 2805 N N . LYS A 1 347 ? 55.524 -1.360 -4.070 1.00 54.34 347 LYS A N 1
ATOM 2806 C CA . LYS A 1 347 ? 54.594 -2.001 -3.141 1.00 54.34 347 LYS A CA 1
ATOM 2807 C C . LYS A 1 347 ? 55.364 -2.997 -2.284 1.00 54.34 347 LYS A C 1
ATOM 2809 O O . LYS A 1 347 ? 55.418 -4.171 -2.644 1.00 54.34 347 LYS A O 1
ATOM 2814 N N . ASP A 1 348 ? 55.839 -2.560 -1.127 1.00 61.72 348 ASP A N 1
ATOM 2815 C CA . ASP A 1 348 ? 56.060 -3.477 -0.008 1.00 61.72 348 ASP A CA 1
ATOM 2816 C C . ASP A 1 348 ? 54.676 -3.915 0.486 1.00 61.72 348 ASP A C 1
ATOM 2818 O O . ASP A 1 348 ? 54.031 -3.273 1.316 1.00 61.72 348 ASP A O 1
ATOM 2822 N N . LYS A 1 349 ? 54.123 -4.946 -0.163 1.00 56.94 349 LYS A N 1
ATOM 2823 C CA . LYS A 1 349 ? 52.842 -5.527 0.234 1.00 56.94 349 LYS A CA 1
ATOM 2824 C C . LYS A 1 349 ? 53.085 -6.342 1.493 1.00 56.94 349 LYS A C 1
ATOM 2826 O O . LYS A 1 349 ? 53.686 -7.409 1.419 1.00 56.94 349 LYS A O 1
ATOM 2831 N N . ASP A 1 350 ? 52.553 -5.872 2.613 1.00 61.38 350 ASP A N 1
ATOM 2832 C CA . ASP A 1 350 ? 52.368 -6.717 3.787 1.00 61.38 350 ASP A CA 1
ATOM 2833 C C . ASP A 1 350 ? 51.642 -8.017 3.372 1.00 61.38 350 ASP A C 1
ATOM 2835 O O . ASP A 1 350 ? 50.663 -7.953 2.608 1.00 61.38 350 ASP A O 1
ATOM 2839 N N . PRO A 1 351 ? 52.100 -9.199 3.828 1.00 68.88 351 PRO A N 1
ATOM 2840 C CA . PRO A 1 351 ? 51.484 -10.468 3.478 1.00 68.88 351 PRO A CA 1
ATOM 2841 C C . PRO A 1 351 ? 50.009 -10.456 3.879 1.00 68.88 351 PRO A C 1
ATOM 2843 O O . PRO A 1 351 ? 49.628 -9.995 4.957 1.00 68.88 351 PRO A O 1
ATOM 2846 N N . PHE A 1 352 ? 49.167 -10.946 2.971 1.00 62.94 352 PHE A N 1
ATOM 2847 C CA . PHE A 1 352 ? 47.717 -10.976 3.115 1.00 62.94 352 PHE A CA 1
ATOM 2848 C C . PHE A 1 352 ? 47.315 -11.601 4.459 1.00 62.94 352 PHE A C 1
ATOM 2850 O O . PHE A 1 352 ? 47.422 -12.810 4.644 1.00 62.94 352 PHE A O 1
ATOM 2857 N N . LYS A 1 353 ? 46.831 -10.776 5.396 1.00 64.19 353 LYS A N 1
ATOM 2858 C CA . LYS A 1 353 ? 46.168 -11.234 6.622 1.00 64.19 353 LYS A CA 1
ATOM 2859 C C . LYS A 1 353 ? 44.664 -11.352 6.340 1.00 64.19 353 LYS A C 1
ATOM 2861 O O . LYS A 1 353 ? 44.009 -10.317 6.168 1.00 64.19 353 LYS A O 1
ATOM 2866 N N . PRO A 1 354 ? 44.082 -12.565 6.291 1.00 64.44 354 PRO A N 1
ATOM 2867 C CA . PRO A 1 354 ? 42.636 -12.727 6.214 1.00 64.44 354 PRO A CA 1
ATOM 2868 C C . PRO A 1 354 ? 41.995 -12.037 7.423 1.00 64.44 354 PRO A C 1
ATOM 2870 O O . PRO A 1 354 ? 42.373 -12.291 8.564 1.00 64.44 354 PRO A O 1
ATOM 2873 N N . LYS A 1 355 ? 41.005 -11.167 7.197 1.00 55.06 355 LYS A N 1
ATOM 2874 C CA . LYS A 1 355 ? 40.348 -10.376 8.260 1.00 55.06 355 LYS A CA 1
ATOM 2875 C C . LYS A 1 355 ? 39.629 -11.218 9.334 1.00 55.06 355 LYS A C 1
ATOM 2877 O O . LYS A 1 355 ? 39.158 -10.657 10.318 1.00 55.06 355 LYS A O 1
ATOM 2882 N N . HIS A 1 356 ? 39.556 -12.542 9.171 1.00 55.91 356 HIS A N 1
ATOM 2883 C CA . HIS A 1 356 ? 38.831 -13.466 10.043 1.00 55.91 356 HIS A CA 1
ATOM 2884 C C . HIS A 1 356 ? 39.604 -14.776 10.285 1.00 55.91 356 HIS A C 1
ATOM 2886 O O . HIS A 1 356 ? 39.097 -15.864 10.033 1.00 55.91 356 HIS A O 1
ATOM 2892 N N . CYS A 1 357 ? 40.834 -14.696 10.793 1.00 49.47 357 CYS A N 1
ATOM 2893 C CA . CYS A 1 357 ? 41.518 -15.866 11.352 1.00 49.47 357 CYS A CA 1
ATOM 2894 C C . CYS A 1 357 ? 40.937 -16.195 12.743 1.00 49.47 357 CYS A C 1
ATOM 2896 O O . CYS A 1 357 ? 41.430 -15.684 13.743 1.00 49.47 357 CYS A O 1
ATOM 2898 N N . GLY A 1 358 ? 39.867 -17.000 12.821 1.00 53.91 358 GLY A N 1
ATOM 2899 C CA . GLY A 1 358 ? 39.469 -17.664 14.079 1.00 53.91 358 GLY A CA 1
ATOM 2900 C C . GLY A 1 358 ? 37.972 -17.747 14.390 1.00 53.91 358 GLY A C 1
ATOM 2901 O O . GLY A 1 358 ? 37.546 -18.694 15.042 1.00 53.91 358 GLY A O 1
ATOM 2902 N N . ASN A 1 359 ? 37.142 -16.839 13.872 1.00 57.38 359 ASN A N 1
ATOM 2903 C CA . ASN A 1 359 ? 35.685 -16.978 13.969 1.00 57.38 359 ASN A CA 1
ATOM 2904 C C . ASN A 1 359 ? 35.170 -17.687 12.719 1.00 57.38 359 ASN A C 1
ATOM 2906 O O . ASN A 1 359 ? 34.527 -17.079 11.864 1.00 57.38 359 ASN A O 1
ATOM 2910 N N . LEU A 1 360 ? 35.478 -18.983 12.622 1.00 59.22 360 LEU A N 1
ATOM 2911 C CA . LEU A 1 360 ? 34.705 -19.898 11.789 1.00 59.22 360 LEU A CA 1
ATOM 2912 C C . LEU A 1 360 ? 33.235 -19.649 12.129 1.00 59.22 360 LEU A C 1
ATOM 2914 O O . LEU A 1 360 ? 32.827 -19.745 13.290 1.00 59.22 360 LEU A O 1
ATOM 2918 N N . THR A 1 361 ? 32.468 -19.225 11.127 1.00 55.75 361 THR A N 1
ATOM 2919 C CA . THR A 1 361 ? 31.022 -19.065 11.224 1.00 55.75 361 THR A CA 1
ATOM 2920 C C . THR A 1 361 ? 30.483 -20.318 11.881 1.00 55.75 361 THR A C 1
ATOM 2922 O O . THR A 1 361 ? 30.629 -21.403 11.319 1.00 55.75 361 THR A O 1
ATOM 2925 N N . ARG A 1 362 ? 29.923 -20.183 13.090 1.00 59.31 362 ARG A N 1
ATOM 2926 C CA . ARG A 1 362 ? 29.211 -21.289 13.729 1.00 59.31 362 ARG A CA 1
ATOM 2927 C C . ARG A 1 362 ? 28.270 -21.860 12.669 1.00 59.31 362 ARG A C 1
ATOM 2929 O O . ARG A 1 362 ? 27.522 -21.052 12.108 1.00 59.31 362 ARG A O 1
ATOM 2936 N N . PRO A 1 363 ? 28.342 -23.166 12.341 1.00 67.19 363 PRO A N 1
ATOM 2937 C CA . PRO A 1 363 ? 27.446 -23.737 11.350 1.00 67.19 363 PRO A CA 1
ATOM 2938 C C . PRO A 1 363 ? 26.038 -23.332 11.760 1.00 67.19 363 PRO A C 1
ATOM 2940 O O . PRO A 1 363 ? 25.660 -23.480 12.927 1.00 67.19 363 PRO A O 1
ATOM 2943 N N . THR A 1 364 ? 25.317 -22.694 10.841 1.00 65.56 364 THR A N 1
ATOM 2944 C CA . THR A 1 364 ? 23.924 -22.338 11.069 1.00 65.56 364 THR A CA 1
ATOM 2945 C C . THR A 1 364 ? 23.231 -23.619 11.522 1.00 65.56 364 THR A C 1
ATOM 2947 O O . THR A 1 364 ? 23.327 -24.619 10.807 1.00 65.56 364 THR A O 1
ATOM 2950 N N . PRO A 1 365 ? 22.629 -23.650 12.728 1.00 66.31 365 PRO A N 1
ATOM 2951 C CA . PRO A 1 365 ? 22.005 -24.867 13.212 1.00 66.31 365 PRO A CA 1
ATOM 2952 C C . PRO A 1 365 ? 21.019 -25.324 12.143 1.00 66.31 365 PRO A C 1
ATOM 2954 O O . PRO A 1 365 ? 20.260 -24.509 11.605 1.00 66.31 365 PRO A O 1
ATOM 2957 N N . THR A 1 366 ? 21.085 -26.606 11.790 1.00 71.62 366 THR A N 1
ATOM 2958 C CA . THR A 1 366 ? 20.148 -27.230 10.859 1.00 71.62 366 THR A CA 1
ATOM 2959 C C . THR A 1 366 ? 18.726 -26.846 11.247 1.00 71.62 366 THR A C 1
ATOM 2961 O O . THR A 1 366 ? 18.420 -26.682 12.428 1.00 71.62 366 THR A O 1
ATOM 2964 N N . ILE A 1 367 ? 17.843 -26.688 10.258 1.00 73.12 367 ILE A N 1
ATOM 2965 C CA . ILE A 1 367 ? 16.452 -26.253 10.475 1.00 73.12 367 ILE A CA 1
ATOM 2966 C C . ILE A 1 367 ? 15.765 -27.101 11.562 1.00 73.12 367 ILE A C 1
ATOM 2968 O O . ILE A 1 367 ? 14.970 -26.578 12.338 1.00 73.12 367 ILE A O 1
ATOM 2972 N N . THR A 1 368 ? 16.134 -28.376 11.680 1.00 72.69 368 THR A N 1
ATOM 2973 C CA . THR A 1 368 ? 15.669 -29.308 12.715 1.00 72.69 368 THR A CA 1
ATOM 2974 C C . THR A 1 368 ? 16.068 -28.913 14.141 1.00 72.69 368 THR A C 1
ATOM 2976 O O . THR A 1 368 ? 15.282 -29.087 15.064 1.00 72.69 368 THR A O 1
ATOM 2979 N N . CYS A 1 369 ? 17.246 -28.320 14.336 1.00 72.19 369 CYS A N 1
ATOM 2980 C CA . CYS A 1 369 ? 17.788 -27.948 15.646 1.00 72.19 369 CYS A CA 1
ATOM 2981 C C . CYS A 1 369 ? 17.369 -26.539 16.106 1.00 72.19 369 CYS A C 1
ATOM 2983 O O . CYS A 1 369 ? 17.824 -26.060 17.146 1.00 72.19 369 CYS A O 1
ATOM 2985 N N . ASN A 1 370 ? 16.530 -25.834 15.341 1.00 79.50 370 ASN A N 1
ATOM 2986 C CA . ASN A 1 370 ? 16.026 -24.526 15.745 1.00 79.50 370 ASN A CA 1
ATOM 2987 C C . ASN A 1 370 ? 14.997 -24.688 16.879 1.00 79.50 370 ASN A C 1
ATOM 2989 O O . ASN A 1 370 ? 13.990 -25.374 16.714 1.00 79.50 370 ASN A O 1
ATOM 2993 N N . ALA A 1 371 ? 15.210 -24.010 18.012 1.00 81.31 371 ALA A N 1
ATOM 2994 C CA . ALA A 1 371 ? 14.350 -24.099 19.198 1.00 81.31 371 ALA A CA 1
ATOM 2995 C C . ALA A 1 371 ? 12.865 -23.789 18.916 1.00 81.31 371 ALA A C 1
ATOM 2997 O O . ALA A 1 371 ? 11.981 -24.301 19.603 1.00 81.31 371 ALA A O 1
ATOM 2998 N N . ILE A 1 372 ? 12.583 -22.976 17.891 1.00 82.69 372 ILE A N 1
ATOM 2999 C CA . ILE A 1 372 ? 11.214 -22.681 17.439 1.00 82.69 372 ILE A CA 1
ATOM 3000 C C . ILE A 1 372 ? 10.537 -23.935 16.867 1.00 82.69 372 ILE A C 1
ATOM 3002 O O . ILE A 1 372 ? 9.371 -24.188 17.163 1.00 82.69 372 ILE A O 1
ATOM 3006 N N . ASN A 1 373 ? 11.267 -24.731 16.084 1.00 81.31 373 ASN A N 1
ATOM 3007 C CA . ASN A 1 373 ? 10.743 -25.950 15.470 1.00 81.31 373 ASN A CA 1
ATOM 3008 C C . ASN A 1 373 ? 10.587 -27.062 16.507 1.00 81.31 373 ASN A C 1
ATOM 3010 O O . ASN A 1 373 ? 9.533 -27.682 16.557 1.00 81.31 373 ASN A O 1
ATOM 3014 N N . ILE A 1 374 ? 11.552 -27.206 17.420 1.00 84.19 374 ILE A N 1
ATOM 3015 C CA . ILE A 1 374 ? 11.462 -28.164 18.533 1.00 84.19 374 ILE A CA 1
ATOM 3016 C C . ILE A 1 374 ? 10.230 -27.870 19.405 1.00 84.19 374 ILE A C 1
ATOM 3018 O O . ILE A 1 374 ? 9.448 -28.773 19.681 1.00 84.19 374 ILE A O 1
ATOM 3022 N N . ARG A 1 375 ? 9.976 -26.603 19.777 1.00 83.81 375 ARG A N 1
ATOM 3023 C CA . ARG A 1 375 ? 8.742 -26.237 20.506 1.00 83.81 375 ARG A CA 1
ATOM 3024 C C . ARG A 1 375 ? 7.478 -26.577 19.730 1.00 83.81 375 ARG A C 1
ATOM 3026 O O . ARG A 1 375 ? 6.507 -27.028 20.328 1.00 83.81 375 ARG A O 1
ATOM 3033 N N . LYS A 1 376 ? 7.480 -26.327 18.421 1.00 86.00 376 LYS A N 1
ATOM 3034 C CA . LYS A 1 376 ? 6.331 -26.605 17.560 1.00 86.00 376 LYS A CA 1
ATOM 3035 C C . LYS A 1 376 ? 6.058 -28.107 17.472 1.00 86.00 376 LYS A C 1
ATOM 3037 O O . LYS A 1 376 ? 4.902 -28.505 17.545 1.00 86.00 376 LYS A O 1
ATOM 3042 N N . ASP A 1 377 ? 7.093 -28.930 17.359 1.00 86.88 377 ASP A N 1
ATOM 3043 C CA . ASP A 1 377 ? 6.946 -30.383 17.282 1.00 86.88 377 ASP A CA 1
ATOM 3044 C C . ASP A 1 377 ? 6.539 -31.005 18.626 1.00 86.88 377 ASP A C 1
ATOM 3046 O O . ASP A 1 377 ? 5.713 -31.918 18.631 1.00 86.88 377 ASP A O 1
ATOM 3050 N N . ILE A 1 378 ? 7.004 -30.449 19.754 1.00 87.69 378 ILE A N 1
ATOM 3051 C CA . ILE A 1 378 ? 6.523 -30.808 21.101 1.00 87.69 378 ILE A CA 1
ATOM 3052 C C . ILE A 1 378 ? 5.041 -30.446 21.261 1.00 87.69 378 ILE A C 1
ATOM 3054 O O . ILE A 1 378 ? 4.246 -31.279 21.683 1.00 87.69 378 ILE A O 1
ATOM 3058 N N . MET A 1 379 ? 4.638 -29.225 20.884 1.00 81.62 379 MET A N 1
ATOM 3059 C CA . MET A 1 379 ? 3.233 -28.795 20.967 1.00 81.62 379 MET A CA 1
ATOM 3060 C C . MET A 1 379 ? 2.303 -29.609 20.064 1.00 81.62 379 MET A C 1
ATOM 3062 O O . MET A 1 379 ? 1.139 -29.802 20.398 1.00 81.62 379 MET A O 1
ATOM 3066 N N . ASN A 1 380 ? 2.815 -30.100 18.936 1.00 86.50 380 ASN A N 1
ATOM 3067 C CA . ASN A 1 380 ? 2.064 -30.947 18.014 1.00 86.50 380 ASN A CA 1
ATOM 3068 C C . ASN A 1 380 ? 2.113 -32.441 18.383 1.00 86.50 380 ASN A C 1
ATOM 3070 O O . ASN A 1 380 ? 1.607 -33.254 17.612 1.00 86.50 380 ASN A O 1
ATOM 3074 N N . GLY A 1 381 ? 2.756 -32.817 19.497 1.00 82.19 381 GLY A N 1
ATOM 3075 C CA . GLY A 1 381 ? 2.876 -34.211 19.940 1.00 82.19 381 GLY A CA 1
ATOM 3076 C C . GLY A 1 381 ? 3.685 -35.110 18.999 1.00 82.19 381 GLY A C 1
ATOM 3077 O O . GLY A 1 381 ? 3.515 -36.322 19.019 1.00 82.19 381 GLY A O 1
ATOM 3078 N N . ARG A 1 382 ? 4.536 -34.540 18.134 1.00 77.19 382 ARG A N 1
ATOM 3079 C CA . ARG A 1 382 ? 5.337 -35.307 17.159 1.00 77.19 382 ARG A CA 1
ATOM 3080 C C . ARG A 1 382 ? 6.644 -35.840 17.732 1.00 77.19 382 ARG A C 1
ATOM 3082 O O . ARG A 1 382 ? 7.230 -36.748 17.154 1.00 77.19 382 ARG A O 1
ATOM 3089 N N . VAL A 1 383 ? 7.106 -35.257 18.831 1.00 73.00 383 VAL A N 1
ATOM 3090 C CA . VAL A 1 383 ? 8.310 -35.678 19.544 1.00 73.00 383 VAL A CA 1
ATOM 3091 C C . VAL A 1 383 ? 7.885 -36.043 20.958 1.00 73.00 383 VAL A C 1
ATOM 3093 O O . VAL A 1 383 ? 7.464 -35.174 21.720 1.00 73.00 383 VAL A O 1
ATOM 3096 N N . TYR A 1 384 ? 7.965 -37.333 21.273 1.00 63.16 384 TYR A N 1
ATOM 3097 C CA . TYR A 1 384 ? 7.821 -37.855 22.628 1.00 63.16 384 TYR A CA 1
ATOM 3098 C C . TYR A 1 384 ? 9.219 -37.917 23.249 1.00 63.16 384 TYR A C 1
ATOM 3100 O O . TYR A 1 384 ? 10.149 -38.393 22.596 1.00 63.16 384 TYR A O 1
ATOM 3108 N N . PHE A 1 385 ? 9.365 -37.379 24.459 1.00 57.84 385 PHE A N 1
ATOM 3109 C CA . PHE A 1 385 ? 10.589 -37.491 25.254 1.00 57.84 385 PHE A CA 1
ATOM 3110 C C . PHE A 1 385 ? 10.501 -38.666 26.213 1.00 57.84 385 PHE A C 1
ATOM 3112 O O . PHE A 1 385 ? 9.383 -38.896 26.733 1.00 57.84 385 PHE A O 1
#

pLDDT: mean 74.36, std 12.73, range [47.72, 96.44]